Protein AF-A0A959NL22-F1 (afdb_monomer)

Mean predicted aligned error: 14.17 Å

Radius of gyration: 49.24 Å; Cα contacts (8 Å, |Δi|>4): 497; chains: 1; bounding box: 83×103×135 Å

Nearest PDB structures (foldseek):
  3ja6-assembly1_I  TM=2.823E-01  e=1.426E-01  Escherichia coli
  3ja6-assembly1_H  TM=2.614E-01  e=2.034E-01  Escherichia coli
  1qu7-assembly1_A  TM=3.398E-01  e=1.200E+00  Escherichia coli
  3g67-assembly1_A  TM=2.755E-01  e=7.603E-01  Thermotoga maritima
  3zx6-assembly1_A  TM=1.728E-01  e=2.492E-01  Archaeoglobus fulgidus DSM 4304

pLDDT: mean 88.13, std 10.51, range [47.53, 97.75]

Sequence (458 aa):
MGTFGKSFTREIGKNTGKWVSNKVFGDGHATPHKIIHARQREKARNEREEARNFREHQKQLERDRREREKEYAQREKEMAEREKQLMIDANNQEVHEHNNYITVIQSVHKDYSTEMNWEELLNREEPEYVKTSKELKDEITKYTNDYVDQQIELAKKNAKLSLARLIIGKLYTQKYGWMFKIASNQTFFAIIGLLCLMGALYAMSLDGFFKYFMLFISAVVFLGVYLIKKGASDYQIGVQLEENLEYLESNRQNWLEENLAEQDEAHKQYLLEKEDYKKMIDIAKGVVNKNSQSYTYALNFFNPFEDLKDYGSDISFNVNESVIAVDFYVHSEEVIPNSTKKILRKGLEVKEEPLPTSRFNEIYQDYVCSCILRISKEVFQLLPVIENVKVNAKGSIMNSSTGNFEEKTIVSVNINKQKLNELNFDLLDPSDSMANFNCNMSFSKNEGFKPVEELQVA

Secondary structure (DSSP, 8-state):
--SHHHHHHHHHHHHHHHHHHHHHH-STTS-HHHHHHHHHHHHHHHHHHHHHHHHHHHHHHHHHHHHHHHHHHHHHHHHHHHHHHHHHHHHHHHHHHHHHHHHHHHHGGG--PPPP-HHHHHTSPPPP-PPPTTTSHHHHHHHHHHHHHHHHHHHHHH----TTHHHHGGG-SGGGHHHHHHHT-HHHHHHHHHHHHHHHHHHTT--THHHHHHHHHHHHHHHHHHHHHHTHHHHHHHHHHHHHHHHHHHHHHHHHHHHHHHHHHHHHHHHHHHHHHHHHHHHHHHHHTT-HHHHHHHHHHH-TTTGGGGGTEEEEEEEETTEEEEEEEE-HHHHS-SEEEEEEGGGTEEEEEEPPHHHHHHHHHHHHHHHHHHHHHHHHHH-TT--EEEEEEEEEEE-TTTS-EEEEEEEEEEEEHHHHHTS-TTT--HHHHGGGSEEEEEEETTTEEE--PPPPP-

Foldseek 3Di:
DDPPVVVVCVVCVVVVVVVVCCVPPPPPDDDPVVVVVVVVVVVVVVVVVVVVVVVVVVVVVVVVVVVVVVVVVVVVVVVVVVVQVVLLVVLVVVQCVQVVLLVCLLQLLVDADFADDLVVLLVDDFDDQQDALVVCVVVLLVVLVVVLVVVLVVLVVVLPADPLCVVCVVCLEPVNLVLLVQLLDPVSLVVLLVVLVVQLVVLVVDDDPSSVVSPVVSVVSNVVSVSSNVCSVSSVSSHVSVVVNCVSVVCSVVSSVVSNVVSNVVNVVSVVSNVLSVLSNVLSVCLVVQNQVSLVSLCVSVVRCPVVVVQVWDKDWDTDSQEIEIEIEHPLVVRQDQWHWDADPSSNDIDIDGDDLLRSLLSVLSSQLSVVSRVVNNSCSSRVSHFKYKYFYWYFDQDPVVRGTDTAGQKIWIDGPVQSVVDDSVDDRSNVSRVSTPMDHDADSNPHTDGTDHDDDD

Structure (mmCIF, N/CA/C/O backbone):
data_AF-A0A959NL22-F1
#
_entry.id   AF-A0A959NL22-F1
#
loop_
_atom_site.group_PDB
_atom_site.id
_atom_site.type_symbol
_atom_site.label_atom_id
_atom_site.label_alt_id
_atom_site.label_comp_id
_atom_site.label_asym_id
_atom_site.label_entity_id
_atom_site.label_seq_id
_atom_site.pdbx_PDB_ins_code
_atom_site.Cartn_x
_atom_site.Cartn_y
_atom_site.Cartn_z
_atom_site.occupancy
_atom_site.B_iso_or_equiv
_atom_site.auth_seq_id
_atom_site.auth_comp_id
_atom_site.auth_asym_id
_atom_site.auth_atom_id
_atom_site.pdbx_PDB_model_num
ATOM 1 N N . MET A 1 1 ? -13.418 69.202 -93.174 1.00 47.53 1 MET A N 1
ATOM 2 C CA . MET A 1 1 ? -12.331 70.056 -93.718 1.00 47.53 1 MET A CA 1
ATOM 3 C C . MET A 1 1 ? -11.762 70.873 -92.562 1.00 47.53 1 MET A C 1
ATOM 5 O O . MET A 1 1 ? -12.545 71.520 -91.900 1.00 47.53 1 MET A O 1
ATOM 9 N N . GLY A 1 2 ? -10.494 70.885 -92.158 1.00 56.00 2 GLY A N 1
ATOM 10 C CA . GLY A 1 2 ? -9.263 70.256 -92.634 1.00 56.00 2 GLY A CA 1
ATOM 11 C C . GLY A 1 2 ? -8.097 70.651 -91.706 1.00 56.00 2 GLY A C 1
ATOM 12 O O . GLY A 1 2 ? -7.035 71.026 -92.193 1.00 56.00 2 GLY A O 1
ATOM 13 N N . THR A 1 3 ? -8.306 70.632 -90.380 1.00 59.09 3 THR A N 1
ATOM 14 C CA . THR A 1 3 ? -7.374 71.244 -89.402 1.00 59.09 3 THR A CA 1
ATOM 15 C C . THR A 1 3 ? -7.087 70.413 -88.145 1.00 59.09 3 THR A C 1
ATOM 17 O O . THR A 1 3 ? -5.999 70.5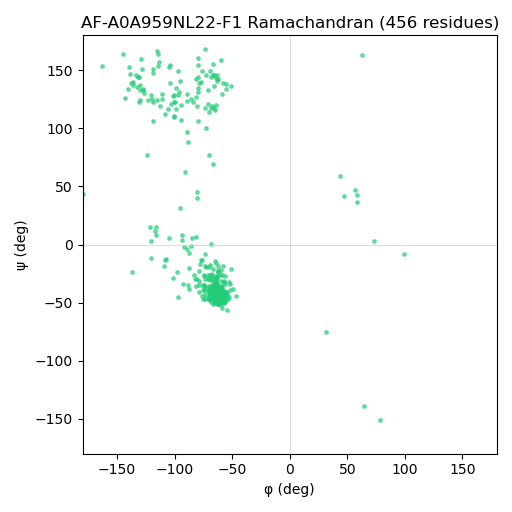55 -87.598 1.00 59.09 3 THR A O 1
ATOM 20 N N . PHE A 1 4 ? -7.956 69.482 -87.730 1.00 55.53 4 PHE A N 1
ATOM 21 C CA . PHE A 1 4 ? -7.695 68.636 -86.549 1.00 55.53 4 PHE A CA 1
ATOM 22 C C . PHE A 1 4 ? -6.721 67.483 -86.851 1.00 55.53 4 PHE A C 1
ATOM 24 O O . PHE A 1 4 ? -5.774 67.239 -86.110 1.00 55.53 4 PHE A O 1
ATOM 31 N N . GLY A 1 5 ? -6.873 66.840 -88.017 1.00 59.12 5 GLY A N 1
ATOM 32 C CA . GLY A 1 5 ? -5.954 65.790 -88.468 1.00 59.12 5 GLY A CA 1
ATOM 33 C C . GLY A 1 5 ? -4.520 66.301 -88.607 1.00 59.12 5 GLY A C 1
ATOM 34 O 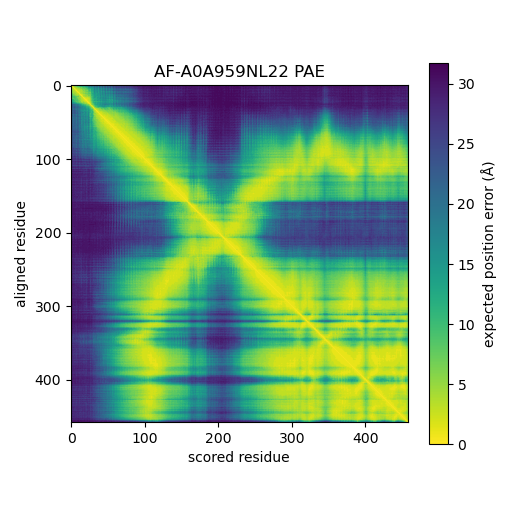O . GLY A 1 5 ? -3.606 65.668 -88.097 1.00 59.12 5 GLY A O 1
ATOM 35 N N . LYS A 1 6 ? -4.328 67.492 -89.198 1.00 58.31 6 LYS A N 1
ATOM 36 C CA . LYS A 1 6 ? -3.000 68.094 -89.412 1.00 58.31 6 LYS A CA 1
ATOM 37 C C . LYS A 1 6 ? -2.325 68.575 -88.121 1.00 58.31 6 LYS A C 1
ATOM 39 O O . LYS A 1 6 ? -1.098 68.554 -88.075 1.00 58.31 6 LYS A O 1
ATOM 44 N N . SER A 1 7 ? -3.061 68.994 -87.082 1.00 60.91 7 SER A N 1
ATOM 45 C CA . SER A 1 7 ? -2.434 69.323 -85.789 1.00 60.91 7 SER A CA 1
ATOM 46 C C . SER A 1 7 ? -2.033 68.055 -85.036 1.00 60.91 7 SER A C 1
ATOM 48 O O . SER A 1 7 ? -0.922 68.003 -84.518 1.00 60.91 7 SER A O 1
ATOM 50 N N . PHE A 1 8 ? -2.858 67.004 -85.093 1.00 60.44 8 PHE A N 1
ATOM 51 C CA . PHE A 1 8 ? -2.583 65.727 -84.437 1.00 60.44 8 PHE A CA 1
ATOM 52 C C . PHE A 1 8 ? -1.414 64.970 -85.089 1.00 60.44 8 PHE A C 1
ATOM 54 O O . PHE A 1 8 ? -0.526 64.503 -84.384 1.00 60.44 8 PHE A O 1
ATOM 61 N N . THR A 1 9 ? -1.309 64.929 -86.429 1.00 60.66 9 THR A N 1
ATOM 62 C CA . THR A 1 9 ? -0.120 64.338 -87.090 1.00 60.66 9 THR A CA 1
ATOM 63 C C . THR A 1 9 ? 1.141 65.171 -86.861 1.00 60.66 9 THR A C 1
ATOM 65 O O . THR A 1 9 ? 2.235 64.619 -86.789 1.00 60.66 9 THR A O 1
ATOM 68 N N . ARG A 1 10 ? 1.015 66.498 -86.710 1.00 64.25 10 ARG A N 1
ATOM 69 C CA . ARG A 1 10 ? 2.151 67.391 -86.433 1.00 64.25 10 ARG A CA 1
ATOM 70 C C . ARG A 1 10 ? 2.621 67.298 -84.982 1.00 64.25 10 ARG A C 1
ATOM 72 O O . ARG A 1 10 ? 3.820 67.401 -84.745 1.00 64.25 10 ARG A O 1
ATOM 79 N N . GLU A 1 11 ? 1.722 67.086 -84.026 1.00 64.44 11 GLU A N 1
ATOM 80 C CA . GLU A 1 11 ? 2.071 66.807 -82.628 1.00 64.44 11 GLU A CA 1
ATOM 81 C C . GLU A 1 11 ? 2.625 65.400 -82.446 1.00 64.44 11 GLU A C 1
ATOM 83 O O . GLU A 1 11 ? 3.662 65.249 -81.801 1.00 64.44 11 GLU A O 1
ATOM 88 N N . ILE A 1 12 ? 2.017 64.389 -83.076 1.00 63.34 12 ILE A N 1
ATOM 89 C CA . ILE A 1 12 ? 2.548 63.025 -83.052 1.00 63.34 12 ILE A CA 1
ATOM 90 C C . ILE A 1 12 ? 3.912 62.988 -83.729 1.00 63.34 12 ILE A C 1
ATOM 92 O O . ILE A 1 12 ? 4.832 62.469 -83.117 1.00 63.34 12 ILE A O 1
ATOM 96 N N . GLY A 1 13 ? 4.102 63.598 -84.904 1.00 61.34 13 GLY A N 1
ATOM 97 C CA . GLY A 1 13 ? 5.394 63.652 -85.602 1.00 61.34 13 GLY A CA 1
ATOM 98 C C . GLY A 1 13 ? 6.479 64.431 -84.847 1.00 61.34 13 GLY A C 1
ATOM 99 O O . GLY A 1 13 ? 7.637 64.020 -84.827 1.00 61.34 13 GLY A O 1
ATOM 100 N N . LYS A 1 14 ? 6.122 65.522 -84.152 1.00 62.62 14 LYS A N 1
ATOM 101 C CA . LYS A 1 14 ? 7.062 66.255 -83.285 1.00 62.62 14 LYS A CA 1
ATOM 102 C C . LYS A 1 14 ? 7.429 65.467 -82.029 1.00 62.62 14 LYS A C 1
ATOM 104 O O . LYS A 1 14 ? 8.597 65.465 -81.654 1.00 62.62 14 LYS A O 1
ATOM 109 N N . ASN A 1 15 ? 6.474 64.793 -81.392 1.00 59.91 15 ASN A N 1
ATOM 110 C CA . ASN A 1 15 ? 6.724 64.036 -80.165 1.00 59.91 15 ASN A CA 1
ATOM 111 C C . ASN A 1 15 ? 7.389 62.679 -80.441 1.00 59.91 15 ASN A C 1
ATOM 113 O O . ASN A 1 15 ? 8.279 62.295 -79.690 1.00 59.91 15 ASN A O 1
ATOM 117 N N . THR A 1 16 ? 7.061 62.005 -81.549 1.00 61.78 16 THR A N 1
ATOM 118 C CA . THR A 1 16 ? 7.781 60.801 -82.009 1.00 61.78 16 THR A CA 1
ATOM 119 C C . THR A 1 16 ? 9.175 61.142 -82.522 1.00 61.78 16 THR A C 1
ATOM 121 O O . THR A 1 16 ? 10.116 60.456 -82.147 1.00 61.78 16 THR A O 1
ATOM 124 N N . GLY A 1 17 ? 9.362 62.237 -83.267 1.00 58.56 17 GLY A N 1
ATOM 125 C CA . GLY A 1 17 ? 10.695 62.699 -83.673 1.00 58.56 17 GLY A CA 1
ATOM 126 C C . GLY A 1 17 ? 11.590 63.070 -82.485 1.00 58.56 17 GLY A C 1
ATOM 127 O O . GLY A 1 17 ? 12.759 62.697 -82.447 1.00 58.56 17 GLY A O 1
ATOM 128 N N . LYS A 1 18 ? 11.033 63.733 -81.463 1.00 61.28 18 LYS A N 1
ATOM 129 C CA . LYS A 1 18 ? 11.754 64.082 -80.226 1.00 61.28 18 LYS A CA 1
ATOM 130 C C . LYS A 1 18 ? 12.066 62.854 -79.365 1.00 61.28 18 LYS A C 1
ATOM 132 O O . LYS A 1 18 ? 13.136 62.780 -78.772 1.00 61.28 18 LYS A O 1
ATOM 137 N N . TRP A 1 19 ? 11.167 61.871 -79.338 1.00 66.88 19 TRP A N 1
ATOM 138 C CA . TRP A 1 19 ? 11.376 60.602 -78.639 1.00 66.88 19 TRP A CA 1
ATOM 139 C C . TRP A 1 19 ? 12.433 59.725 -79.327 1.00 66.88 19 TRP A C 1
ATOM 141 O O . TRP A 1 19 ? 13.334 59.225 -78.659 1.00 66.88 19 TRP A O 1
ATOM 151 N N . VAL A 1 20 ? 12.386 59.600 -80.660 1.00 58.12 20 VAL A N 1
ATOM 152 C CA . VAL A 1 20 ? 13.403 58.883 -81.450 1.00 58.12 20 VAL A CA 1
ATOM 153 C C . VAL A 1 20 ? 14.759 59.593 -81.353 1.00 58.12 20 VAL A C 1
ATOM 155 O O . VAL A 1 20 ? 15.768 58.931 -81.140 1.00 58.12 20 VAL A O 1
ATOM 158 N N . SER A 1 21 ? 14.796 60.930 -81.391 1.00 57.75 21 SER A N 1
ATOM 159 C CA . SER A 1 21 ? 16.030 61.711 -81.210 1.00 57.75 21 SER A CA 1
ATOM 160 C C . SER A 1 21 ? 16.658 61.515 -79.825 1.00 57.75 21 SER A C 1
ATOM 162 O O . SER A 1 21 ? 17.859 61.276 -79.738 1.00 57.75 21 SER A O 1
ATOM 164 N N . ASN A 1 22 ? 15.870 61.563 -78.745 1.00 59.88 22 ASN A N 1
ATOM 165 C CA . ASN A 1 22 ? 16.384 61.333 -77.389 1.00 59.88 22 ASN A CA 1
ATOM 166 C C . ASN A 1 22 ? 16.854 59.885 -77.176 1.00 59.88 22 ASN A C 1
ATOM 168 O O . ASN A 1 22 ? 17.766 59.645 -76.389 1.00 59.88 22 ASN A O 1
ATOM 172 N N . LYS A 1 23 ? 16.260 58.919 -77.889 1.00 65.44 23 LYS A N 1
ATOM 173 C CA . LYS A 1 23 ? 16.613 57.497 -77.789 1.00 65.44 23 LYS A CA 1
ATOM 174 C C . LYS A 1 23 ? 17.822 57.098 -78.649 1.00 65.44 23 LYS A C 1
ATOM 176 O O . LYS A 1 23 ? 18.500 56.142 -78.292 1.00 65.44 23 LYS A O 1
ATOM 181 N N . VAL A 1 24 ? 18.097 57.817 -79.744 1.00 55.94 24 VAL A N 1
ATOM 182 C CA . VAL A 1 24 ? 19.224 57.550 -80.664 1.00 55.94 24 VAL A CA 1
ATOM 183 C C . VAL A 1 24 ? 20.486 58.353 -80.312 1.00 55.94 24 VAL A C 1
ATOM 185 O O . VAL A 1 24 ? 21.581 57.826 -80.475 1.00 55.94 24 VAL A O 1
ATOM 188 N N . PHE A 1 25 ? 20.368 59.588 -79.805 1.00 57.94 25 PHE A N 1
ATOM 189 C CA . PHE A 1 25 ? 21.528 60.473 -79.581 1.00 57.94 25 PHE A CA 1
ATOM 190 C C . PHE A 1 25 ? 21.913 60.700 -78.109 1.00 57.94 25 PHE A C 1
ATOM 192 O O . PHE A 1 25 ? 23.009 61.194 -77.850 1.00 57.94 25 PHE A O 1
ATOM 199 N N . GLY A 1 26 ? 21.063 60.327 -77.142 1.00 59.16 26 GLY A N 1
ATOM 200 C CA . GLY A 1 26 ? 21.284 60.624 -75.720 1.00 59.16 26 GLY A CA 1
ATOM 201 C C . GLY A 1 26 ? 21.311 62.131 -75.399 1.00 59.16 26 GLY A C 1
ATOM 202 O O . GLY A 1 26 ? 21.461 62.985 -76.272 1.00 59.16 26 GLY A O 1
ATOM 203 N N . ASP A 1 27 ? 21.167 62.496 -74.124 1.00 56.62 27 ASP A N 1
ATOM 204 C CA . ASP A 1 27 ? 21.032 63.900 -73.689 1.00 56.62 27 ASP A CA 1
ATOM 205 C C . ASP A 1 27 ? 22.385 64.656 -73.589 1.00 56.62 27 ASP A C 1
ATOM 207 O O . ASP A 1 27 ? 22.643 65.390 -72.634 1.00 56.62 27 ASP A O 1
ATOM 211 N N . GLY A 1 28 ? 23.265 64.512 -74.587 1.00 53.38 28 GLY A N 1
ATOM 212 C CA . GLY A 1 28 ? 24.607 65.120 -74.615 1.00 53.38 28 GLY A CA 1
ATOM 213 C C . GLY A 1 28 ? 24.665 66.638 -74.877 1.00 53.38 28 GLY A C 1
ATOM 214 O O . GLY A 1 28 ? 25.732 67.233 -74.754 1.00 53.38 28 GLY A O 1
ATOM 215 N N . HIS A 1 29 ? 23.541 67.286 -75.217 1.00 52.88 29 HIS A N 1
ATOM 216 C CA . HIS A 1 29 ? 23.480 68.706 -75.623 1.00 52.88 29 HIS A CA 1
ATOM 217 C C . HIS A 1 29 ? 22.567 69.596 -74.753 1.00 52.88 29 HIS A C 1
ATOM 219 O O . HIS A 1 29 ? 22.214 70.709 -75.149 1.00 52.88 29 HIS A O 1
ATOM 225 N N . ALA A 1 30 ? 22.157 69.149 -73.562 1.00 51.97 30 ALA A N 1
ATOM 226 C CA . ALA A 1 30 ? 21.361 69.981 -72.656 1.00 51.97 30 ALA A CA 1
ATOM 227 C C . ALA A 1 30 ? 22.231 71.006 -71.892 1.00 51.97 30 ALA A C 1
ATOM 229 O O . ALA A 1 30 ? 23.323 70.696 -71.423 1.00 51.97 30 ALA A O 1
ATOM 230 N N . THR A 1 31 ? 21.740 72.245 -71.738 1.00 52.06 31 THR A N 1
ATOM 231 C CA . THR A 1 31 ? 22.430 73.318 -70.996 1.00 52.06 31 THR A CA 1
ATOM 232 C C . THR A 1 31 ? 22.741 72.849 -69.563 1.00 52.06 31 THR A C 1
ATOM 234 O O . THR A 1 31 ? 21.818 72.344 -68.912 1.00 52.06 31 THR A O 1
ATOM 237 N N . PRO A 1 32 ? 23.963 73.049 -69.023 1.00 57.00 32 PRO A N 1
ATOM 238 C CA . PRO A 1 32 ? 24.374 72.507 -67.719 1.00 57.00 32 PRO A CA 1
ATOM 239 C C . PRO A 1 32 ? 23.368 72.763 -66.587 1.00 57.00 32 PRO A C 1
ATOM 241 O O . PRO A 1 32 ? 23.067 71.872 -65.798 1.00 57.00 32 PRO A O 1
ATOM 244 N N . HIS A 1 33 ? 22.746 73.945 -66.572 1.00 54.34 33 HIS A N 1
ATOM 245 C CA . HIS A 1 33 ? 21.727 74.331 -65.593 1.00 54.34 33 HIS A CA 1
ATOM 246 C C . HIS A 1 33 ? 20.487 73.411 -65.604 1.00 54.34 33 HIS A C 1
ATOM 248 O O . HIS A 1 33 ? 19.965 73.050 -64.554 1.00 54.34 33 HIS A O 1
ATOM 254 N N . LYS A 1 34 ? 20.020 72.968 -66.778 1.00 56.31 34 LYS A N 1
ATOM 255 C CA . LYS A 1 34 ? 18.813 72.134 -66.911 1.00 56.31 34 LYS A CA 1
ATOM 256 C C . LYS A 1 34 ? 19.058 70.685 -66.468 1.00 56.31 34 LYS A C 1
ATOM 258 O O . LYS A 1 34 ? 18.177 70.087 -65.856 1.00 56.31 34 LYS A O 1
ATOM 263 N N . ILE A 1 35 ? 20.262 70.161 -66.713 1.00 59.00 35 ILE A N 1
ATOM 264 C CA . ILE A 1 35 ? 20.713 68.842 -66.235 1.00 59.00 35 ILE A CA 1
ATOM 265 C C . ILE A 1 35 ? 20.876 68.855 -64.706 1.00 59.00 35 ILE A C 1
ATOM 267 O O . ILE A 1 35 ? 20.445 67.921 -64.034 1.00 59.00 35 ILE A O 1
ATOM 271 N N . ILE A 1 36 ? 21.437 69.932 -64.142 1.00 62.94 36 ILE A N 1
ATOM 272 C CA . ILE A 1 36 ? 21.596 70.102 -62.689 1.00 62.94 36 ILE A CA 1
ATOM 273 C C . ILE A 1 36 ? 20.230 70.158 -61.989 1.00 62.94 36 ILE A C 1
ATOM 275 O O . ILE A 1 36 ? 20.030 69.430 -61.021 1.00 62.94 36 ILE A O 1
ATOM 279 N N . HIS A 1 37 ? 19.266 70.936 -62.500 1.00 66.44 37 HIS A N 1
ATOM 280 C CA . HIS A 1 37 ? 17.905 71.004 -61.938 1.00 66.44 37 HIS A CA 1
ATOM 281 C C . HIS A 1 37 ? 17.140 69.679 -62.048 1.00 66.44 37 HIS A C 1
ATOM 283 O O . HIS A 1 37 ? 16.429 69.306 -61.117 1.00 66.44 37 HIS A O 1
ATOM 289 N N . ALA A 1 38 ? 17.280 68.943 -63.156 1.00 69.25 38 ALA A N 1
ATOM 290 C CA . ALA A 1 38 ? 16.679 67.614 -63.301 1.00 69.25 38 ALA A CA 1
ATOM 291 C C . ALA A 1 38 ? 17.281 66.612 -62.300 1.00 69.25 38 ALA A C 1
ATOM 293 O O . ALA A 1 38 ? 16.536 65.952 -61.581 1.00 69.25 38 ALA A O 1
ATOM 294 N N . ARG A 1 39 ? 18.614 66.591 -62.162 1.00 70.31 39 ARG A N 1
ATOM 295 C CA . ARG A 1 39 ? 19.329 65.747 -61.193 1.00 70.31 39 ARG A CA 1
ATOM 296 C C . ARG A 1 39 ? 19.012 66.128 -59.741 1.00 70.31 39 ARG A C 1
ATOM 298 O O . ARG A 1 39 ? 18.894 65.251 -58.896 1.00 70.31 39 ARG A O 1
ATOM 305 N N . GLN A 1 40 ? 18.840 67.417 -59.437 1.00 74.88 40 GLN A N 1
ATOM 306 C CA . GLN A 1 40 ? 18.386 67.897 -58.123 1.00 74.88 40 GLN A CA 1
ATOM 307 C C . GLN A 1 40 ? 16.936 67.487 -57.832 1.00 74.88 40 GLN A C 1
ATOM 309 O O . GLN A 1 40 ? 16.632 67.105 -56.707 1.00 74.88 40 GLN A O 1
ATOM 314 N N . ARG A 1 41 ? 16.044 67.514 -58.832 1.00 73.62 41 ARG A N 1
ATOM 315 C CA . ARG A 1 41 ? 14.662 67.022 -58.694 1.00 73.62 41 ARG A CA 1
ATOM 316 C C . ARG A 1 41 ? 14.593 65.508 -58.513 1.00 73.62 41 ARG A C 1
ATOM 318 O O . ARG A 1 41 ? 13.780 65.055 -57.717 1.00 73.62 41 ARG A O 1
ATOM 325 N N . GLU A 1 42 ? 15.423 64.742 -59.218 1.00 74.62 42 GLU A N 1
ATOM 326 C CA . GLU A 1 42 ? 15.544 63.291 -59.018 1.00 74.62 42 GLU A CA 1
ATOM 327 C C . GLU A 1 42 ? 16.113 62.961 -57.640 1.00 74.62 42 GLU A C 1
ATOM 329 O O . GLU A 1 42 ? 15.525 62.150 -56.936 1.00 74.62 42 GLU A O 1
ATOM 334 N N . LYS A 1 43 ? 17.174 63.651 -57.199 1.00 78.38 43 LYS A N 1
ATOM 335 C CA . LYS A 1 43 ? 17.686 63.520 -55.826 1.00 78.38 43 LYS A CA 1
ATOM 336 C C . LYS A 1 43 ? 16.611 63.832 -54.788 1.00 78.38 43 LYS A C 1
ATOM 338 O O . LYS A 1 43 ? 16.346 62.998 -53.937 1.00 78.38 43 LYS A O 1
ATOM 343 N N . ALA A 1 44 ? 15.908 64.956 -54.924 1.00 80.00 44 ALA A N 1
ATOM 344 C CA . ALA A 1 44 ? 14.816 65.316 -54.020 1.00 80.00 44 ALA A CA 1
ATOM 345 C C . ALA A 1 44 ? 13.637 64.326 -54.075 1.00 80.00 44 ALA A C 1
ATOM 347 O O . ALA A 1 44 ? 12.896 64.189 -53.102 1.00 80.00 44 ALA A O 1
ATOM 348 N N . ARG A 1 45 ? 13.416 63.646 -55.208 1.00 80.19 45 ARG A N 1
ATOM 349 C CA . ARG A 1 45 ? 12.411 62.585 -55.333 1.00 80.19 45 ARG A CA 1
ATOM 350 C C . ARG A 1 45 ? 12.864 61.312 -54.621 1.00 80.19 45 ARG A C 1
ATOM 352 O O . ARG A 1 45 ? 12.077 60.787 -53.842 1.00 80.19 45 ARG A O 1
ATOM 359 N N . ASN A 1 46 ? 14.105 60.882 -54.828 1.00 81.81 46 ASN A N 1
ATOM 360 C CA . ASN A 1 46 ? 14.688 59.731 -54.141 1.00 81.81 46 ASN A CA 1
ATOM 361 C C . ASN A 1 46 ? 14.724 59.963 -52.626 1.00 81.81 46 ASN A C 1
ATOM 363 O O . ASN A 1 46 ? 14.235 59.127 -51.884 1.00 81.81 46 ASN A O 1
ATOM 367 N N . GLU A 1 47 ? 15.155 61.140 -52.168 1.00 84.75 47 GLU A N 1
ATOM 368 C CA . GLU A 1 47 ? 15.139 61.524 -50.748 1.00 84.75 47 GLU A CA 1
ATOM 369 C C . GLU A 1 47 ? 13.716 61.500 -50.159 1.00 84.75 47 GLU A C 1
ATOM 371 O O . GLU A 1 47 ? 13.509 61.087 -49.020 1.00 84.75 47 GLU A O 1
ATOM 376 N N . ARG A 1 48 ? 12.694 61.908 -50.929 1.00 82.19 48 ARG A N 1
ATOM 377 C CA . ARG A 1 48 ? 11.284 61.819 -50.504 1.00 82.19 48 ARG A CA 1
ATOM 378 C C . ARG A 1 48 ? 10.768 60.384 -50.469 1.00 82.19 48 ARG A C 1
ATOM 380 O O . ARG A 1 48 ? 9.961 60.072 -49.595 1.00 82.19 48 ARG A O 1
ATOM 387 N N . GLU A 1 49 ? 11.163 59.547 -51.422 1.00 82.56 49 GLU A N 1
ATOM 388 C CA . GLU A 1 49 ? 10.809 58.124 -51.461 1.00 82.56 49 GLU A CA 1
ATOM 389 C C . GLU A 1 49 ? 11.489 57.371 -50.306 1.00 82.56 49 GLU A C 1
ATOM 391 O O . GLU A 1 49 ? 10.811 56.668 -49.561 1.00 82.56 49 GLU A O 1
ATOM 396 N N . GLU A 1 50 ? 12.772 57.626 -50.045 1.00 86.94 50 GLU A N 1
ATOM 397 C CA . GLU A 1 50 ? 13.510 57.123 -48.880 1.00 86.94 50 GLU A CA 1
ATOM 398 C C . GLU A 1 50 ? 12.880 57.587 -47.561 1.00 86.94 50 GLU A C 1
ATOM 400 O O . GLU A 1 50 ? 12.634 56.767 -46.678 1.00 86.94 50 GLU A O 1
ATOM 405 N N . ALA A 1 51 ? 12.524 58.870 -47.433 1.00 86.44 51 ALA A N 1
ATOM 406 C CA . ALA A 1 51 ? 11.851 59.389 -46.242 1.00 86.44 51 ALA A CA 1
ATOM 407 C C . ALA A 1 51 ? 10.458 58.765 -46.025 1.00 86.44 51 ALA A C 1
ATOM 409 O O . ALA A 1 51 ? 10.047 58.548 -44.881 1.00 86.44 51 ALA A O 1
ATOM 410 N N . ARG A 1 52 ? 9.715 58.458 -47.101 1.00 86.19 52 ARG A N 1
ATOM 411 C CA . ARG A 1 52 ? 8.437 57.727 -47.015 1.00 86.19 52 ARG A CA 1
ATOM 412 C C . ARG A 1 52 ? 8.653 56.286 -46.574 1.00 86.19 52 ARG A C 1
ATOM 414 O O . ARG A 1 52 ? 8.011 55.878 -45.610 1.00 86.19 52 ARG A O 1
ATOM 421 N N . ASN A 1 53 ? 9.581 55.570 -47.204 1.00 88.94 53 ASN A N 1
ATOM 422 C CA . ASN A 1 53 ? 9.909 54.186 -46.860 1.00 88.94 53 ASN A CA 1
ATOM 423 C C . ASN A 1 53 ? 10.400 54.080 -45.411 1.00 88.94 53 ASN A C 1
ATOM 425 O O . ASN A 1 53 ? 9.945 53.216 -44.668 1.00 88.94 53 ASN A O 1
ATOM 429 N N . PHE A 1 54 ? 11.249 55.010 -44.965 1.00 88.44 54 PHE A N 1
ATOM 430 C CA . PHE A 1 54 ? 11.702 55.088 -43.577 1.00 88.44 54 PHE A CA 1
ATOM 431 C C . PHE A 1 54 ? 10.534 55.313 -42.608 1.00 88.44 54 PHE A C 1
ATOM 433 O O . PHE A 1 54 ? 10.432 54.636 -41.587 1.00 88.44 54 PHE A O 1
ATOM 440 N N . ARG A 1 55 ? 9.606 56.224 -42.935 1.00 89.94 55 ARG A N 1
ATOM 441 C CA . ARG A 1 55 ? 8.415 56.486 -42.112 1.00 89.94 55 ARG A CA 1
ATOM 442 C C . ARG A 1 55 ? 7.457 55.293 -42.075 1.00 89.94 55 ARG A C 1
ATOM 444 O O . ARG A 1 55 ? 6.848 55.045 -41.037 1.00 89.94 55 ARG A O 1
ATOM 451 N N . GLU A 1 56 ? 7.279 54.584 -43.184 1.00 88.19 56 GLU A N 1
ATOM 452 C CA . GLU A 1 56 ? 6.461 53.369 -43.249 1.00 88.19 56 GLU A CA 1
ATOM 453 C C . GLU A 1 56 ? 7.091 52.227 -42.453 1.00 88.19 56 GLU A C 1
ATOM 455 O O . GLU A 1 56 ? 6.399 51.605 -41.651 1.00 88.19 56 GLU A O 1
ATOM 460 N N . HIS A 1 57 ? 8.403 52.032 -42.576 1.00 88.94 57 HIS A N 1
ATOM 461 C CA . HIS A 1 57 ? 9.153 51.056 -41.793 1.00 88.94 57 HIS A CA 1
ATOM 462 C C . HIS A 1 57 ? 9.098 51.359 -40.286 1.00 88.94 57 HIS A C 1
ATOM 464 O O . HIS A 1 57 ? 8.811 50.472 -39.489 1.00 88.94 57 HIS A O 1
ATOM 470 N N . GLN A 1 58 ? 9.263 52.625 -39.885 1.00 88.75 58 GLN A N 1
ATOM 471 C CA . GLN A 1 58 ? 9.080 53.068 -38.494 1.00 88.75 58 GLN A CA 1
ATOM 472 C C . GLN A 1 58 ? 7.664 52.768 -37.975 1.00 88.75 58 GLN A C 1
ATOM 474 O O . GLN A 1 58 ? 7.506 52.267 -36.864 1.00 88.75 58 GLN A O 1
ATOM 479 N N . LYS A 1 59 ? 6.626 53.014 -38.789 1.00 91.38 59 LYS A N 1
ATOM 480 C CA . LYS A 1 59 ? 5.236 52.672 -38.438 1.00 91.38 59 LYS A CA 1
ATOM 481 C C . LYS A 1 59 ? 5.011 51.164 -38.318 1.00 91.38 59 LYS A C 1
ATOM 483 O O . LYS A 1 59 ? 4.234 50.757 -37.460 1.00 91.38 59 LYS A O 1
ATOM 488 N N . GLN A 1 60 ? 5.631 50.355 -39.176 1.00 91.56 60 GLN A N 1
ATOM 489 C CA . GLN A 1 60 ? 5.567 48.891 -39.094 1.00 91.56 60 GLN A CA 1
ATOM 490 C C . GLN A 1 60 ? 6.230 48.397 -37.808 1.00 91.56 60 GLN A C 1
ATOM 492 O O . GLN A 1 60 ? 5.575 47.731 -37.018 1.00 91.56 60 GLN A O 1
ATOM 497 N N . LEU A 1 61 ? 7.457 48.841 -37.524 1.00 90.31 61 LEU A N 1
ATOM 498 C CA . LEU A 1 61 ? 8.167 48.504 -36.287 1.00 90.31 61 LEU A CA 1
ATOM 499 C C . LEU A 1 61 ? 7.363 48.869 -35.030 1.00 90.31 61 LEU A C 1
ATOM 501 O O . LEU A 1 61 ? 7.336 48.102 -34.068 1.00 90.31 61 LEU A O 1
ATOM 505 N N . GLU A 1 62 ? 6.697 50.027 -35.024 1.00 90.25 62 GLU A N 1
ATOM 506 C CA . GLU A 1 62 ? 5.851 50.441 -33.904 1.00 90.25 62 GLU A CA 1
ATOM 507 C C . GLU A 1 62 ? 4.589 49.569 -33.762 1.00 90.25 62 GLU A C 1
ATOM 509 O O . GLU A 1 62 ? 4.192 49.252 -32.640 1.00 90.25 62 GLU A O 1
ATOM 514 N N . ARG A 1 63 ? 3.965 49.155 -34.875 1.00 90.75 63 ARG A N 1
ATOM 515 C CA . ARG A 1 63 ? 2.819 48.226 -34.866 1.00 90.75 63 ARG A CA 1
ATOM 516 C C . ARG A 1 63 ? 3.222 46.854 -34.343 1.00 90.75 63 ARG A C 1
ATOM 518 O O . ARG A 1 63 ? 2.604 46.395 -33.388 1.00 90.75 63 ARG A O 1
ATOM 525 N N . ASP A 1 64 ? 4.301 46.286 -34.871 1.00 93.12 64 ASP A N 1
ATOM 526 C CA . ASP A 1 64 ? 4.836 44.994 -34.436 1.00 93.12 64 ASP A CA 1
ATOM 527 C C . ASP A 1 64 ? 5.197 45.021 -32.945 1.00 93.12 64 ASP A C 1
ATOM 529 O O . ASP A 1 64 ? 4.967 44.056 -32.220 1.00 93.12 64 ASP A O 1
ATOM 533 N N . ARG A 1 65 ? 5.744 46.144 -32.451 1.00 91.81 65 ARG A N 1
ATOM 534 C CA . ARG A 1 65 ? 6.025 46.316 -31.020 1.00 91.81 65 ARG A CA 1
ATOM 535 C C . ARG A 1 65 ? 4.743 46.270 -30.187 1.00 91.81 65 ARG A C 1
ATOM 537 O O . ARG A 1 65 ? 4.704 45.533 -29.210 1.00 91.81 65 ARG A O 1
ATOM 544 N N . ARG A 1 66 ? 3.698 47.007 -30.583 1.00 93.12 66 ARG A N 1
ATOM 545 C CA . ARG A 1 66 ? 2.402 47.029 -29.878 1.00 93.12 66 ARG A CA 1
ATOM 546 C C . ARG A 1 66 ? 1.678 45.683 -29.934 1.00 93.12 66 ARG A C 1
ATOM 548 O O . ARG A 1 66 ? 1.001 45.328 -28.977 1.00 93.12 66 ARG A O 1
ATOM 555 N N . GLU A 1 67 ? 1.775 44.960 -31.045 1.00 93.62 67 GLU A N 1
ATOM 556 C CA . GLU A 1 67 ? 1.205 43.614 -31.183 1.00 93.62 67 GLU A CA 1
ATOM 557 C C . GLU A 1 67 ? 1.915 42.630 -30.257 1.00 93.62 67 GLU A C 1
ATOM 559 O O . GLU A 1 67 ? 1.249 41.985 -29.452 1.00 93.62 67 GLU A O 1
ATOM 564 N N . ARG A 1 68 ? 3.256 42.625 -30.249 1.00 93.00 68 ARG A N 1
ATOM 565 C CA . ARG A 1 68 ? 4.034 41.838 -29.283 1.00 93.00 68 ARG A CA 1
ATOM 566 C C . ARG A 1 68 ? 3.685 42.195 -27.841 1.00 93.00 68 ARG A C 1
ATOM 568 O O . ARG A 1 68 ? 3.425 41.298 -27.053 1.00 93.00 68 ARG A O 1
ATOM 575 N N . GLU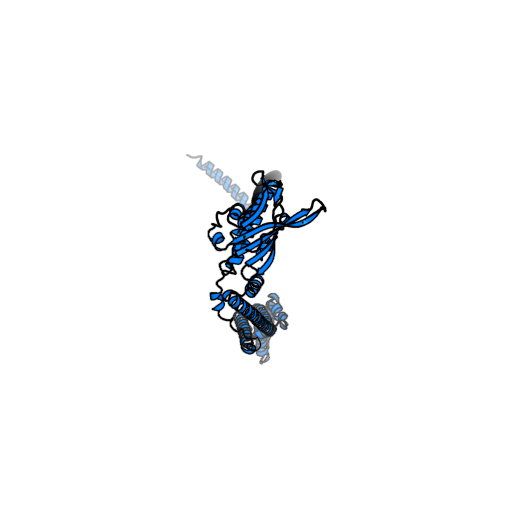 A 1 69 ? 3.642 43.480 -27.489 1.00 93.00 69 GLU A N 1
ATOM 576 C CA . GLU A 1 69 ? 3.263 43.937 -26.140 1.00 93.00 69 GLU A CA 1
ATOM 577 C C . GLU A 1 69 ? 1.871 43.416 -25.727 1.00 93.00 69 GLU A C 1
ATOM 579 O O . GLU A 1 69 ? 1.697 42.964 -24.597 1.00 93.00 69 GLU A O 1
ATOM 584 N N . LYS A 1 70 ? 0.888 43.417 -26.640 1.00 94.75 70 LYS A N 1
ATOM 585 C CA . LYS A 1 70 ? -0.450 42.854 -26.386 1.00 94.75 70 LYS A CA 1
ATOM 586 C C . LYS A 1 70 ? -0.430 41.339 -26.222 1.00 94.75 70 LYS A C 1
ATOM 588 O O . LYS A 1 70 ? -1.083 40.839 -25.313 1.00 94.75 70 LYS A O 1
ATOM 593 N N . GLU A 1 71 ? 0.299 40.623 -27.076 1.00 94.38 71 GLU A N 1
ATOM 594 C CA . GLU A 1 71 ? 0.451 39.170 -26.968 1.00 94.38 71 GLU A CA 1
ATOM 595 C C . GLU A 1 71 ? 1.122 38.778 -25.651 1.00 94.38 71 GLU A C 1
ATOM 597 O O . GLU A 1 71 ? 0.650 37.868 -24.973 1.00 94.38 71 GLU A O 1
ATOM 602 N N . TYR A 1 72 ? 2.183 39.487 -25.253 1.00 92.62 72 TYR A N 1
ATOM 603 C CA . TYR A 1 72 ? 2.840 39.286 -23.964 1.00 92.62 72 TYR A CA 1
ATOM 604 C C . TYR A 1 72 ? 1.873 39.535 -22.805 1.00 92.62 72 TYR A C 1
ATOM 606 O O . TYR A 1 72 ? 1.730 38.662 -21.955 1.00 92.62 72 TYR A O 1
ATOM 614 N N . ALA A 1 73 ? 1.147 40.657 -22.810 1.00 95.12 73 ALA A N 1
ATOM 615 C CA . ALA A 1 73 ? 0.172 40.969 -21.765 1.00 95.12 73 ALA A CA 1
ATOM 616 C C . ALA A 1 73 ? -0.993 39.962 -21.713 1.00 95.12 73 ALA A C 1
ATOM 618 O O . ALA A 1 73 ? -1.522 39.682 -20.640 1.00 95.12 73 ALA A O 1
ATOM 619 N N . GLN A 1 74 ? -1.415 39.416 -22.857 1.00 94.56 74 GLN A N 1
ATOM 620 C CA . GLN A 1 74 ? -2.440 38.375 -22.902 1.00 94.56 74 GLN A CA 1
ATOM 621 C C . GLN A 1 74 ? -1.916 37.056 -22.328 1.00 94.56 74 GLN A C 1
ATOM 623 O O . GLN A 1 74 ? -2.574 36.477 -21.469 1.00 94.56 74 GLN A O 1
ATOM 628 N N . ARG A 1 75 ? -0.718 36.616 -22.732 1.00 94.06 75 ARG A N 1
ATOM 629 C CA . ARG A 1 75 ? -0.090 35.410 -22.173 1.00 94.06 75 ARG A CA 1
ATOM 630 C C . ARG A 1 75 ? 0.140 35.541 -20.673 1.00 94.06 75 ARG A C 1
ATOM 632 O O . ARG A 1 75 ? -0.107 34.589 -19.949 1.00 94.06 75 ARG A O 1
ATOM 639 N N . GLU A 1 76 ? 0.572 36.706 -20.202 1.00 94.62 76 GLU A N 1
ATOM 640 C CA . GLU A 1 76 ? 0.760 36.981 -18.776 1.00 94.62 76 GLU A CA 1
ATOM 641 C C . GLU A 1 76 ? -0.563 36.867 -18.002 1.00 94.62 76 GLU A C 1
ATOM 643 O O . GLU A 1 76 ? -0.610 36.206 -16.968 1.00 94.62 76 GLU A O 1
ATOM 648 N N . LYS A 1 77 ? -1.666 37.410 -18.540 1.00 95.44 77 LYS A N 1
ATOM 649 C CA . LYS A 1 77 ? -3.008 37.236 -17.958 1.00 95.44 77 LYS A CA 1
ATOM 650 C C . LYS A 1 77 ? -3.461 35.777 -17.946 1.00 95.44 77 LYS A C 1
ATOM 652 O O . LYS A 1 77 ? -3.933 35.310 -16.918 1.00 95.44 77 LYS A O 1
ATOM 657 N N . GLU A 1 78 ? -3.294 35.055 -19.052 1.00 95.06 78 GLU A N 1
ATOM 658 C CA . GLU A 1 78 ? -3.651 33.632 -19.154 1.00 95.06 78 GLU A CA 1
ATOM 659 C C . GLU A 1 78 ? -2.815 32.753 -18.212 1.00 95.06 78 GLU A C 1
ATOM 661 O O . GLU A 1 78 ? -3.294 31.731 -17.719 1.00 95.06 78 GLU A O 1
ATOM 666 N N . MET A 1 79 ? -1.552 33.116 -17.974 1.00 94.25 79 MET A N 1
ATOM 667 C CA . MET A 1 79 ? -0.700 32.462 -16.981 1.00 94.25 79 MET A CA 1
ATOM 668 C C . MET A 1 79 ? -1.185 32.775 -15.563 1.00 94.25 79 MET A C 1
ATOM 670 O O . MET A 1 79 ? -1.405 31.844 -14.798 1.00 94.25 79 MET A O 1
ATOM 674 N N . ALA A 1 80 ? -1.454 34.044 -15.240 1.00 94.81 80 ALA A N 1
ATOM 675 C CA . ALA A 1 80 ? -1.958 34.449 -13.927 1.00 94.81 80 ALA A CA 1
ATOM 676 C C . ALA A 1 80 ? -3.332 33.832 -13.599 1.00 94.81 80 ALA A C 1
ATOM 678 O O . ALA A 1 80 ? -3.591 33.451 -12.458 1.00 94.81 80 ALA A O 1
ATOM 679 N N . GLU A 1 81 ? -4.222 33.697 -14.586 1.00 94.62 81 GLU A N 1
ATOM 680 C CA . GLU A 1 81 ? -5.506 33.002 -14.428 1.00 94.62 81 GLU A CA 1
ATOM 681 C C . GLU A 1 81 ? -5.317 31.503 -14.177 1.00 94.62 81 GLU A C 1
ATOM 683 O O . GLU A 1 81 ? -5.970 30.953 -13.289 1.00 94.62 81 GLU A O 1
ATOM 688 N N . ARG A 1 82 ? -4.398 30.850 -14.902 1.00 94.81 82 ARG A N 1
ATOM 689 C CA . ARG A 1 82 ? -4.055 29.439 -14.671 1.00 94.81 82 ARG A CA 1
ATOM 690 C C . ARG A 1 82 ? -3.443 29.214 -13.297 1.00 94.81 82 ARG A C 1
ATOM 692 O O . ARG A 1 82 ? -3.876 28.308 -12.599 1.00 94.81 82 ARG A O 1
ATOM 699 N N . GLU A 1 83 ? -2.488 30.040 -12.889 1.00 94.00 83 GLU A N 1
ATOM 700 C CA . GLU A 1 83 ? -1.878 29.971 -11.557 1.00 94.00 83 GLU A CA 1
ATOM 701 C C . GLU A 1 83 ? -2.924 30.161 -10.459 1.00 94.00 83 GLU A C 1
ATOM 703 O O . GLU A 1 83 ? -2.973 29.391 -9.502 1.00 94.00 83 GLU A O 1
ATOM 708 N N . LYS A 1 84 ? -3.824 31.135 -10.629 1.00 94.94 84 LYS A N 1
ATOM 709 C CA . LYS A 1 84 ? -4.937 31.355 -9.707 1.00 94.94 84 LYS A CA 1
ATOM 710 C C . LYS A 1 84 ? -5.867 30.143 -9.630 1.00 94.94 84 LYS A C 1
ATOM 712 O O . LYS A 1 84 ? -6.301 29.800 -8.534 1.00 94.94 84 LYS A O 1
ATOM 717 N N . GLN A 1 85 ? -6.186 29.516 -10.762 1.00 94.88 85 GLN A N 1
ATOM 718 C CA . GLN A 1 85 ? -7.038 28.328 -10.792 1.00 94.88 85 GLN A CA 1
ATOM 719 C C . GLN A 1 85 ? -6.357 27.137 -10.110 1.00 94.88 85 GLN A C 1
ATOM 721 O O . GLN A 1 85 ? -6.964 26.522 -9.242 1.00 94.88 85 GLN A O 1
ATOM 726 N N . LEU A 1 86 ? -5.082 26.884 -10.418 1.00 96.12 86 LEU A N 1
ATOM 727 C CA . LEU A 1 86 ? -4.289 25.839 -9.766 1.00 96.12 86 LEU A CA 1
ATOM 728 C C . LEU A 1 86 ? -4.208 26.048 -8.250 1.00 96.12 86 LEU A C 1
ATOM 730 O O . LEU A 1 86 ? -4.330 25.091 -7.494 1.00 96.12 86 LEU A O 1
ATOM 734 N N . MET A 1 87 ? -4.055 27.296 -7.798 1.00 95.00 87 MET A N 1
ATOM 735 C CA . MET A 1 87 ? -4.065 27.629 -6.373 1.00 95.00 87 MET A CA 1
ATOM 736 C C . MET A 1 87 ? -5.425 27.338 -5.724 1.00 95.00 87 MET A C 1
ATOM 738 O O . MET A 1 87 ? -5.474 26.792 -4.628 1.00 95.00 87 MET A O 1
ATOM 742 N N . ILE A 1 88 ? -6.531 27.687 -6.390 1.00 96.12 88 ILE A N 1
ATOM 743 C CA . ILE A 1 88 ? -7.883 27.381 -5.899 1.00 96.12 88 ILE A CA 1
ATOM 744 C C . ILE A 1 88 ? -8.088 25.869 -5.797 1.00 96.12 88 ILE A C 1
ATOM 746 O O . ILE A 1 88 ? -8.605 25.395 -4.788 1.00 96.12 88 ILE A O 1
ATOM 750 N N . ASP A 1 89 ? -7.679 25.120 -6.818 1.00 95.12 89 ASP A N 1
ATOM 751 C CA . ASP A 1 89 ? -7.839 23.669 -6.858 1.00 95.12 89 ASP A CA 1
ATOM 752 C C . ASP A 1 89 ? -7.000 22.993 -5.764 1.00 95.12 89 ASP A C 1
ATOM 754 O O . ASP A 1 89 ? -7.526 22.158 -5.030 1.00 95.12 89 ASP A O 1
ATOM 758 N N . ALA A 1 90 ? -5.753 23.434 -5.568 1.00 95.88 90 ALA A N 1
ATOM 759 C CA . ALA A 1 90 ? -4.894 22.971 -4.479 1.00 95.88 90 ALA A CA 1
ATOM 760 C C . ALA A 1 90 ? -5.498 23.269 -3.095 1.00 95.88 90 ALA A C 1
ATOM 762 O O . ALA A 1 90 ? -5.585 22.376 -2.256 1.00 95.88 90 ALA A O 1
ATOM 763 N N . ASN A 1 91 ? -5.992 24.492 -2.870 1.00 95.81 91 ASN A N 1
ATOM 764 C CA . ASN A 1 91 ? -6.644 24.872 -1.613 1.00 95.81 91 ASN A CA 1
ATOM 765 C C . ASN A 1 91 ? -7.916 24.048 -1.350 1.00 95.81 91 ASN A C 1
ATOM 767 O O . ASN A 1 91 ? -8.187 23.650 -0.217 1.00 95.81 91 ASN A O 1
ATOM 771 N N . ASN A 1 92 ? -8.721 23.802 -2.388 1.00 93.94 92 ASN A N 1
ATOM 772 C CA . ASN A 1 92 ? -9.923 22.980 -2.277 1.00 93.94 92 ASN A CA 1
ATOM 773 C C . ASN A 1 92 ? -9.570 21.532 -1.931 1.00 93.94 92 ASN A C 1
ATOM 775 O O . ASN A 1 92 ? -10.233 20.938 -1.082 1.00 93.94 92 ASN A O 1
ATOM 779 N N . GLN A 1 93 ? -8.532 20.986 -2.568 1.00 95.06 93 GLN A N 1
ATOM 780 C CA . GLN A 1 93 ? -8.037 19.644 -2.298 1.00 95.06 93 GLN A CA 1
ATOM 781 C C . GLN A 1 93 ? -7.524 19.524 -0.860 1.00 95.06 93 GLN A C 1
ATOM 783 O O . GLN A 1 93 ? -7.954 18.624 -0.150 1.00 95.06 93 GLN A O 1
ATOM 788 N N . GLU A 1 94 ? -6.710 20.469 -0.391 1.00 93.56 94 GLU A N 1
ATOM 789 C CA . GLU A 1 94 ? -6.192 20.477 0.982 1.00 93.56 94 GLU A CA 1
ATOM 790 C C . GLU A 1 94 ? -7.325 20.494 2.024 1.00 93.56 94 GLU A C 1
ATOM 792 O O . GLU A 1 94 ? -7.321 19.733 2.994 1.00 93.56 94 GLU A O 1
ATOM 797 N N . VAL A 1 95 ? -8.330 21.353 1.822 1.00 92.62 95 VAL A N 1
ATOM 798 C CA . VAL A 1 95 ? -9.497 21.437 2.713 1.00 92.62 95 VAL A CA 1
ATOM 799 C C . VAL A 1 95 ? -10.337 20.160 2.647 1.00 92.62 95 VAL A C 1
ATOM 801 O O . VAL A 1 95 ? -10.862 19.718 3.672 1.00 92.62 95 VAL A O 1
ATOM 804 N N . HIS A 1 96 ? -10.481 19.573 1.460 1.00 92.06 96 HIS A N 1
ATOM 805 C CA . HIS A 1 96 ? -11.197 18.318 1.272 1.00 92.06 96 HIS A CA 1
ATOM 806 C C . HIS A 1 96 ? -10.488 17.162 1.981 1.00 92.06 96 HIS A C 1
ATOM 808 O O . HIS A 1 96 ? -11.129 16.468 2.758 1.00 92.06 96 HIS A O 1
ATOM 814 N N . GLU A 1 97 ? -9.185 16.977 1.770 1.00 92.31 97 GLU A N 1
ATOM 815 C CA . GLU A 1 97 ? -8.382 15.919 2.396 1.00 92.31 97 GLU A CA 1
ATOM 816 C C . GLU A 1 97 ? -8.431 16.005 3.925 1.00 92.31 97 GLU A C 1
ATOM 818 O O . GLU A 1 97 ? -8.736 15.011 4.585 1.00 92.31 97 GLU A O 1
ATOM 823 N N . HIS A 1 98 ? -8.249 17.209 4.483 1.00 88.75 98 HIS A N 1
ATOM 824 C CA . HIS A 1 98 ? -8.309 17.441 5.932 1.00 88.75 98 HIS A CA 1
ATOM 825 C C . HIS A 1 98 ? -9.660 17.045 6.537 1.00 88.75 98 HIS A C 1
ATOM 827 O O . HIS A 1 98 ? -9.722 16.398 7.580 1.00 88.75 98 HIS A O 1
ATOM 833 N N . ASN A 1 99 ? -10.765 17.428 5.893 1.00 87.06 99 ASN A N 1
ATOM 834 C CA . ASN A 1 99 ? -12.105 17.125 6.402 1.00 87.06 99 ASN A CA 1
ATOM 835 C C . ASN A 1 99 ? -12.533 15.677 6.104 1.00 87.06 99 ASN A C 1
ATOM 837 O O . ASN A 1 99 ? -13.258 15.071 6.896 1.00 87.06 99 ASN A O 1
ATOM 841 N N . ASN A 1 100 ? -12.076 15.109 4.986 1.00 91.00 100 ASN A N 1
ATOM 842 C CA . ASN A 1 100 ? -12.318 13.715 4.633 1.00 91.00 100 ASN A CA 1
ATOM 843 C C . ASN A 1 100 ? -11.660 12.779 5.646 1.00 91.00 100 ASN A C 1
ATOM 845 O O . ASN A 1 100 ? -12.289 11.819 6.069 1.00 91.00 100 ASN A O 1
ATOM 849 N N . TYR A 1 101 ? -10.450 13.100 6.106 1.00 91.06 101 TYR A N 1
ATOM 850 C CA . TYR A 1 101 ? -9.762 12.322 7.131 1.00 91.06 101 TYR A CA 1
ATOM 851 C C . TYR A 1 101 ? -10.602 12.143 8.410 1.00 91.06 101 TYR A C 1
ATOM 853 O O . TYR A 1 101 ? -10.745 11.022 8.888 1.00 91.06 101 TYR A O 1
ATOM 861 N N . ILE A 1 102 ? -11.269 13.203 8.894 1.00 88.44 102 ILE A N 1
ATOM 862 C CA . ILE A 1 102 ? -12.199 13.113 10.040 1.00 88.44 102 ILE A CA 1
ATOM 863 C C . ILE A 1 102 ? -13.328 12.108 9.755 1.00 88.44 102 ILE A C 1
ATOM 865 O O . ILE A 1 102 ? -13.700 11.316 10.616 1.00 88.44 102 ILE A O 1
ATOM 869 N N . THR A 1 103 ? -13.854 12.107 8.530 1.00 88.75 103 THR A N 1
ATOM 870 C CA . THR A 1 103 ? -14.913 11.169 8.127 1.00 88.75 103 THR A CA 1
ATOM 871 C C . THR A 1 103 ? -14.392 9.732 8.073 1.00 88.75 103 THR A C 1
ATOM 873 O O . THR A 1 103 ? -15.085 8.812 8.509 1.00 88.75 103 THR A O 1
ATOM 876 N N . VAL A 1 104 ? -13.166 9.529 7.582 1.00 91.56 104 VAL A N 1
ATOM 877 C CA . VAL A 1 104 ? -12.515 8.213 7.514 1.00 91.56 104 VAL A CA 1
ATOM 878 C C . VAL A 1 104 ? -12.333 7.636 8.918 1.00 91.56 104 VAL A C 1
ATOM 880 O O . VAL A 1 104 ? -12.814 6.536 9.175 1.00 91.56 104 VAL A O 1
ATOM 883 N N . ILE A 1 105 ? -11.761 8.391 9.865 1.00 90.06 105 ILE A N 1
ATOM 884 C CA . ILE A 1 105 ? -11.537 7.886 11.234 1.00 90.06 105 ILE A CA 1
ATOM 885 C C . ILE A 1 105 ? -12.851 7.563 11.975 1.00 90.06 105 ILE A C 1
ATOM 887 O O . ILE A 1 105 ? -12.919 6.609 12.747 1.00 90.06 105 ILE A O 1
ATOM 891 N N . GLN A 1 106 ? -13.937 8.291 11.693 1.00 90.06 106 GLN A N 1
ATOM 892 C CA . GLN A 1 106 ? -15.266 8.003 12.254 1.00 90.06 106 GLN A CA 1
ATOM 893 C C . GLN A 1 106 ? -15.967 6.807 11.580 1.00 90.06 106 GLN A C 1
ATOM 895 O O . GLN A 1 106 ? -16.953 6.288 12.101 1.00 90.06 106 GLN A O 1
ATOM 900 N N . SER A 1 107 ? -15.471 6.346 10.429 1.00 93.06 107 SER A N 1
ATOM 901 C CA . SER A 1 107 ? -16.068 5.259 9.645 1.00 93.06 107 SER A CA 1
ATOM 902 C C . SER A 1 107 ? -15.181 4.021 9.504 1.00 93.06 107 SER A C 1
ATOM 904 O O . SER A 1 107 ? -15.547 3.115 8.761 1.00 93.06 107 SER A O 1
ATOM 906 N N . VAL A 1 108 ? -14.083 3.930 10.266 1.00 92.38 108 VAL A N 1
ATOM 907 C CA . VAL A 1 108 ? -13.171 2.769 10.285 1.00 92.38 108 VAL A CA 1
ATOM 908 C C . VAL A 1 108 ? -13.932 1.444 10.392 1.00 92.38 108 VAL A C 1
ATOM 910 O O . VAL A 1 108 ? -13.680 0.553 9.597 1.00 92.38 108 VAL A O 1
ATOM 913 N N . HIS A 1 109 ? -14.939 1.332 11.267 1.00 94.50 109 HIS A N 1
ATOM 914 C CA . HIS A 1 109 ? -15.787 0.138 11.431 1.00 94.50 109 HIS A CA 1
ATOM 915 C C . HIS A 1 109 ? -16.415 -0.420 10.142 1.00 94.50 109 HIS A C 1
ATOM 917 O O . HIS A 1 109 ? -16.838 -1.574 10.145 1.00 94.50 109 HIS A O 1
ATOM 923 N N . LYS A 1 110 ? -16.533 0.380 9.074 1.00 94.38 110 LYS A N 1
ATOM 924 C CA . LYS A 1 110 ? -17.138 -0.027 7.798 1.00 94.38 110 LYS A CA 1
ATOM 925 C C . LYS A 1 110 ? -16.198 -0.827 6.913 1.00 94.38 110 LYS A C 1
ATOM 927 O O . LYS A 1 110 ? -16.672 -1.635 6.122 1.00 94.38 110 LYS A O 1
ATOM 932 N N . ASP A 1 111 ? -14.901 -0.587 7.023 1.00 91.94 111 ASP A N 1
ATOM 933 C CA . ASP A 1 111 ? -13.904 -1.393 6.338 1.00 91.94 111 ASP A CA 1
ATOM 934 C C . ASP A 1 111 ? -13.686 -2.652 7.171 1.00 91.94 111 ASP A C 1
ATOM 936 O O . ASP A 1 111 ? -13.525 -2.533 8.381 1.00 91.94 111 ASP A O 1
ATOM 940 N N . TYR A 1 112 ? -13.788 -3.852 6.598 1.00 92.81 112 TYR A N 1
ATOM 941 C CA . TYR A 1 112 ? -13.374 -5.097 7.249 1.00 92.81 112 TYR A CA 1
ATOM 942 C C . TYR A 1 112 ? -13.194 -6.263 6.303 1.00 92.81 112 TYR A C 1
ATOM 944 O O . TYR A 1 112 ? -13.803 -6.334 5.237 1.00 92.81 112 TYR A O 1
ATOM 952 N N . SER A 1 113 ? -12.327 -7.182 6.729 1.00 94.12 113 SER A N 1
ATOM 953 C CA . SER A 1 113 ? -12.027 -8.409 6.016 1.00 94.12 113 SER A CA 1
ATOM 954 C C . SER A 1 113 ? -13.272 -9.280 5.821 1.00 94.12 113 SER A C 1
ATOM 956 O O . SER A 1 113 ? -14.286 -9.168 6.509 1.00 94.12 113 SER A O 1
ATOM 958 N N . THR A 1 114 ? -13.220 -10.169 4.840 1.00 94.69 114 THR A N 1
ATOM 959 C CA . THR A 1 114 ? -14.253 -11.192 4.655 1.00 94.69 114 THR A CA 1
ATOM 960 C C . THR A 1 114 ? -14.041 -12.356 5.614 1.00 94.69 114 THR A C 1
ATOM 962 O O . THR A 1 114 ? -12.904 -12.649 5.985 1.00 94.69 114 THR A O 1
ATOM 965 N N . GLU A 1 115 ? -15.114 -13.076 5.949 1.00 95.69 115 GLU A N 1
ATOM 966 C CA . GLU A 1 115 ? -15.034 -14.209 6.874 1.00 95.69 115 GLU A CA 1
ATOM 967 C C . GLU A 1 115 ? -14.056 -15.273 6.354 1.00 95.69 115 GLU A C 1
ATOM 969 O O . GLU A 1 115 ? -14.120 -15.697 5.197 1.00 95.69 115 GLU A O 1
ATOM 974 N N . MET A 1 116 ? -13.135 -15.698 7.218 1.00 95.69 116 MET A N 1
ATOM 975 C CA . MET A 1 116 ? -12.094 -16.663 6.905 1.00 95.69 116 MET A CA 1
ATOM 976 C C . MET A 1 116 ? -12.681 -18.069 6.798 1.00 95.69 116 MET A C 1
ATOM 978 O O . MET A 1 116 ? -13.149 -18.649 7.782 1.00 95.69 116 MET A O 1
ATOM 982 N N . ASN A 1 117 ? -12.579 -18.660 5.609 1.00 95.56 117 ASN A N 1
ATOM 983 C CA . ASN A 1 117 ? -12.958 -20.047 5.382 1.00 95.56 117 ASN A CA 1
ATOM 984 C C . ASN A 1 117 ? -11.779 -20.994 5.657 1.00 95.56 117 ASN A C 1
ATOM 986 O O . ASN A 1 117 ? -11.007 -21.355 4.767 1.00 95.56 117 ASN A O 1
ATOM 990 N N . TRP A 1 118 ? -11.647 -21.419 6.913 1.00 95.50 118 TRP A N 1
ATOM 991 C CA . TRP A 1 118 ? -10.583 -22.336 7.327 1.00 95.50 118 TRP A CA 1
ATOM 992 C C . TRP A 1 118 ? -10.659 -23.713 6.655 1.00 95.50 118 TRP A C 1
ATOM 994 O O . TRP A 1 118 ? -9.619 -24.332 6.439 1.00 95.50 118 TRP A O 1
ATOM 1004 N N . GLU A 1 119 ? -11.852 -24.195 6.291 1.00 93.25 119 GLU A N 1
ATOM 1005 C CA . GLU A 1 119 ? -11.998 -25.469 5.571 1.00 93.25 119 GL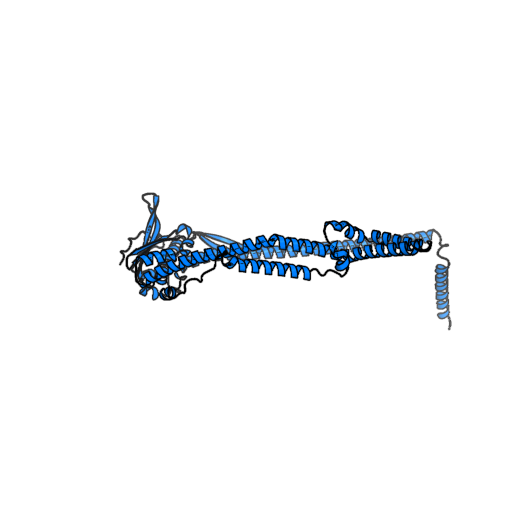U A CA 1
ATOM 1006 C C . GLU A 1 119 ? -11.458 -25.371 4.141 1.00 93.25 119 GLU A C 1
ATOM 1008 O O . GLU A 1 119 ? -10.804 -26.294 3.660 1.00 93.25 119 GLU A O 1
ATOM 1013 N N . GLU A 1 120 ? -11.672 -24.239 3.470 1.00 94.12 120 GLU A N 1
ATOM 1014 C CA . GLU A 1 120 ? -11.090 -23.977 2.152 1.00 94.12 120 GLU A CA 1
ATOM 1015 C C . GLU A 1 120 ? -9.561 -23.926 2.213 1.00 94.12 120 GLU A C 1
ATOM 1017 O O . GLU A 1 120 ? -8.899 -24.529 1.369 1.00 94.12 120 GLU A O 1
ATOM 1022 N N . LEU A 1 121 ? -8.992 -23.290 3.244 1.00 92.62 121 LEU A N 1
ATOM 1023 C CA . LEU A 1 121 ? -7.541 -23.274 3.450 1.00 92.62 121 LEU A CA 1
ATOM 1024 C C . LEU A 1 121 ? -6.961 -24.680 3.635 1.00 92.62 121 LEU A C 1
ATOM 1026 O O . LEU A 1 121 ? -5.896 -24.966 3.096 1.00 92.62 121 LEU A O 1
ATOM 1030 N N . LEU A 1 122 ? -7.661 -25.570 4.346 1.00 93.88 122 LEU A N 1
ATOM 1031 C CA . LEU A 1 122 ? -7.232 -26.963 4.526 1.00 93.88 122 LEU A CA 1
ATOM 1032 C C . LEU A 1 122 ? -7.267 -27.787 3.235 1.00 93.88 122 LEU A C 1
ATOM 1034 O O . LEU A 1 122 ? -6.535 -28.770 3.130 1.00 93.88 122 LEU A O 1
ATOM 1038 N N . ASN A 1 123 ? -8.111 -27.397 2.281 1.00 93.75 123 ASN A N 1
ATOM 1039 C CA . ASN A 1 123 ? -8.254 -28.064 0.991 1.00 93.75 123 ASN A CA 1
ATOM 1040 C C . ASN A 1 123 ? -7.346 -27.474 -0.098 1.00 93.75 123 ASN A C 1
ATOM 1042 O O . ASN A 1 123 ? -7.363 -27.974 -1.224 1.00 93.75 123 ASN A O 1
ATOM 1046 N N . ARG A 1 124 ? -6.571 -26.420 0.198 1.00 92.56 124 ARG A N 1
ATOM 1047 C CA . ARG A 1 124 ? -5.593 -25.881 -0.753 1.00 92.56 124 ARG A CA 1
ATOM 1048 C C . ARG A 1 124 ? -4.478 -26.887 -1.013 1.00 92.56 124 ARG A C 1
ATOM 1050 O O . ARG A 1 124 ? -4.061 -27.629 -0.128 1.00 92.56 124 ARG A O 1
ATOM 1057 N N . GLU A 1 125 ? -3.989 -26.881 -2.245 1.00 92.56 125 GLU A N 1
ATOM 1058 C CA . GLU A 1 125 ? -2.835 -27.680 -2.635 1.00 92.56 125 GLU A CA 1
ATOM 1059 C C . GLU A 1 125 ? -1.539 -27.032 -2.126 1.00 92.56 125 GLU A C 1
ATOM 1061 O O . GLU A 1 125 ? -1.444 -25.812 -1.973 1.00 92.56 125 GLU A O 1
ATOM 1066 N N . GLU A 1 126 ? -0.539 -27.867 -1.839 1.00 93.06 126 GLU A N 1
ATOM 1067 C CA . GLU A 1 126 ? 0.796 -27.396 -1.468 1.00 93.06 126 GLU A CA 1
ATOM 1068 C C . GLU A 1 126 ? 1.431 -26.639 -2.650 1.00 93.06 126 GLU A C 1
ATOM 1070 O O . GLU A 1 126 ? 1.247 -27.065 -3.793 1.00 93.06 126 GLU A O 1
ATOM 1075 N N . PRO A 1 127 ? 2.203 -25.559 -2.403 1.00 94.19 127 PRO A N 1
ATOM 1076 C CA . PRO A 1 127 ? 2.929 -24.861 -3.458 1.00 94.19 127 PRO A CA 1
ATOM 1077 C C . PRO A 1 127 ? 3.756 -25.818 -4.322 1.00 94.19 127 PRO A C 1
ATOM 1079 O O . PRO A 1 127 ? 4.446 -26.709 -3.809 1.00 94.19 127 PRO A O 1
ATOM 1082 N N . GLU A 1 128 ? 3.701 -25.622 -5.639 1.00 94.88 128 GLU A N 1
ATOM 1083 C CA . GLU A 1 128 ? 4.439 -26.453 -6.584 1.00 94.88 128 GLU A CA 1
ATOM 1084 C C . GLU A 1 128 ? 5.951 -26.323 -6.373 1.00 94.88 128 GLU A C 1
ATOM 1086 O O . GLU A 1 128 ? 6.484 -25.243 -6.118 1.00 94.88 128 GLU A O 1
ATOM 1091 N N . TYR A 1 129 ? 6.666 -27.442 -6.498 1.00 95.25 129 TYR A N 1
ATOM 1092 C CA . TYR A 1 129 ? 8.113 -27.455 -6.329 1.00 95.25 129 TYR A CA 1
ATOM 1093 C C . TYR A 1 129 ? 8.812 -26.624 -7.409 1.00 95.25 129 TYR A C 1
ATOM 1095 O O . TYR A 1 129 ? 8.834 -26.999 -8.583 1.00 95.25 129 TYR A O 1
ATOM 1103 N N . VAL A 1 130 ? 9.476 -25.550 -6.987 1.00 95.94 130 VAL A N 1
ATOM 1104 C CA . VAL A 1 130 ? 10.387 -24.794 -7.848 1.00 95.94 130 VAL A CA 1
ATOM 1105 C C . VAL A 1 130 ? 11.751 -25.477 -7.829 1.00 95.94 130 VAL A C 1
ATOM 1107 O O . VAL A 1 130 ? 12.348 -25.652 -6.769 1.00 95.94 130 VAL A O 1
ATOM 1110 N N . LYS A 1 131 ? 12.258 -25.872 -8.999 1.00 94.88 131 LYS A N 1
ATOM 1111 C CA . LYS A 1 131 ? 13.584 -26.494 -9.143 1.00 94.88 131 LYS A CA 1
ATOM 1112 C C . LYS A 1 131 ? 14.712 -25.518 -8.802 1.00 94.88 131 LYS A C 1
ATOM 1114 O O . LYS A 1 131 ? 14.566 -24.307 -8.941 1.00 94.88 131 LYS A O 1
ATOM 1119 N N . THR A 1 132 ? 15.866 -26.044 -8.409 1.00 95.12 132 THR A N 1
ATOM 1120 C CA . THR A 1 132 ? 17.069 -25.227 -8.150 1.00 95.12 132 THR A CA 1
ATOM 1121 C C . THR A 1 132 ? 17.796 -24.834 -9.441 1.00 95.12 132 THR A C 1
ATOM 1123 O O . THR A 1 132 ? 17.678 -25.521 -10.461 1.00 95.12 132 THR A O 1
ATOM 1126 N N . SER A 1 133 ? 18.640 -23.793 -9.397 1.00 92.94 133 SER A N 1
ATOM 1127 C CA . SER A 1 133 ? 19.507 -23.434 -10.535 1.00 92.94 133 SER A CA 1
ATOM 1128 C C . SER A 1 133 ? 20.415 -24.589 -10.976 1.00 92.94 133 SER A C 1
ATOM 1130 O O . SER A 1 133 ? 20.716 -24.737 -12.158 1.00 92.94 133 SER A O 1
ATOM 1132 N N . LYS A 1 134 ? 20.823 -25.460 -10.041 1.00 93.44 134 LYS A N 1
ATOM 1133 C CA . LYS A 1 134 ? 21.644 -26.648 -10.323 1.00 93.44 134 LYS A CA 1
ATOM 1134 C C . LYS A 1 134 ? 20.896 -27.692 -11.142 1.00 93.44 134 LYS A C 1
ATOM 1136 O O . LYS A 1 134 ? 21.497 -28.306 -12.017 1.00 93.44 134 LYS A O 1
ATOM 1141 N N . GLU A 1 135 ? 19.615 -27.895 -10.855 1.00 94.50 135 GLU A N 1
ATOM 1142 C CA . GLU A 1 135 ? 18.765 -28.851 -11.571 1.00 94.50 135 GLU A CA 1
ATOM 1143 C C . GLU A 1 135 ? 18.402 -28.350 -12.968 1.00 94.50 135 GLU A C 1
ATOM 1145 O O . GLU A 1 135 ? 18.346 -29.142 -13.904 1.00 94.50 135 GLU A O 1
ATOM 1150 N N . LEU A 1 136 ? 18.197 -27.038 -13.119 1.00 95.31 136 LEU A N 1
ATOM 1151 C CA . LEU A 1 136 ? 17.866 -26.401 -14.395 1.00 95.31 136 LEU A CA 1
ATOM 1152 C C . LEU A 1 136 ? 19.084 -25.870 -15.155 1.00 95.31 136 LEU A C 1
ATOM 1154 O O . LEU A 1 136 ? 18.923 -25.213 -16.180 1.00 95.31 136 LEU A O 1
ATOM 1158 N N . LYS A 1 137 ? 20.307 -26.163 -14.701 1.00 93.31 137 LYS A N 1
ATOM 1159 C CA . LYS A 1 137 ? 21.529 -25.568 -15.254 1.00 93.31 137 LYS A CA 1
ATOM 1160 C C . LYS A 1 137 ? 21.639 -25.748 -16.766 1.00 93.31 137 LYS A C 1
ATOM 1162 O O . LYS A 1 137 ? 21.936 -24.783 -17.468 1.00 93.31 137 LYS A O 1
ATOM 1167 N N . ASP A 1 138 ? 21.396 -26.957 -17.263 1.00 95.19 138 ASP A N 1
ATOM 1168 C CA . ASP A 1 138 ? 21.512 -27.266 -18.692 1.00 95.19 138 ASP A CA 1
ATOM 1169 C C . ASP A 1 138 ? 20.413 -26.571 -19.510 1.00 95.19 138 ASP A C 1
ATOM 1171 O O . ASP A 1 138 ? 20.681 -26.044 -20.591 1.00 95.19 138 ASP A O 1
ATOM 1175 N N . GLU A 1 139 ? 19.191 -26.511 -18.974 1.00 95.50 139 GLU A N 1
ATOM 1176 C CA . GLU A 1 139 ? 18.045 -25.844 -19.601 1.00 95.50 139 GLU A CA 1
ATOM 1177 C C . GLU A 1 139 ? 18.248 -24.324 -19.665 1.00 95.50 139 GLU A C 1
ATOM 1179 O O . GLU A 1 139 ? 18.091 -23.733 -20.732 1.00 95.50 139 GLU A O 1
ATOM 1184 N N . ILE A 1 140 ? 18.685 -23.706 -18.563 1.00 94.25 140 ILE A N 1
ATOM 1185 C CA . ILE A 1 140 ? 18.999 -22.272 -18.479 1.00 94.25 140 ILE A CA 1
ATOM 1186 C C . ILE A 1 140 ? 20.182 -21.935 -19.387 1.00 94.25 140 ILE A C 1
ATOM 1188 O O . ILE A 1 140 ? 20.121 -20.975 -20.148 1.00 94.25 140 ILE A O 1
ATOM 1192 N N . THR A 1 141 ? 21.240 -22.752 -19.380 1.00 94.69 141 THR A N 1
ATOM 1193 C CA . THR A 1 141 ? 22.396 -22.558 -20.271 1.00 94.69 141 THR A CA 1
ATOM 1194 C C . THR A 1 141 ? 21.972 -22.595 -21.733 1.00 94.69 141 THR A C 1
ATOM 1196 O O . THR A 1 141 ? 22.380 -21.738 -22.519 1.00 94.69 141 THR A O 1
ATOM 1199 N N . LYS A 1 142 ? 21.134 -23.567 -22.105 1.00 96.19 142 LYS A N 1
ATOM 1200 C CA . LYS A 1 142 ? 20.589 -23.660 -23.457 1.00 96.19 142 LYS A CA 1
ATOM 1201 C C . LYS A 1 142 ? 19.740 -22.436 -23.796 1.00 96.19 142 LYS A C 1
ATOM 1203 O O . LYS A 1 142 ? 19.978 -21.827 -24.829 1.00 96.19 142 LYS A O 1
ATOM 1208 N N . TYR A 1 143 ? 18.811 -22.053 -22.923 1.00 94.75 143 TYR A N 1
ATOM 1209 C CA . TYR A 1 143 ? 17.945 -20.892 -23.117 1.00 94.75 143 TYR A CA 1
ATOM 1210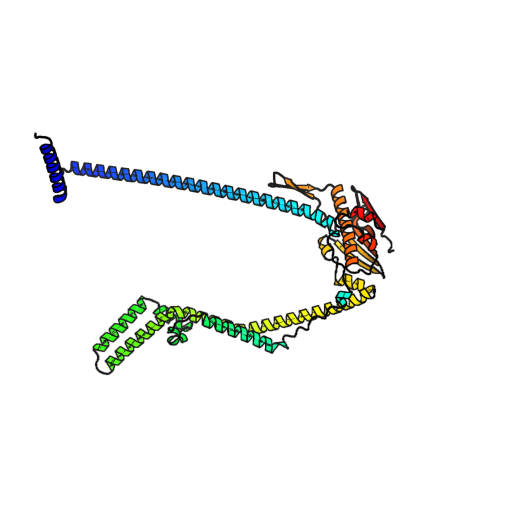 C C . TYR A 1 143 ? 18.745 -19.599 -23.318 1.00 94.75 143 TYR A C 1
ATOM 1212 O O . TYR A 1 143 ? 18.535 -18.896 -24.306 1.00 94.75 143 TYR A O 1
ATOM 1220 N N . THR A 1 144 ? 19.708 -19.315 -22.434 1.00 93.31 144 THR A N 1
ATOM 1221 C CA . THR A 1 144 ? 20.574 -18.136 -22.547 1.00 93.31 144 THR A CA 1
ATOM 1222 C C . THR A 1 144 ? 21.353 -18.168 -23.856 1.00 93.31 144 THR A C 1
ATOM 1224 O O . THR A 1 144 ? 21.418 -17.162 -24.559 1.00 93.31 144 THR A O 1
ATOM 1227 N N . ASN A 1 145 ? 21.917 -19.321 -24.227 1.00 94.38 145 ASN A N 1
ATOM 1228 C CA . ASN A 1 145 ? 22.673 -19.435 -25.469 1.00 94.38 145 ASN A CA 1
ATOM 1229 C C . ASN A 1 145 ? 21.808 -19.210 -26.709 1.00 94.38 145 ASN A C 1
ATOM 1231 O O . ASN A 1 145 ? 22.187 -18.403 -27.557 1.00 94.38 145 ASN A O 1
ATOM 1235 N N . ASP A 1 146 ? 20.649 -19.864 -26.774 1.00 95.25 146 ASP A N 1
ATOM 1236 C CA . ASP A 1 146 ? 19.693 -19.727 -27.871 1.00 95.25 146 ASP A CA 1
ATOM 1237 C C . ASP A 1 146 ? 19.227 -18.266 -27.998 1.00 95.25 146 ASP A C 1
ATOM 1239 O O . ASP A 1 146 ? 19.138 -17.736 -29.106 1.00 95.25 146 ASP A O 1
ATOM 1243 N N . TYR A 1 147 ? 18.990 -17.580 -26.875 1.00 94.12 147 TYR A N 1
ATOM 1244 C CA . TYR A 1 147 ? 18.632 -16.162 -26.859 1.00 94.12 147 TYR A CA 1
ATOM 1245 C C . TYR A 1 147 ? 19.742 -15.277 -27.441 1.00 94.12 147 TYR A C 1
ATOM 1247 O O . TYR A 1 147 ? 19.482 -14.478 -28.346 1.00 94.12 147 TYR A O 1
ATOM 1255 N N . VAL A 1 148 ? 20.986 -15.421 -26.968 1.00 93.50 148 VAL A N 1
ATOM 1256 C CA . VAL A 1 148 ? 22.111 -14.616 -27.474 1.00 93.50 148 VAL A CA 1
ATOM 1257 C C . VAL A 1 148 ? 22.350 -14.886 -28.958 1.00 93.50 148 VAL A C 1
ATOM 1259 O O . VAL A 1 148 ? 22.551 -13.946 -29.729 1.00 93.50 148 VAL A O 1
ATOM 1262 N N . ASP A 1 149 ? 22.270 -16.145 -29.383 1.00 94.38 149 ASP A N 1
ATOM 1263 C CA . ASP A 1 149 ? 22.456 -16.530 -30.782 1.00 94.38 149 ASP A CA 1
ATOM 1264 C C . ASP A 1 149 ? 21.374 -15.910 -31.679 1.00 94.38 149 ASP A C 1
ATOM 1266 O O . ASP A 1 149 ? 21.690 -15.344 -32.729 1.00 94.38 149 ASP A O 1
ATOM 1270 N N . GLN A 1 150 ? 20.115 -15.900 -31.231 1.00 94.31 150 GLN A N 1
ATOM 1271 C CA . GLN A 1 150 ? 19.029 -15.204 -31.927 1.00 94.31 150 GLN A CA 1
ATOM 1272 C C . GLN A 1 150 ? 19.277 -13.692 -32.029 1.00 94.31 150 GLN A C 1
ATOM 1274 O O . GLN A 1 150 ? 19.077 -13.110 -33.099 1.00 94.31 150 GLN A O 1
ATOM 1279 N N . GLN A 1 151 ? 19.750 -13.038 -30.962 1.00 93.12 151 GLN A N 1
ATOM 1280 C CA . GLN A 1 151 ? 20.083 -11.607 -31.003 1.00 93.12 151 GLN A CA 1
ATOM 1281 C C . GLN A 1 151 ? 21.234 -11.314 -31.975 1.00 93.12 151 GLN A C 1
ATOM 1283 O O . GLN A 1 151 ? 21.175 -10.351 -32.746 1.00 93.12 151 GLN A O 1
ATOM 1288 N N . ILE A 1 152 ? 22.248 -12.181 -32.006 1.00 91.88 152 ILE A N 1
ATOM 1289 C CA . ILE A 1 152 ? 23.357 -12.118 -32.962 1.00 91.88 152 ILE A CA 1
ATOM 1290 C C . ILE A 1 152 ? 22.841 -12.237 -34.405 1.00 91.88 152 ILE A C 1
ATOM 1292 O O . ILE A 1 152 ? 23.253 -11.467 -35.281 1.00 91.88 152 ILE A O 1
ATOM 1296 N N . GLU A 1 153 ? 21.936 -13.177 -34.682 1.00 91.06 153 GLU A N 1
ATOM 1297 C CA . GLU A 1 153 ? 21.335 -13.339 -36.010 1.00 91.06 153 GLU A CA 1
ATOM 1298 C C . GLU A 1 153 ? 20.502 -12.122 -36.426 1.00 91.06 153 GLU A C 1
ATOM 1300 O O . GLU A 1 153 ? 20.628 -11.636 -37.557 1.00 91.06 153 GLU A O 1
ATOM 1305 N N . LEU A 1 154 ? 19.697 -11.577 -35.511 1.00 90.25 154 LEU A N 1
ATOM 1306 C CA . LEU A 1 154 ? 18.910 -10.367 -35.744 1.00 90.25 154 LEU A CA 1
ATOM 1307 C C . LEU A 1 154 ? 19.806 -9.157 -36.033 1.00 90.25 154 LEU A C 1
ATOM 1309 O O . LEU A 1 154 ? 19.554 -8.427 -36.996 1.00 90.25 154 LEU A O 1
ATOM 1313 N N . ALA A 1 155 ? 20.888 -8.974 -35.272 1.00 89.12 155 ALA A N 1
ATOM 1314 C CA . ALA A 1 155 ? 21.867 -7.915 -35.507 1.00 89.12 155 ALA A CA 1
ATOM 1315 C C . ALA A 1 155 ? 22.496 -8.037 -36.906 1.00 89.12 155 ALA A C 1
ATOM 1317 O O . ALA A 1 155 ? 22.533 -7.063 -37.668 1.00 89.12 155 ALA A O 1
ATOM 1318 N N . LYS A 1 156 ? 22.906 -9.252 -37.300 1.00 87.44 156 LYS A N 1
ATOM 1319 C CA . LYS A 1 156 ? 23.460 -9.534 -38.637 1.00 87.44 156 LYS A CA 1
ATOM 1320 C C . LYS A 1 156 ? 22.456 -9.254 -39.757 1.00 87.44 156 LYS A C 1
ATOM 1322 O O . LYS A 1 156 ? 22.851 -8.718 -40.791 1.00 87.44 156 LYS A O 1
ATOM 1327 N N . LYS A 1 157 ? 21.177 -9.592 -39.566 1.00 86.19 157 LYS A N 1
ATOM 1328 C CA . LYS A 1 157 ? 20.101 -9.347 -40.542 1.00 86.19 157 LYS A CA 1
ATOM 1329 C C . LYS A 1 157 ? 19.783 -7.857 -40.694 1.00 86.19 157 LYS A C 1
ATOM 1331 O O . LYS A 1 157 ? 19.517 -7.395 -41.805 1.00 86.19 157 LYS A O 1
ATOM 1336 N N . ASN A 1 158 ? 19.817 -7.109 -39.595 1.00 85.31 158 ASN A N 1
ATOM 1337 C CA . ASN A 1 158 ? 19.516 -5.678 -39.578 1.00 85.31 158 ASN A CA 1
ATOM 1338 C C . ASN A 1 158 ? 20.646 -4.826 -40.170 1.00 85.31 158 ASN A C 1
ATOM 1340 O O . ASN A 1 158 ? 20.379 -3.766 -40.743 1.00 85.31 158 ASN A O 1
ATOM 1344 N N . ALA A 1 159 ? 21.890 -5.307 -40.116 1.00 80.56 159 ALA A N 1
ATOM 1345 C CA . ALA A 1 159 ? 23.026 -4.717 -40.812 1.00 80.56 159 ALA A CA 1
ATOM 1346 C C . ALA A 1 159 ? 22.910 -4.927 -42.340 1.00 80.56 159 ALA A C 1
ATOM 1348 O O . ALA A 1 159 ? 23.559 -5.795 -42.926 1.00 80.56 159 ALA A O 1
ATOM 1349 N N . LYS A 1 160 ? 22.053 -4.135 -43.001 1.00 72.44 160 LYS A N 1
ATOM 1350 C CA . LYS A 1 160 ? 21.824 -4.108 -44.463 1.00 72.44 160 LYS A CA 1
ATOM 1351 C C . LYS A 1 160 ? 23.058 -3.607 -45.231 1.00 72.44 160 LYS A C 1
ATOM 1353 O O . LYS A 1 160 ? 23.063 -2.510 -45.780 1.00 72.44 160 LYS A O 1
ATOM 1358 N N . LEU A 1 161 ? 24.117 -4.405 -45.254 1.00 75.31 161 LEU A N 1
ATOM 1359 C CA . LEU A 1 161 ? 25.395 -4.067 -45.880 1.00 75.31 161 LEU A CA 1
ATOM 1360 C C . LEU A 1 161 ? 25.348 -4.315 -47.397 1.00 75.31 161 LEU A C 1
ATOM 1362 O O . LEU A 1 161 ? 24.736 -5.279 -47.861 1.00 75.31 161 LEU A O 1
ATOM 1366 N N . SER A 1 162 ? 25.991 -3.453 -48.185 1.00 77.88 162 SER A N 1
ATOM 1367 C CA . SER A 1 162 ? 26.027 -3.580 -49.643 1.00 77.88 162 SER A CA 1
ATOM 1368 C C . SER A 1 162 ? 26.950 -4.715 -50.104 1.00 77.88 162 SER A C 1
ATOM 1370 O O . SER A 1 162 ? 27.788 -5.229 -49.360 1.00 77.88 162 SER A O 1
ATOM 1372 N N . LEU A 1 163 ? 26.863 -5.068 -51.392 1.00 76.06 163 LEU A N 1
ATOM 1373 C CA . LEU A 1 163 ? 27.731 -6.072 -52.025 1.00 76.06 163 LEU A CA 1
ATOM 1374 C C . LEU A 1 163 ? 29.232 -5.737 -51.931 1.00 76.06 163 LEU A C 1
ATOM 1376 O O . LEU A 1 163 ? 30.056 -6.640 -52.070 1.00 76.06 163 LEU A O 1
ATOM 1380 N N . ALA A 1 164 ? 29.607 -4.476 -51.662 1.00 75.69 164 ALA A N 1
ATOM 1381 C CA . ALA A 1 164 ? 31.002 -4.104 -51.418 1.00 75.69 164 ALA A CA 1
ATOM 1382 C C . ALA A 1 164 ? 31.586 -4.855 -50.207 1.00 75.69 164 ALA A C 1
ATOM 1384 O O . ALA A 1 164 ? 32.758 -5.236 -50.235 1.00 75.69 164 ALA A O 1
ATOM 1385 N N . ARG A 1 165 ? 30.762 -5.175 -49.197 1.00 78.81 165 ARG A N 1
ATOM 1386 C CA . ARG A 1 165 ? 31.162 -5.971 -48.027 1.00 78.81 165 ARG A CA 1
ATOM 1387 C C . ARG A 1 165 ? 31.744 -7.336 -48.409 1.00 78.81 165 ARG A C 1
ATOM 1389 O O . ARG A 1 165 ? 32.655 -7.804 -47.738 1.00 78.81 165 ARG A O 1
ATOM 1396 N N . LEU A 1 166 ? 31.280 -7.979 -49.483 1.00 78.56 166 LEU A N 1
ATOM 1397 C CA . LEU A 1 166 ? 31.813 -9.289 -49.888 1.00 78.56 166 LEU A CA 1
ATOM 1398 C C . LEU A 1 166 ? 33.292 -9.220 -50.298 1.00 78.56 166 LEU A C 1
ATOM 1400 O O . LEU A 1 166 ? 34.014 -10.200 -50.145 1.00 78.56 166 LEU A O 1
ATOM 1404 N N . ILE A 1 167 ? 33.743 -8.062 -50.793 1.00 78.94 167 ILE A N 1
ATOM 1405 C CA . ILE A 1 167 ? 35.112 -7.861 -51.284 1.00 78.94 167 ILE A CA 1
ATOM 1406 C C . ILE A 1 167 ? 35.990 -7.214 -50.208 1.00 78.94 167 ILE A C 1
ATOM 1408 O O . ILE A 1 167 ? 37.115 -7.651 -49.984 1.00 78.94 167 ILE A O 1
ATOM 1412 N N . ILE A 1 168 ? 35.481 -6.180 -49.531 1.00 81.56 168 ILE A N 1
ATOM 1413 C CA . ILE A 1 168 ? 36.259 -5.365 -48.582 1.00 81.56 168 ILE A CA 1
ATOM 1414 C C . ILE A 1 168 ? 35.762 -5.448 -47.132 1.00 81.56 168 ILE A C 1
ATOM 1416 O O . ILE A 1 168 ? 36.256 -4.720 -46.281 1.00 81.56 168 ILE A O 1
ATOM 1420 N N . GLY A 1 169 ? 34.823 -6.339 -46.808 1.00 72.56 169 GLY A N 1
ATOM 1421 C CA . GLY A 1 169 ? 34.199 -6.413 -45.480 1.00 72.56 169 GLY A CA 1
ATOM 1422 C C . GLY A 1 169 ? 35.153 -6.785 -44.347 1.00 72.56 169 GLY A C 1
ATOM 1423 O O . GLY A 1 169 ? 34.961 -6.324 -43.231 1.00 72.56 169 GLY A O 1
ATOM 1424 N N . LYS A 1 170 ? 36.235 -7.527 -44.630 1.00 79.94 170 LYS A N 1
ATOM 1425 C CA . LYS A 1 170 ? 37.314 -7.779 -43.650 1.00 79.94 170 LYS A CA 1
ATOM 1426 C C . LYS A 1 170 ? 38.075 -6.507 -43.249 1.00 79.94 170 LYS A C 1
ATOM 1428 O O . LYS A 1 170 ? 38.832 -6.534 -42.288 1.00 79.94 170 LYS A O 1
ATOM 1433 N N . LEU A 1 171 ? 37.910 -5.413 -43.997 1.00 78.62 171 LEU A N 1
ATOM 1434 C CA . LEU A 1 171 ? 38.486 -4.109 -43.677 1.00 78.62 171 LEU A CA 1
ATOM 1435 C C . LEU A 1 171 ? 37.555 -3.264 -42.794 1.00 78.62 171 LEU A C 1
ATOM 1437 O O . LEU A 1 171 ? 37.961 -2.183 -42.387 1.00 78.62 171 LEU A O 1
ATOM 1441 N N . TYR A 1 172 ? 36.333 -3.713 -42.477 1.00 78.44 172 TYR A N 1
ATOM 1442 C CA . TYR A 1 172 ? 35.368 -2.964 -41.654 1.00 78.44 172 TYR A CA 1
ATOM 1443 C C . TYR A 1 172 ? 35.639 -3.074 -40.150 1.00 78.44 172 TYR A C 1
ATOM 1445 O O . TYR A 1 172 ? 34.715 -3.171 -39.361 1.00 78.44 172 TYR A O 1
ATOM 1453 N N . THR A 1 173 ? 36.914 -3.028 -39.773 1.00 77.56 173 THR A N 1
ATOM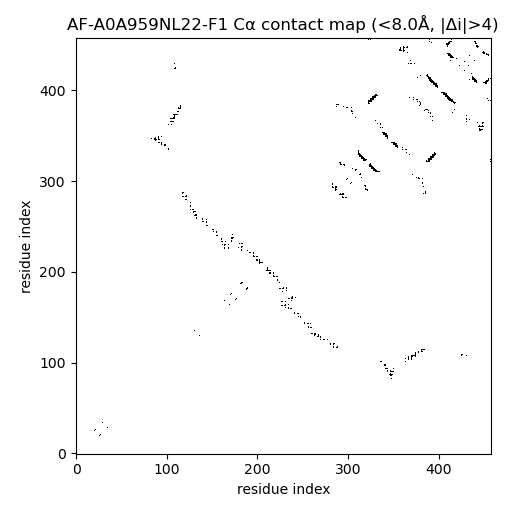 1454 C CA . THR A 1 173 ? 37.370 -2.969 -38.381 1.00 77.56 173 THR A CA 1
ATOM 1455 C C . THR A 1 173 ? 37.849 -1.556 -38.072 1.00 77.56 173 THR A C 1
ATOM 1457 O O . THR A 1 173 ? 38.417 -0.898 -38.957 1.00 77.56 173 THR A O 1
ATOM 1460 N N . GLN A 1 174 ? 37.771 -1.131 -36.812 1.00 78.69 174 GLN A N 1
ATOM 1461 C CA . GLN A 1 174 ? 38.194 0.208 -36.379 1.00 78.69 174 GLN A CA 1
ATOM 1462 C C . GLN A 1 174 ? 39.633 0.574 -36.816 1.00 78.69 174 GLN A C 1
ATOM 1464 O O . GLN A 1 174 ? 39.910 1.710 -37.210 1.00 78.69 174 GLN A O 1
ATOM 1469 N N . LYS A 1 175 ? 40.532 -0.421 -36.866 1.00 84.88 175 LYS A N 1
ATOM 1470 C CA . LYS A 1 175 ? 41.932 -0.314 -37.325 1.00 84.88 175 LYS A CA 1
ATOM 1471 C C . LYS A 1 175 ? 42.099 0.326 -38.714 1.00 84.88 175 LYS A C 1
ATOM 1473 O O . LYS A 1 175 ? 43.105 0.985 -38.977 1.00 84.88 175 LYS A O 1
ATOM 1478 N N . TYR A 1 176 ? 41.140 0.129 -39.616 1.00 83.38 176 TYR A N 1
ATOM 1479 C CA . TYR A 1 176 ? 41.221 0.543 -41.021 1.00 83.38 176 TYR A CA 1
ATOM 1480 C C . TYR A 1 176 ? 40.374 1.779 -41.350 1.00 83.38 176 TYR A C 1
ATOM 1482 O O . TYR A 1 176 ? 40.330 2.196 -42.511 1.00 83.38 176 TYR A O 1
ATOM 1490 N N . GLY A 1 177 ? 39.755 2.420 -40.352 1.00 82.06 177 GLY A N 1
ATOM 1491 C CA . GLY A 1 177 ? 38.872 3.576 -40.555 1.00 82.06 177 GLY A CA 1
ATOM 1492 C C . GLY A 1 177 ? 39.507 4.749 -41.299 1.00 82.06 177 GLY A C 1
ATOM 1493 O O . GLY A 1 177 ? 38.822 5.484 -42.014 1.00 82.06 177 GLY A O 1
ATOM 1494 N N . TRP A 1 178 ? 40.832 4.888 -41.214 1.00 85.88 178 TRP A N 1
ATOM 1495 C CA . TRP A 1 178 ? 41.583 5.888 -41.968 1.00 85.88 178 TRP A CA 1
ATOM 1496 C C . TRP A 1 178 ? 41.399 5.738 -43.490 1.00 85.88 178 TRP A C 1
ATOM 1498 O O . TRP A 1 178 ? 41.239 6.747 -44.174 1.00 85.88 178 TRP A O 1
ATOM 1508 N N . MET A 1 179 ? 41.338 4.511 -44.026 1.00 84.25 179 MET A N 1
ATOM 1509 C CA . MET A 1 179 ? 41.167 4.274 -45.467 1.00 84.25 179 MET A CA 1
ATOM 1510 C C . MET A 1 179 ? 39.803 4.752 -45.957 1.00 84.25 179 MET A C 1
ATOM 1512 O O . MET A 1 179 ? 39.714 5.392 -47.004 1.00 84.25 179 MET A O 1
ATOM 1516 N N . PHE A 1 180 ? 38.748 4.495 -45.181 1.00 86.81 180 PHE A N 1
ATOM 1517 C CA . PHE A 1 180 ? 37.386 4.907 -45.518 1.00 86.81 180 PHE A CA 1
ATOM 1518 C C . PHE A 1 180 ? 37.213 6.422 -45.429 1.00 86.81 180 PHE A C 1
ATOM 1520 O O . PHE A 1 180 ? 36.637 7.010 -46.341 1.00 86.81 180 PHE A O 1
ATOM 1527 N N . LYS A 1 181 ? 37.798 7.066 -44.407 1.00 85.00 181 LYS A N 1
ATOM 1528 C CA . LYS A 1 181 ? 37.799 8.533 -44.252 1.00 85.00 181 LYS A CA 1
ATOM 1529 C C . LYS A 1 181 ? 38.523 9.244 -45.398 1.00 85.00 181 LYS A C 1
ATOM 1531 O O . LYS A 1 181 ? 38.111 10.319 -45.832 1.00 85.00 181 LYS A O 1
ATOM 1536 N N . ILE A 1 182 ? 39.615 8.655 -45.881 1.00 84.75 182 ILE A N 1
ATOM 1537 C CA . ILE A 1 182 ? 40.386 9.196 -47.000 1.00 84.75 182 ILE A CA 1
ATOM 1538 C C . ILE A 1 182 ? 39.649 8.958 -48.329 1.00 84.75 182 ILE A C 1
ATOM 1540 O O . ILE A 1 182 ? 39.479 9.894 -49.108 1.00 84.75 182 ILE A O 1
ATOM 1544 N N . ALA A 1 183 ? 39.150 7.744 -48.578 1.00 82.00 183 ALA A N 1
ATOM 1545 C CA . ALA A 1 183 ? 38.440 7.404 -49.814 1.00 82.00 183 ALA A CA 1
ATOM 1546 C C . ALA A 1 183 ? 37.078 8.111 -49.959 1.00 82.00 183 ALA A C 1
ATOM 1548 O O . ALA A 1 183 ? 36.632 8.353 -51.084 1.00 82.00 183 ALA A O 1
ATOM 1549 N N . SER A 1 184 ? 36.422 8.475 -48.848 1.00 80.50 184 SER A N 1
ATOM 1550 C CA . SER A 1 184 ? 35.181 9.260 -48.855 1.00 80.50 184 SER A CA 1
ATOM 1551 C C . SER A 1 184 ? 35.400 10.734 -49.212 1.00 80.50 184 SER A C 1
ATOM 1553 O O . SER A 1 184 ? 34.451 11.413 -49.606 1.00 80.50 184 SER A O 1
ATOM 1555 N N . ASN A 1 185 ? 36.630 11.247 -49.103 1.00 87.62 185 ASN A N 1
ATOM 1556 C CA . ASN A 1 185 ? 36.947 12.622 -49.472 1.00 87.62 185 ASN A CA 1
ATOM 1557 C C . ASN A 1 185 ? 36.893 12.799 -51.002 1.00 87.62 185 ASN A C 1
ATOM 1559 O O . ASN A 1 185 ? 37.621 12.146 -51.755 1.00 87.62 185 ASN A O 1
ATOM 1563 N N . GLN A 1 186 ? 36.032 13.707 -51.475 1.00 85.69 186 GLN A N 1
ATOM 1564 C CA . GLN A 1 186 ? 35.817 13.929 -52.907 1.00 85.69 186 GLN A CA 1
ATOM 1565 C C . GLN A 1 186 ? 37.081 14.388 -53.640 1.00 85.69 186 GLN A C 1
ATOM 1567 O O . GLN A 1 186 ? 37.316 13.946 -54.765 1.00 85.69 186 GLN A O 1
ATOM 1572 N N . THR A 1 187 ? 37.908 15.227 -53.011 1.00 87.50 187 THR A N 1
ATOM 1573 C CA . THR A 1 187 ? 39.135 15.744 -53.636 1.00 87.50 187 THR A CA 1
ATOM 1574 C C . THR A 1 187 ? 40.171 14.640 -53.811 1.00 87.50 187 THR A C 1
ATOM 1576 O O . THR A 1 187 ? 40.733 14.489 -54.891 1.00 87.50 187 THR A O 1
ATOM 1579 N N . PHE A 1 188 ? 40.357 13.803 -52.790 1.00 87.88 188 PHE A N 1
ATOM 1580 C CA . PHE A 1 188 ? 41.253 12.650 -52.842 1.00 87.88 188 PHE A CA 1
ATOM 1581 C C . PHE A 1 188 ? 40.845 11.654 -53.933 1.00 87.88 188 PHE A C 1
ATOM 1583 O O . PHE A 1 188 ? 41.679 11.229 -54.733 1.00 87.88 188 PHE A O 1
ATOM 1590 N N . PHE A 1 189 ? 39.552 11.329 -54.016 1.00 88.38 189 PHE A N 1
ATOM 1591 C CA . PHE A 1 189 ? 39.046 10.431 -55.052 1.00 88.38 189 PHE A CA 1
ATOM 1592 C C . PHE A 1 189 ? 39.275 10.988 -56.466 1.00 88.38 189 PHE A C 1
ATOM 1594 O O . PHE A 1 189 ? 39.657 10.241 -57.365 1.00 88.38 189 PHE A O 1
ATOM 1601 N N . ALA A 1 190 ? 39.078 12.297 -56.662 1.00 89.75 190 ALA A N 1
ATOM 1602 C CA . ALA A 1 190 ? 39.328 12.957 -57.943 1.00 89.75 190 ALA A CA 1
ATOM 1603 C C . ALA A 1 190 ? 40.818 12.930 -58.327 1.00 89.75 190 ALA A C 1
ATOM 1605 O O . ALA A 1 190 ? 41.145 12.627 -59.473 1.00 89.75 190 ALA A O 1
ATOM 1606 N N . ILE A 1 191 ? 41.716 13.177 -57.366 1.00 91.69 191 ILE A N 1
ATOM 1607 C CA . ILE A 1 191 ? 43.170 13.122 -57.574 1.00 91.69 191 ILE A CA 1
ATOM 1608 C C . ILE A 1 191 ? 43.604 11.709 -57.973 1.00 91.69 191 ILE A C 1
ATOM 1610 O O . ILE A 1 191 ? 44.321 11.546 -58.956 1.00 91.69 191 ILE A O 1
ATOM 1614 N N . ILE A 1 192 ? 43.138 10.676 -57.265 1.00 90.75 192 ILE A N 1
ATOM 1615 C CA . ILE A 1 192 ? 43.454 9.284 -57.612 1.00 90.75 192 ILE A CA 1
ATOM 1616 C C . ILE A 1 192 ? 42.894 8.900 -58.976 1.00 90.75 192 ILE A C 1
ATOM 1618 O O . ILE A 1 192 ? 43.593 8.250 -59.751 1.00 90.75 192 ILE A O 1
ATOM 1622 N N . GLY A 1 193 ? 41.663 9.308 -59.289 1.00 91.25 193 GLY A N 1
ATOM 1623 C CA . GLY A 1 193 ? 41.078 9.081 -60.608 1.00 91.25 193 GLY A CA 1
ATOM 1624 C C . GLY A 1 193 ? 41.927 9.695 -61.720 1.00 91.25 193 GLY A C 1
ATOM 1625 O O . GLY A 1 193 ? 42.209 9.031 -62.716 1.00 91.25 193 GLY A O 1
ATOM 1626 N N . LEU A 1 194 ? 42.405 10.925 -61.516 1.00 93.69 194 LEU A N 1
ATOM 1627 C CA . LEU A 1 194 ? 43.277 11.623 -62.459 1.00 93.69 194 LEU A CA 1
ATOM 1628 C C . LEU A 1 194 ? 44.646 10.940 -62.587 1.00 93.69 194 LEU A C 1
ATOM 1630 O O . LEU A 1 194 ? 45.119 10.747 -63.703 1.00 93.69 194 LEU A O 1
ATOM 1634 N N . LEU A 1 195 ? 45.252 10.500 -61.480 1.00 93.00 195 LEU A N 1
ATOM 1635 C CA . LEU A 1 195 ? 46.514 9.751 -61.491 1.00 93.00 195 LEU A CA 1
ATOM 1636 C C . LEU A 1 195 ? 46.388 8.400 -62.208 1.00 93.00 195 LEU A C 1
ATOM 1638 O O . LEU A 1 195 ? 47.261 8.049 -62.998 1.00 93.00 195 LEU A O 1
ATOM 1642 N N . CYS A 1 196 ? 45.296 7.661 -61.989 1.00 92.62 196 CYS A N 1
ATOM 1643 C CA . CYS A 1 196 ? 45.036 6.399 -62.690 1.00 92.62 196 CYS A CA 1
ATOM 1644 C C . CYS A 1 196 ? 44.811 6.631 -64.191 1.00 92.62 196 CYS A C 1
ATOM 1646 O O . CYS A 1 196 ? 45.286 5.849 -65.013 1.00 92.62 196 CYS A O 1
ATOM 1648 N N . LEU A 1 197 ? 44.139 7.728 -64.560 1.00 93.00 197 LEU A N 1
ATOM 1649 C CA . LEU A 1 197 ? 43.952 8.126 -65.955 1.00 93.00 197 LEU A CA 1
ATOM 1650 C C . LEU A 1 197 ? 45.289 8.496 -66.608 1.00 93.00 197 LEU A C 1
ATOM 1652 O O . LEU A 1 197 ? 45.586 8.011 -67.695 1.00 93.00 197 LEU A O 1
ATOM 1656 N N . MET A 1 198 ? 46.131 9.282 -65.934 1.00 91.50 198 MET A N 1
ATOM 1657 C CA . MET A 1 198 ? 47.486 9.589 -66.404 1.00 91.50 198 MET A CA 1
ATOM 1658 C C . MET A 1 198 ? 48.348 8.328 -66.544 1.00 91.50 198 MET A C 1
ATOM 1660 O O . MET A 1 198 ? 49.053 8.191 -67.539 1.00 91.50 198 MET A O 1
ATOM 1664 N N . GLY A 1 199 ? 48.262 7.386 -65.600 1.00 90.62 199 GLY A N 1
ATOM 1665 C CA . GLY A 1 199 ? 48.950 6.093 -65.673 1.00 90.62 199 GLY A CA 1
ATOM 1666 C C . GLY A 1 199 ? 48.499 5.245 -66.866 1.00 90.62 199 GLY A C 1
ATOM 1667 O O . GLY A 1 199 ? 49.332 4.666 -67.563 1.00 90.62 199 GLY A O 1
ATOM 1668 N N . ALA A 1 200 ? 47.198 5.238 -67.165 1.00 90.25 200 ALA A N 1
ATOM 1669 C CA . ALA A 1 200 ? 46.650 4.568 -68.341 1.00 90.25 200 ALA A CA 1
ATOM 1670 C C . ALA A 1 200 ? 47.082 5.238 -69.658 1.00 90.25 200 ALA A C 1
ATOM 1672 O O . ALA A 1 200 ? 47.413 4.543 -70.619 1.00 90.25 200 ALA A O 1
ATOM 1673 N N . LEU A 1 201 ? 47.128 6.576 -69.700 1.00 89.94 201 LEU A N 1
ATOM 1674 C CA . LEU A 1 201 ? 47.656 7.324 -70.844 1.00 89.94 201 LEU A CA 1
ATOM 1675 C C . LEU A 1 201 ? 49.151 7.041 -71.055 1.00 89.94 201 LEU A C 1
ATOM 1677 O O . LEU A 1 201 ? 49.570 6.791 -72.180 1.00 89.94 201 LEU A O 1
ATOM 1681 N N . TYR A 1 202 ? 49.944 7.017 -69.981 1.00 90.06 202 TYR A N 1
ATOM 1682 C CA . TYR A 1 202 ? 51.373 6.694 -70.029 1.00 90.06 202 TYR A CA 1
ATOM 1683 C C . TYR A 1 202 ? 51.631 5.260 -70.502 1.00 90.06 202 TYR A C 1
ATOM 1685 O O . TYR A 1 202 ? 52.554 5.002 -71.267 1.00 90.06 202 TYR A O 1
ATOM 1693 N N . ALA A 1 203 ? 50.774 4.314 -70.124 1.00 89.56 203 ALA A N 1
ATOM 1694 C CA . ALA A 1 203 ? 50.879 2.947 -70.612 1.00 89.56 203 ALA A CA 1
ATOM 1695 C C . ALA A 1 203 ? 50.756 2.848 -72.144 1.00 89.56 203 ALA A C 1
ATOM 1697 O O . ALA A 1 203 ? 51.322 1.931 -72.736 1.00 89.56 203 ALA A O 1
ATOM 1698 N N . MET A 1 204 ? 50.072 3.793 -72.805 1.00 86.31 204 MET A N 1
ATOM 1699 C CA . MET A 1 204 ? 49.996 3.834 -74.271 1.00 86.31 204 MET A CA 1
ATOM 1700 C C . MET A 1 204 ? 51.318 4.210 -74.948 1.00 86.31 204 MET A C 1
ATOM 1702 O O . MET A 1 204 ? 51.466 3.902 -76.128 1.00 86.31 204 MET A O 1
ATOM 1706 N N . SER A 1 205 ? 52.269 4.825 -74.236 1.00 88.00 205 SER A N 1
ATOM 1707 C CA . SER A 1 205 ? 53.612 5.114 -74.758 1.00 88.00 205 SER A CA 1
ATOM 1708 C C . SER A 1 205 ? 54.646 4.028 -74.435 1.00 88.00 205 SER A C 1
ATOM 1710 O O . SER A 1 205 ? 55.826 4.220 -74.713 1.00 88.00 205 SER A O 1
ATOM 1712 N N . LEU A 1 206 ? 54.236 2.921 -73.810 1.00 88.50 206 LEU A N 1
ATOM 1713 C CA . LEU A 1 206 ? 55.078 1.757 -73.528 1.00 88.50 206 LEU A CA 1
ATOM 1714 C C . LEU A 1 206 ? 54.755 0.618 -74.503 1.00 88.50 206 LEU A C 1
ATOM 1716 O O . LEU A 1 206 ? 53.623 0.496 -74.971 1.00 88.50 206 LEU A O 1
ATOM 1720 N N . ASP A 1 207 ? 55.726 -0.266 -74.731 1.00 87.31 207 ASP A N 1
ATOM 1721 C CA . ASP A 1 207 ? 55.576 -1.433 -75.604 1.00 87.31 207 ASP A CA 1
ATOM 1722 C C . ASP A 1 207 ? 55.642 -2.763 -74.836 1.00 87.31 207 ASP A C 1
ATOM 1724 O O . ASP A 1 207 ? 56.193 -2.872 -73.735 1.00 87.31 207 ASP A O 1
ATOM 1728 N N . GLY A 1 208 ? 55.058 -3.804 -75.435 1.00 87.38 208 GLY A N 1
ATOM 1729 C CA . GLY A 1 208 ? 55.097 -5.171 -74.914 1.00 87.38 208 GLY A CA 1
ATOM 1730 C C . GLY A 1 208 ? 54.386 -5.342 -73.565 1.00 87.38 208 GLY A C 1
ATOM 1731 O O . GLY A 1 208 ? 53.300 -4.810 -73.337 1.00 87.38 208 GLY A O 1
ATOM 1732 N N . PHE A 1 209 ? 54.988 -6.125 -72.667 1.00 88.25 209 PHE A N 1
ATOM 1733 C CA . PHE A 1 209 ? 54.419 -6.484 -71.360 1.00 88.25 209 PHE A CA 1
ATOM 1734 C C . PHE A 1 209 ? 54.076 -5.264 -70.485 1.00 88.25 209 PHE A C 1
ATOM 1736 O O . PHE A 1 209 ? 53.015 -5.232 -69.859 1.00 88.25 209 PHE A O 1
ATOM 1743 N N . PHE A 1 210 ? 54.934 -4.237 -70.474 1.00 85.62 210 PHE A N 1
ATOM 1744 C CA . PHE A 1 210 ? 54.798 -3.087 -69.573 1.00 85.62 210 PHE A CA 1
ATOM 1745 C C . PHE A 1 210 ? 53.545 -2.242 -69.838 1.00 85.62 210 PHE A C 1
ATOM 1747 O O . PHE A 1 210 ? 52.957 -1.724 -68.890 1.00 85.62 210 PHE A O 1
ATOM 1754 N N . LYS A 1 211 ? 53.084 -2.164 -71.093 1.00 87.19 211 LYS A N 1
ATOM 1755 C CA . LYS A 1 211 ? 51.816 -1.515 -71.460 1.00 87.19 211 LYS A CA 1
ATOM 1756 C C . LYS A 1 211 ? 50.628 -2.150 -70.746 1.00 87.19 211 LYS A C 1
ATOM 1758 O O . LYS A 1 211 ? 49.859 -1.474 -70.064 1.00 87.19 211 LYS A O 1
ATOM 1763 N N . TYR A 1 212 ? 50.485 -3.464 -70.891 1.00 88.44 212 TYR A N 1
ATOM 1764 C CA . TYR A 1 212 ? 49.371 -4.202 -70.298 1.00 88.44 212 TYR A CA 1
ATOM 1765 C C . TYR A 1 212 ? 49.473 -4.238 -68.774 1.00 88.44 212 TYR A C 1
ATOM 1767 O O . TYR A 1 212 ? 48.462 -4.090 -68.093 1.00 88.44 212 TYR A O 1
ATOM 1775 N N . PHE A 1 213 ? 50.689 -4.353 -68.238 1.00 88.56 213 PHE A N 1
ATOM 1776 C CA . PHE A 1 213 ? 50.943 -4.319 -66.802 1.00 88.56 213 PHE A CA 1
ATOM 1777 C C . PHE A 1 213 ? 50.539 -2.979 -66.163 1.00 88.56 213 PHE A C 1
ATOM 1779 O O . PHE A 1 213 ? 49.806 -2.969 -65.175 1.00 88.56 213 PHE A O 1
ATOM 1786 N N . MET A 1 214 ? 50.941 -1.844 -66.748 1.00 87.25 214 MET A N 1
ATOM 1787 C CA . MET A 1 214 ? 50.597 -0.513 -66.226 1.00 87.25 214 MET A CA 1
ATOM 1788 C C . MET A 1 214 ? 49.103 -0.189 -66.355 1.00 87.25 214 MET A C 1
ATOM 1790 O O . MET A 1 214 ? 48.522 0.394 -65.434 1.00 87.25 214 MET A O 1
ATOM 1794 N N . LEU A 1 215 ? 48.457 -0.604 -67.452 1.00 88.25 215 LEU A N 1
ATOM 1795 C CA . LEU A 1 215 ? 46.999 -0.499 -67.599 1.00 88.25 215 LEU A CA 1
ATOM 1796 C C . LEU A 1 215 ? 46.268 -1.320 -66.538 1.00 88.25 215 LEU A C 1
ATOM 1798 O O . LEU A 1 215 ? 45.340 -0.821 -65.901 1.00 88.25 215 LEU A O 1
ATOM 1802 N N . PHE A 1 216 ? 46.709 -2.559 -66.325 1.00 89.06 216 PHE A N 1
ATOM 1803 C CA . PHE A 1 216 ? 46.122 -3.455 -65.339 1.00 89.06 216 PHE A CA 1
ATOM 1804 C C . PHE A 1 216 ? 46.244 -2.889 -63.921 1.00 89.06 216 PHE A C 1
ATOM 1806 O O . PHE A 1 216 ? 45.241 -2.794 -63.219 1.00 89.06 216 PHE A O 1
ATOM 1813 N N . ILE A 1 217 ? 47.432 -2.425 -63.519 1.00 89.69 217 ILE A N 1
ATOM 1814 C CA . ILE A 1 217 ? 47.638 -1.803 -62.203 1.00 89.69 217 ILE A CA 1
ATOM 1815 C C . ILE A 1 217 ? 46.762 -0.560 -62.032 1.00 89.69 217 ILE A C 1
ATOM 1817 O O . ILE A 1 217 ? 46.098 -0.429 -61.006 1.00 89.69 217 ILE A O 1
ATOM 1821 N N . SER A 1 218 ? 46.713 0.328 -63.028 1.00 90.06 218 SER A N 1
ATOM 1822 C CA . SER A 1 218 ? 45.902 1.554 -62.948 1.00 90.06 218 SER A CA 1
ATOM 1823 C C . SER A 1 218 ? 44.413 1.235 -62.774 1.00 90.06 218 SER A C 1
ATOM 1825 O O . SER A 1 218 ? 43.729 1.866 -61.967 1.00 90.06 218 SER A O 1
ATOM 1827 N N . ALA A 1 219 ? 43.919 0.210 -63.476 1.00 90.50 219 ALA A N 1
ATOM 1828 C CA . ALA A 1 219 ? 42.546 -0.263 -63.342 1.00 90.50 219 ALA A CA 1
ATOM 1829 C C . ALA A 1 219 ? 42.281 -0.901 -61.968 1.00 90.50 219 ALA A C 1
ATOM 1831 O O . ALA A 1 219 ? 41.269 -0.592 -61.341 1.00 90.50 219 ALA A O 1
ATOM 1832 N N . VAL A 1 220 ? 43.191 -1.748 -61.471 1.00 91.38 220 VAL A N 1
ATOM 1833 C CA . VAL A 1 220 ? 43.070 -2.409 -60.160 1.00 91.38 220 VAL A CA 1
ATOM 1834 C C . VAL A 1 220 ? 43.088 -1.393 -59.017 1.00 91.38 220 VAL A C 1
ATOM 1836 O O . VAL A 1 220 ? 42.257 -1.480 -58.116 1.00 91.38 220 VAL A O 1
ATOM 1839 N N . VAL A 1 221 ? 43.981 -0.399 -59.063 1.00 90.44 221 VAL A N 1
ATOM 1840 C CA . VAL A 1 221 ? 44.067 0.663 -58.046 1.00 90.44 221 VAL A CA 1
ATOM 1841 C C . VAL A 1 221 ? 42.798 1.515 -58.045 1.00 90.44 221 VAL A C 1
ATOM 1843 O O . VAL A 1 221 ? 42.216 1.743 -56.982 1.00 90.44 221 VAL A O 1
ATOM 1846 N N . PHE A 1 222 ? 42.322 1.934 -59.221 1.00 91.62 222 PHE A N 1
ATOM 1847 C CA . PHE A 1 222 ? 41.080 2.697 -59.329 1.00 91.62 222 PHE A CA 1
ATOM 1848 C C . PHE A 1 222 ? 39.872 1.898 -58.820 1.00 91.62 222 PHE A C 1
ATOM 1850 O O . PHE A 1 222 ? 39.079 2.422 -58.038 1.00 91.62 222 PHE A O 1
ATOM 1857 N N . LEU A 1 223 ? 39.758 0.620 -59.200 1.00 89.06 223 LEU A N 1
ATOM 1858 C CA . LEU A 1 223 ? 38.703 -0.280 -58.724 1.00 89.06 223 LEU A CA 1
ATOM 1859 C C . LEU A 1 223 ? 38.761 -0.475 -57.205 1.00 89.06 223 LEU A C 1
ATOM 1861 O O . LEU A 1 223 ? 37.724 -0.401 -56.551 1.00 89.06 223 LEU A O 1
ATOM 1865 N N . GLY A 1 224 ? 39.951 -0.663 -56.630 1.00 87.62 224 GLY A N 1
ATOM 1866 C CA . GLY A 1 224 ? 40.135 -0.793 -55.184 1.00 87.62 224 GLY A CA 1
ATOM 1867 C C . GLY A 1 224 ? 39.663 0.448 -54.423 1.00 87.62 224 GLY A C 1
ATOM 1868 O O . GLY A 1 224 ? 38.858 0.343 -53.500 1.00 87.62 224 GLY A O 1
ATOM 1869 N N . VAL A 1 225 ? 40.086 1.642 -54.851 1.00 87.88 225 VAL A N 1
ATOM 1870 C CA . VAL A 1 225 ? 39.685 2.912 -54.217 1.00 87.88 225 VAL A CA 1
ATOM 1871 C C . VAL A 1 225 ? 38.195 3.202 -54.425 1.00 87.88 225 VAL A C 1
ATOM 1873 O O . VAL A 1 225 ? 37.522 3.678 -53.509 1.00 87.88 225 VAL A O 1
ATOM 1876 N N . TYR A 1 226 ? 37.649 2.872 -55.597 1.00 88.44 226 TYR A N 1
ATOM 1877 C CA . TYR A 1 226 ? 36.217 2.970 -55.879 1.00 88.44 226 TYR A CA 1
ATOM 1878 C C . TYR A 1 226 ? 35.384 2.056 -54.973 1.00 88.44 226 TYR A C 1
ATOM 1880 O O . TYR A 1 226 ? 34.370 2.497 -54.430 1.00 88.44 226 TYR A O 1
ATOM 1888 N N . LEU A 1 227 ? 35.829 0.815 -54.750 1.00 86.38 227 LEU A N 1
ATOM 1889 C CA . LEU A 1 227 ? 35.178 -0.116 -53.829 1.00 86.38 227 LEU A CA 1
ATOM 1890 C C . LEU A 1 227 ? 35.217 0.394 -52.383 1.00 86.38 227 LEU A C 1
ATOM 1892 O O . LEU A 1 227 ? 34.179 0.374 -51.724 1.00 86.38 227 LEU A O 1
ATOM 1896 N N . ILE A 1 228 ? 36.358 0.912 -51.909 1.00 85.75 228 ILE A N 1
ATOM 1897 C CA . ILE A 1 228 ? 36.480 1.492 -50.556 1.00 85.75 228 ILE A CA 1
ATOM 1898 C C . ILE A 1 228 ? 35.553 2.704 -50.401 1.00 85.75 228 ILE A C 1
ATOM 1900 O O . ILE A 1 228 ? 34.849 2.809 -49.400 1.00 85.75 228 ILE A O 1
ATOM 1904 N N . LYS A 1 229 ? 35.480 3.586 -51.406 1.00 86.44 229 LYS A N 1
ATOM 1905 C CA . LYS A 1 229 ? 34.561 4.733 -51.401 1.00 86.44 229 LYS A CA 1
ATOM 1906 C C . LYS A 1 229 ? 33.094 4.300 -51.365 1.00 86.44 229 LYS A C 1
ATOM 1908 O O . LYS A 1 229 ? 32.314 4.875 -50.612 1.00 86.44 229 LYS A O 1
ATOM 1913 N N . LYS A 1 230 ? 32.711 3.291 -52.156 1.00 84.56 230 LYS A N 1
ATOM 1914 C CA . LYS A 1 230 ? 31.341 2.752 -52.172 1.00 84.56 230 LYS A CA 1
ATOM 1915 C C . LYS A 1 230 ? 30.983 2.059 -50.853 1.00 84.56 230 LYS A C 1
ATOM 1917 O O . LYS A 1 230 ? 29.848 2.158 -50.414 1.00 84.56 230 LYS A O 1
ATOM 1922 N N . GLY A 1 231 ? 31.952 1.403 -50.216 1.00 83.00 231 GLY A N 1
ATOM 1923 C CA . GLY A 1 231 ? 31.798 0.766 -48.909 1.00 83.00 231 GLY A CA 1
ATOM 1924 C C . GLY A 1 231 ? 32.007 1.689 -47.706 1.00 83.00 231 GLY A C 1
ATOM 1925 O O . GLY A 1 231 ? 32.006 1.196 -46.584 1.00 83.00 231 GLY A O 1
ATOM 1926 N N . ALA A 1 232 ? 32.202 2.999 -47.893 1.00 81.00 232 ALA A N 1
ATOM 1927 C CA . ALA A 1 232 ? 32.420 3.929 -46.782 1.00 81.00 232 ALA A CA 1
ATOM 1928 C C . ALA A 1 232 ? 31.163 4.139 -45.918 1.00 81.00 232 ALA A C 1
ATOM 1930 O O . ALA A 1 232 ? 31.289 4.337 -44.713 1.00 81.00 232 ALA A O 1
ATOM 1931 N N . SER A 1 233 ? 29.961 4.047 -46.502 1.00 75.50 233 SER A N 1
ATOM 1932 C CA . SER A 1 233 ? 28.696 4.028 -45.747 1.00 75.50 233 SER A CA 1
ATOM 1933 C C . SER A 1 233 ? 28.519 2.733 -44.952 1.00 75.50 233 SER A C 1
ATOM 1935 O O . SER A 1 233 ? 28.027 2.746 -43.829 1.00 75.50 233 SER A O 1
ATOM 1937 N N . ASP A 1 234 ? 28.963 1.618 -45.529 1.00 82.62 234 ASP A N 1
ATOM 1938 C CA . ASP A 1 234 ? 28.871 0.288 -44.931 1.00 82.62 234 ASP A CA 1
ATOM 1939 C C . ASP A 1 234 ? 29.886 0.091 -43.805 1.00 82.62 234 ASP A C 1
ATOM 1941 O O . ASP A 1 234 ? 29.644 -0.698 -42.900 1.00 82.62 234 ASP A O 1
ATOM 1945 N N . TYR A 1 235 ? 31.004 0.821 -43.840 1.00 83.62 235 TYR A N 1
ATOM 1946 C CA . TYR A 1 235 ? 32.032 0.776 -42.806 1.00 83.62 235 TYR A CA 1
ATOM 1947 C C . TYR A 1 235 ? 31.462 1.098 -41.419 1.00 83.62 235 TYR A C 1
ATOM 1949 O O . TYR A 1 235 ? 31.702 0.344 -40.484 1.00 83.62 235 TYR A O 1
ATOM 1957 N N . GLN A 1 236 ? 30.667 2.169 -41.282 1.00 81.69 236 GLN A N 1
ATOM 1958 C CA . GLN A 1 236 ? 30.071 2.541 -39.990 1.00 81.69 236 GLN A CA 1
ATOM 1959 C C . GLN A 1 236 ? 29.112 1.461 -39.473 1.00 81.69 236 GLN A C 1
ATOM 1961 O O . GLN A 1 236 ? 29.175 1.094 -38.305 1.00 81.69 236 GLN A O 1
ATOM 1966 N N . ILE A 1 237 ? 28.280 0.906 -40.360 1.00 83.81 237 ILE A N 1
ATOM 1967 C CA . ILE A 1 237 ? 27.355 -0.191 -40.039 1.00 83.81 237 ILE A CA 1
ATOM 1968 C C . ILE A 1 237 ? 28.132 -1.462 -39.660 1.00 83.81 237 ILE A C 1
ATOM 1970 O O . ILE A 1 237 ? 27.723 -2.193 -38.764 1.00 83.81 237 ILE A O 1
ATOM 1974 N N . GLY A 1 238 ? 29.250 -1.735 -40.337 1.00 83.62 238 GLY A N 1
ATOM 1975 C CA . GLY A 1 238 ? 30.116 -2.883 -40.079 1.00 83.62 238 GLY A CA 1
ATOM 1976 C C . GLY A 1 238 ? 30.817 -2.808 -38.725 1.00 83.62 238 GLY A C 1
ATOM 1977 O O . GLY A 1 238 ? 30.778 -3.790 -37.994 1.00 83.62 238 GLY A O 1
ATOM 1978 N N . VAL A 1 239 ? 31.374 -1.644 -38.375 1.00 83.88 239 VAL A N 1
ATOM 1979 C CA . VAL A 1 239 ? 32.000 -1.405 -37.063 1.00 83.88 239 VAL A CA 1
ATOM 1980 C C . VAL A 1 239 ? 30.967 -1.513 -35.945 1.00 83.88 239 VAL A C 1
ATOM 1982 O O . VAL A 1 239 ? 31.193 -2.234 -34.984 1.00 83.88 239 VAL A O 1
ATOM 1985 N N . GLN A 1 240 ? 29.800 -0.881 -36.100 1.00 85.38 240 GLN A N 1
ATOM 1986 C CA . GLN A 1 240 ? 28.735 -0.963 -35.097 1.00 85.38 240 GLN A CA 1
ATOM 1987 C C . GLN A 1 240 ? 28.205 -2.397 -34.933 1.00 85.38 240 GLN A C 1
ATOM 1989 O O . GLN A 1 240 ? 27.868 -2.818 -33.831 1.00 85.38 240 GLN A O 1
ATOM 1994 N N . LEU A 1 241 ? 28.130 -3.170 -36.022 1.00 87.94 241 LEU A N 1
ATOM 1995 C CA . LEU A 1 241 ? 27.787 -4.587 -35.946 1.00 87.94 241 LEU A CA 1
ATOM 1996 C C . LEU A 1 241 ? 28.854 -5.377 -35.177 1.00 87.94 241 LEU A C 1
ATOM 1998 O O . LEU A 1 241 ? 28.484 -6.209 -34.363 1.00 87.94 241 LEU A O 1
ATOM 2002 N N . GLU A 1 242 ? 30.142 -5.144 -35.437 1.00 86.19 242 GLU A N 1
ATOM 2003 C CA . GLU A 1 242 ? 31.248 -5.814 -34.738 1.00 86.19 242 GLU A CA 1
ATOM 2004 C C . GLU A 1 242 ? 31.218 -5.513 -33.232 1.00 86.19 242 GLU A C 1
ATOM 2006 O O . GLU A 1 242 ? 31.205 -6.449 -32.438 1.00 86.19 242 GLU A O 1
ATOM 2011 N N . GLU A 1 243 ? 31.065 -4.240 -32.851 1.00 88.38 243 GLU A N 1
ATOM 2012 C CA . GLU A 1 243 ? 30.901 -3.807 -31.454 1.00 88.38 243 GLU A CA 1
ATOM 2013 C C . GLU A 1 243 ? 29.680 -4.464 -30.787 1.00 88.38 243 GLU A C 1
ATOM 2015 O O . GLU A 1 243 ? 29.772 -4.969 -29.669 1.00 88.38 243 GLU A O 1
ATOM 2020 N N . ASN A 1 244 ? 28.537 -4.516 -31.482 1.00 90.94 244 ASN A N 1
ATOM 2021 C CA . ASN A 1 244 ? 27.333 -5.164 -30.960 1.00 90.94 244 ASN A CA 1
ATOM 2022 C C . ASN A 1 244 ? 27.529 -6.673 -30.764 1.00 90.94 244 ASN A C 1
ATOM 2024 O O . ASN A 1 244 ? 27.060 -7.223 -29.773 1.00 90.94 244 ASN A O 1
ATOM 2028 N N . LEU A 1 245 ? 28.186 -7.360 -31.703 1.00 91.19 245 LEU A N 1
ATOM 2029 C CA . LEU A 1 245 ? 28.450 -8.796 -31.590 1.00 91.19 245 LEU A CA 1
ATOM 2030 C C . LEU A 1 245 ? 29.399 -9.097 -30.429 1.00 91.19 245 LEU A C 1
ATOM 2032 O O . LEU A 1 245 ? 29.117 -10.001 -29.647 1.00 91.19 245 LEU A O 1
ATOM 2036 N N . GLU A 1 246 ? 30.470 -8.312 -30.289 1.00 91.56 246 GLU A N 1
ATOM 2037 C CA . GLU A 1 246 ? 31.409 -8.423 -29.170 1.00 91.56 246 GLU A CA 1
ATOM 2038 C C . GLU A 1 246 ? 30.695 -8.202 -27.832 1.00 91.56 246 GLU A C 1
ATOM 2040 O O . GLU A 1 246 ? 30.852 -9.005 -26.917 1.00 91.56 246 GLU A O 1
ATOM 2045 N N . TYR A 1 247 ? 29.828 -7.188 -27.746 1.00 91.69 247 TYR A N 1
ATOM 2046 C CA . TYR A 1 247 ? 29.009 -6.926 -26.561 1.00 91.69 247 TYR A CA 1
ATOM 2047 C C . TYR A 1 247 ? 28.080 -8.100 -26.205 1.00 91.69 247 TYR A C 1
ATOM 2049 O O . TYR A 1 247 ? 27.994 -8.488 -25.036 1.00 91.69 247 TYR A O 1
ATOM 2057 N N . LEU A 1 248 ? 27.381 -8.675 -27.190 1.00 92.06 248 LEU A N 1
ATOM 2058 C CA . LEU A 1 248 ? 26.483 -9.818 -26.978 1.00 92.06 248 LEU A CA 1
ATOM 2059 C C . LEU A 1 248 ? 27.257 -11.059 -26.508 1.00 92.06 248 LEU A C 1
ATOM 2061 O O . LEU A 1 248 ? 26.821 -11.749 -25.588 1.00 92.06 248 LEU A O 1
ATOM 2065 N N . GLU A 1 249 ? 28.417 -11.338 -27.108 1.00 91.69 249 GLU A N 1
ATOM 2066 C CA . GLU A 1 249 ? 29.259 -12.471 -26.715 1.00 91.69 249 GLU A CA 1
ATOM 2067 C C . GLU A 1 249 ? 29.895 -12.266 -25.337 1.00 91.69 249 GLU A C 1
ATOM 2069 O O . GLU A 1 249 ? 29.896 -13.197 -24.531 1.00 91.69 249 GLU A O 1
ATOM 2074 N N . SER A 1 250 ? 30.366 -11.054 -25.024 1.00 92.19 250 SER A N 1
ATOM 2075 C CA . SER A 1 250 ? 30.970 -10.752 -23.724 1.00 92.19 250 SER A CA 1
ATOM 2076 C C . SER A 1 250 ? 29.968 -10.843 -22.575 1.00 92.19 250 SER A C 1
ATOM 2078 O O . SER A 1 250 ? 30.333 -11.258 -21.480 1.00 92.19 250 SER A O 1
ATOM 2080 N N . ASN A 1 251 ? 28.700 -10.485 -22.818 1.00 93.38 251 ASN A N 1
ATOM 2081 C CA . ASN A 1 251 ? 27.651 -10.533 -21.793 1.00 93.38 251 ASN A CA 1
ATOM 2082 C C . ASN A 1 251 ? 26.950 -11.885 -21.683 1.00 93.38 251 ASN A C 1
ATOM 2084 O O . ASN A 1 251 ? 26.197 -12.087 -20.737 1.00 93.38 251 ASN A O 1
ATOM 2088 N N . ARG A 1 252 ? 27.213 -12.834 -22.588 1.00 92.94 252 ARG A N 1
ATOM 2089 C CA . ARG A 1 252 ? 26.604 -14.171 -22.545 1.00 92.94 252 ARG A CA 1
ATOM 2090 C C . ARG A 1 252 ? 26.782 -14.844 -21.185 1.00 92.94 252 ARG A C 1
ATOM 2092 O O . ARG A 1 252 ? 25.833 -15.412 -20.654 1.00 92.94 252 ARG A O 1
ATOM 2099 N N . GLN A 1 253 ? 27.992 -14.770 -20.635 1.00 93.06 253 GLN A N 1
ATOM 2100 C CA . GLN A 1 253 ? 28.300 -15.357 -19.335 1.00 93.06 253 GLN A CA 1
ATOM 2101 C C . GLN A 1 253 ? 27.593 -14.611 -18.196 1.00 93.06 253 GLN A C 1
ATOM 2103 O O . GLN A 1 253 ? 27.045 -15.257 -17.310 1.00 93.06 253 GLN A O 1
ATOM 2108 N N . ASN A 1 254 ? 27.534 -13.278 -18.263 1.00 94.31 254 ASN A N 1
ATOM 2109 C CA . ASN A 1 254 ? 26.835 -12.460 -17.270 1.00 94.31 254 ASN A CA 1
ATOM 2110 C C . ASN A 1 254 ? 25.337 -12.787 -17.242 1.00 94.31 254 ASN A C 1
ATOM 2112 O O . ASN A 1 254 ? 24.801 -13.070 -16.181 1.00 94.31 254 ASN A O 1
ATOM 2116 N N . TRP A 1 255 ? 24.676 -12.853 -18.401 1.00 94.06 255 TRP A N 1
ATOM 2117 C CA . TRP A 1 255 ? 23.259 -13.228 -18.482 1.00 94.06 255 TRP A CA 1
ATOM 2118 C C . TRP A 1 255 ? 22.996 -14.659 -18.024 1.00 94.06 255 TRP A C 1
ATOM 2120 O O . TRP A 1 255 ? 21.947 -14.946 -17.458 1.00 94.06 255 TRP A O 1
ATOM 2130 N N . LEU A 1 256 ? 23.940 -15.576 -18.251 1.00 94.69 256 LEU A N 1
ATOM 2131 C CA . LEU A 1 256 ? 23.832 -16.925 -17.709 1.00 94.69 256 LEU A CA 1
ATOM 2132 C C . LEU A 1 256 ? 23.869 -16.904 -16.177 1.00 94.69 256 LEU A C 1
ATOM 2134 O O . LEU A 1 256 ? 23.056 -17.569 -15.543 1.00 94.69 256 LEU A O 1
ATOM 2138 N N . GLU A 1 257 ? 24.794 -16.147 -15.592 1.00 94.50 257 GLU A N 1
ATOM 2139 C CA . GLU A 1 257 ? 24.904 -15.985 -14.141 1.00 94.50 257 GLU A CA 1
ATOM 2140 C C . GLU A 1 257 ? 23.672 -15.288 -13.548 1.00 94.50 257 GLU A C 1
ATOM 2142 O O . GLU A 1 257 ? 23.156 -15.753 -12.534 1.00 94.50 257 GLU A O 1
ATOM 2147 N N . GLU A 1 258 ? 23.147 -14.254 -14.209 1.00 95.00 258 GLU A N 1
ATOM 2148 C CA . GLU A 1 258 ? 21.907 -13.566 -13.829 1.00 95.00 258 GLU A CA 1
ATOM 2149 C C . GLU A 1 258 ? 20.700 -14.514 -13.851 1.00 95.00 258 GLU A C 1
ATOM 2151 O O . GLU A 1 258 ? 20.005 -14.626 -12.846 1.00 95.00 258 GLU A O 1
ATOM 2156 N N . ASN A 1 259 ? 20.496 -15.273 -14.934 1.00 94.94 259 ASN A N 1
ATOM 2157 C CA . ASN A 1 259 ? 19.380 -16.223 -15.037 1.00 94.94 259 ASN A CA 1
ATOM 2158 C C . ASN A 1 259 ? 19.475 -17.353 -13.993 1.00 94.94 259 ASN A C 1
ATOM 2160 O O . ASN A 1 259 ? 18.462 -17.819 -13.472 1.00 94.94 259 ASN A O 1
ATOM 2164 N N . LEU A 1 260 ? 20.690 -17.821 -13.675 1.00 94.81 260 LEU A N 1
ATOM 2165 C CA . LEU A 1 260 ? 20.895 -18.807 -12.607 1.00 94.81 260 LEU A CA 1
ATOM 2166 C C . LEU A 1 260 ? 20.582 -18.210 -11.228 1.00 94.81 260 LEU A C 1
ATOM 2168 O O . LEU A 1 260 ? 19.967 -18.888 -10.406 1.00 94.81 260 LEU A O 1
ATOM 2172 N N . ALA A 1 261 ? 20.980 -16.959 -10.984 1.00 95.50 261 ALA A N 1
ATOM 2173 C CA . ALA A 1 261 ? 20.693 -16.253 -9.740 1.00 95.50 261 ALA A CA 1
ATOM 2174 C C . ALA A 1 261 ? 19.190 -15.986 -9.563 1.00 95.50 261 ALA A C 1
ATOM 2176 O O . ALA A 1 261 ? 18.666 -16.211 -8.474 1.00 95.50 261 ALA A O 1
ATOM 2177 N N . GLU A 1 262 ? 18.489 -15.590 -10.628 1.00 95.44 262 GLU A N 1
ATOM 2178 C CA . GLU A 1 262 ? 17.030 -15.421 -10.637 1.00 95.44 262 GLU A CA 1
ATOM 2179 C C . GLU A 1 262 ? 16.321 -16.738 -10.285 1.00 95.44 262 GLU A C 1
ATOM 2181 O O . GLU A 1 262 ? 15.410 -16.759 -9.456 1.00 95.44 262 GLU A O 1
ATOM 2186 N N . GLN A 1 263 ? 16.795 -17.869 -10.823 1.00 96.50 263 GLN A N 1
ATOM 2187 C CA . GLN A 1 263 ? 16.247 -19.182 -10.476 1.00 96.50 263 GLN A CA 1
ATOM 2188 C C . GLN A 1 263 ? 16.508 -19.569 -9.011 1.00 96.50 263 GLN A C 1
ATOM 2190 O O . GLN A 1 263 ? 15.651 -20.183 -8.370 1.00 96.50 263 GLN A O 1
ATOM 2195 N N . ASP A 1 264 ? 17.679 -19.236 -8.464 1.00 95.12 264 ASP A N 1
ATOM 2196 C CA . ASP A 1 264 ? 17.976 -19.466 -7.047 1.00 95.12 264 ASP A CA 1
ATOM 2197 C C . ASP A 1 264 ? 17.112 -18.587 -6.133 1.00 95.12 264 ASP A C 1
ATOM 2199 O O . ASP A 1 264 ? 16.661 -19.050 -5.081 1.00 95.12 264 ASP A O 1
ATOM 2203 N N . GLU A 1 265 ? 16.833 -17.347 -6.537 1.00 96.81 265 GLU A N 1
ATOM 2204 C CA . GLU A 1 265 ? 15.900 -16.468 -5.834 1.00 96.81 265 GLU A CA 1
ATOM 2205 C C . GLU A 1 265 ? 14.474 -17.026 -5.874 1.00 96.81 265 GLU A C 1
ATOM 2207 O O . GLU A 1 265 ? 13.844 -17.143 -4.822 1.00 96.81 265 GLU A O 1
ATOM 2212 N N . ALA A 1 266 ? 14.000 -17.478 -7.038 1.00 96.75 266 ALA A N 1
ATOM 2213 C CA . ALA A 1 266 ? 12.698 -18.129 -7.176 1.00 96.75 266 ALA A CA 1
ATOM 2214 C C . ALA A 1 266 ? 12.581 -19.381 -6.288 1.00 96.75 266 ALA A C 1
ATOM 2216 O O . ALA A 1 266 ? 11.580 -19.570 -5.595 1.00 96.75 266 ALA A O 1
ATOM 2217 N N . HIS A 1 267 ? 13.624 -20.217 -6.233 1.00 96.88 267 HIS A N 1
ATOM 2218 C CA . HIS A 1 267 ? 13.650 -21.376 -5.339 1.00 96.88 267 HIS A CA 1
ATOM 2219 C C . HIS A 1 267 ? 13.621 -20.969 -3.860 1.00 96.88 267 HIS A C 1
ATOM 2221 O O . HIS A 1 267 ? 12.942 -21.600 -3.048 1.00 96.88 267 HIS A O 1
ATOM 2227 N N . LYS A 1 268 ? 14.344 -19.906 -3.490 1.00 96.88 268 LYS A N 1
ATOM 2228 C CA . LYS A 1 268 ? 14.334 -19.373 -2.126 1.00 96.88 268 LYS A CA 1
ATOM 2229 C C . LYS A 1 268 ? 12.947 -18.861 -1.733 1.00 96.88 268 LYS A C 1
ATOM 2231 O O . LYS A 1 268 ? 12.522 -19.144 -0.616 1.00 96.88 268 LYS A O 1
ATOM 2236 N N . GLN A 1 269 ? 12.249 -18.159 -2.628 1.00 96.94 269 GLN A N 1
ATOM 2237 C CA . GLN A 1 269 ? 10.869 -17.720 -2.388 1.00 96.94 269 GLN A CA 1
ATOM 2238 C C . GLN A 1 269 ? 9.939 -18.916 -2.181 1.00 96.94 269 GLN A C 1
ATOM 2240 O O . GLN A 1 269 ? 9.243 -18.975 -1.173 1.00 96.94 269 GLN A O 1
ATOM 2245 N N . TYR A 1 270 ? 10.039 -19.939 -3.031 1.00 97.12 270 TYR A N 1
ATOM 2246 C CA . TYR A 1 270 ? 9.298 -21.189 -2.847 1.00 97.12 270 TYR A CA 1
ATOM 2247 C C . TYR A 1 270 ? 9.537 -21.838 -1.471 1.00 97.12 270 TYR A C 1
ATOM 2249 O O . TYR A 1 270 ? 8.600 -22.340 -0.852 1.00 97.12 270 TYR A O 1
ATOM 2257 N N . LEU A 1 271 ? 10.773 -21.841 -0.954 1.00 96.75 271 LEU A N 1
ATOM 2258 C CA . LEU A 1 271 ? 11.052 -22.397 0.377 1.00 96.75 271 LEU A CA 1
ATOM 2259 C C . LEU A 1 271 ? 10.348 -21.618 1.497 1.00 96.75 271 LEU A C 1
ATOM 2261 O O . LEU A 1 271 ? 9.862 -22.248 2.438 1.00 96.75 271 LEU A O 1
ATOM 2265 N N . LEU A 1 272 ? 10.282 -20.287 1.384 1.00 96.12 272 LEU A N 1
ATOM 2266 C CA . LEU A 1 272 ? 9.553 -19.429 2.323 1.00 96.12 272 LEU A CA 1
ATOM 2267 C C . LEU A 1 272 ? 8.045 -19.690 2.231 1.00 96.12 272 LEU A C 1
ATOM 2269 O O . LEU A 1 272 ? 7.424 -20.023 3.237 1.00 96.12 272 LEU A O 1
ATOM 2273 N N . GLU A 1 273 ? 7.483 -19.665 1.021 1.00 95.94 273 GLU A N 1
ATOM 2274 C CA . GLU A 1 273 ? 6.065 -19.953 0.769 1.00 95.94 273 GLU A CA 1
ATOM 2275 C C . GLU A 1 273 ? 5.660 -21.339 1.278 1.00 95.94 273 GLU A C 1
ATOM 2277 O O . GLU A 1 273 ? 4.595 -21.512 1.868 1.00 95.94 273 GLU A O 1
ATOM 2282 N N . LYS A 1 274 ? 6.526 -22.343 1.109 1.00 96.38 274 LYS A N 1
ATOM 2283 C CA . LYS A 1 274 ? 6.312 -23.695 1.631 1.00 96.38 274 LYS A CA 1
ATOM 2284 C C . LYS A 1 274 ? 6.295 -23.736 3.156 1.00 96.38 274 LYS A C 1
ATOM 2286 O O . LYS A 1 274 ? 5.542 -24.518 3.741 1.00 96.38 274 LYS A O 1
ATOM 2291 N N . GLU A 1 275 ? 7.160 -22.971 3.813 1.00 95.50 275 GLU A N 1
ATOM 2292 C CA . GLU A 1 275 ? 7.176 -22.879 5.272 1.00 95.50 275 GLU A CA 1
ATOM 2293 C C . GLU A 1 275 ? 5.912 -22.185 5.792 1.00 95.50 275 GLU A C 1
ATOM 2295 O O . GLU A 1 275 ? 5.269 -22.690 6.715 1.00 95.50 275 GLU A O 1
ATOM 2300 N N . ASP A 1 276 ? 5.517 -21.083 5.159 1.00 94.94 276 ASP A N 1
ATOM 2301 C CA . ASP A 1 276 ? 4.316 -20.330 5.513 1.00 94.94 276 ASP A CA 1
ATOM 2302 C C . ASP A 1 276 ? 3.043 -21.130 5.244 1.00 94.94 276 ASP A C 1
ATOM 2304 O O . ASP A 1 276 ? 2.151 -21.161 6.090 1.00 94.94 276 ASP A O 1
ATOM 2308 N N . TYR A 1 277 ? 2.993 -21.881 4.143 1.00 95.38 277 TYR A N 1
ATOM 2309 C CA . TYR A 1 277 ? 1.928 -22.842 3.870 1.00 95.38 277 TYR A CA 1
ATOM 2310 C C . TYR A 1 277 ? 1.801 -23.876 4.997 1.00 95.38 277 TYR A C 1
ATOM 2312 O O . TYR A 1 277 ? 0.706 -24.106 5.505 1.00 95.38 277 TYR A O 1
ATOM 2320 N N . LYS A 1 278 ? 2.912 -24.469 5.459 1.00 95.69 278 LYS A N 1
ATOM 2321 C CA . LYS A 1 278 ? 2.877 -25.431 6.577 1.00 95.69 278 LYS A CA 1
ATOM 2322 C C . LYS A 1 278 ? 2.339 -24.801 7.859 1.00 95.69 278 LYS A C 1
ATOM 2324 O O . LYS A 1 278 ? 1.449 -25.379 8.480 1.00 95.69 278 LYS A O 1
ATOM 2329 N N . LYS A 1 279 ? 2.838 -23.615 8.227 1.00 95.81 279 LYS A N 1
ATOM 2330 C CA . LYS A 1 279 ? 2.349 -22.861 9.395 1.00 95.81 279 LYS A CA 1
ATOM 2331 C C . LYS A 1 279 ? 0.853 -22.581 9.273 1.00 95.81 279 LYS A C 1
ATOM 2333 O O . LYS A 1 279 ? 0.107 -22.844 10.210 1.00 95.81 279 LYS A O 1
ATOM 2338 N N . MET A 1 280 ? 0.412 -22.105 8.110 1.00 95.62 280 MET A N 1
ATOM 2339 C CA . MET A 1 280 ? -0.988 -21.806 7.817 1.00 95.62 280 MET A CA 1
ATOM 2340 C C . MET A 1 280 ? -1.877 -23.043 7.977 1.00 95.62 280 MET A C 1
ATOM 2342 O O . MET A 1 280 ? -2.906 -22.967 8.643 1.00 95.62 280 MET A O 1
ATOM 2346 N N . ILE A 1 281 ? -1.475 -24.191 7.422 1.00 96.12 281 ILE A N 1
ATOM 2347 C CA . ILE A 1 281 ? -2.222 -25.448 7.545 1.00 96.12 281 ILE A CA 1
ATOM 2348 C C . ILE A 1 281 ? -2.290 -25.920 9.003 1.00 96.12 281 ILE A C 1
ATOM 2350 O O . ILE A 1 281 ? -3.345 -26.371 9.451 1.00 96.12 281 ILE A O 1
ATOM 2354 N N . ASP A 1 282 ? -1.199 -25.813 9.763 1.00 96.06 282 ASP A N 1
ATOM 2355 C CA . ASP A 1 282 ? -1.183 -26.198 11.178 1.00 96.06 282 ASP A CA 1
ATOM 2356 C C . ASP A 1 282 ? -2.080 -25.283 12.028 1.00 96.06 282 ASP A C 1
ATOM 2358 O O . ASP A 1 282 ? -2.831 -25.770 12.881 1.00 96.06 282 ASP A O 1
ATOM 2362 N N . ILE A 1 283 ? -2.078 -23.975 11.747 1.00 96.06 283 ILE A N 1
ATOM 2363 C CA . ILE A 1 283 ? -3.016 -23.013 12.338 1.00 96.06 283 ILE A CA 1
ATOM 2364 C C . ILE A 1 283 ? -4.451 -23.407 11.984 1.00 96.06 283 ILE A C 1
ATOM 2366 O O . ILE A 1 283 ? -5.266 -23.582 12.889 1.00 96.06 283 ILE A O 1
ATOM 2370 N N . ALA A 1 284 ? -4.752 -23.620 10.701 1.00 96.25 284 ALA A N 1
ATOM 2371 C CA . ALA A 1 284 ? -6.090 -23.951 10.222 1.00 96.25 284 ALA A CA 1
ATOM 2372 C C . ALA A 1 284 ? -6.646 -25.219 10.885 1.00 96.25 284 ALA A C 1
ATOM 2374 O O . ALA A 1 284 ? -7.766 -25.215 11.399 1.00 96.25 284 ALA A O 1
ATOM 2375 N N . LYS A 1 285 ? -5.838 -26.286 10.972 1.00 95.94 285 LYS A N 1
ATOM 2376 C CA . LYS A 1 285 ? -6.212 -27.523 11.679 1.00 95.94 285 LYS A CA 1
ATOM 2377 C C . LYS A 1 285 ? -6.540 -27.248 13.139 1.00 95.94 285 LYS A C 1
ATOM 2379 O O . LYS A 1 285 ? -7.496 -27.806 13.675 1.00 95.94 285 LYS A O 1
ATOM 2384 N N . GLY A 1 286 ? -5.735 -26.428 13.803 1.00 94.44 286 GLY A N 1
ATOM 2385 C CA . GLY A 1 286 ? -5.947 -26.090 15.201 1.00 94.44 286 GLY A CA 1
ATOM 2386 C C . GLY A 1 286 ? -7.195 -25.238 15.434 1.00 94.44 286 GLY A C 1
ATOM 2387 O O . GLY A 1 286 ? -7.946 -25.524 16.365 1.00 94.44 286 GLY A O 1
ATOM 2388 N N . VAL A 1 287 ? -7.469 -24.263 14.561 1.00 94.12 287 VAL A N 1
ATOM 2389 C CA . VAL A 1 287 ? -8.675 -23.421 14.623 1.00 94.12 287 VAL A CA 1
ATOM 2390 C C . VAL A 1 287 ? -9.941 -24.261 14.429 1.00 94.12 287 VAL A C 1
ATOM 2392 O O . VAL A 1 287 ? -10.857 -24.171 15.245 1.00 94.12 287 VAL A O 1
ATOM 2395 N N . VAL A 1 288 ? -9.975 -25.137 13.418 1.00 93.75 288 VAL A N 1
ATOM 2396 C CA . VAL A 1 288 ? -11.116 -26.041 13.163 1.00 93.75 288 VAL A CA 1
ATOM 2397 C C . VAL A 1 288 ? -11.358 -26.988 14.346 1.00 93.75 288 VAL A C 1
ATOM 2399 O O . VAL A 1 288 ? -12.502 -27.231 14.728 1.00 93.75 288 VAL A O 1
ATOM 2402 N N . ASN A 1 289 ? -10.289 -27.462 14.992 1.00 92.88 289 ASN A N 1
ATOM 2403 C CA . ASN A 1 289 ? -10.365 -28.295 16.197 1.00 92.88 289 ASN A CA 1
ATOM 2404 C C . ASN A 1 289 ? -10.579 -27.502 17.500 1.00 92.88 289 ASN A C 1
ATOM 2406 O O . ASN A 1 289 ? -10.540 -28.088 18.582 1.00 92.88 289 ASN A O 1
ATOM 2410 N N . LYS A 1 290 ? -10.813 -26.188 17.415 1.00 91.88 290 LYS A N 1
ATOM 2411 C CA . LYS A 1 290 ? -11.050 -25.279 18.544 1.00 91.88 290 LYS A CA 1
ATOM 2412 C C . LYS A 1 290 ? -9.919 -25.230 19.583 1.00 91.88 290 LYS A C 1
ATOM 2414 O O . LYS A 1 290 ? -10.166 -25.113 20.782 1.00 91.88 290 LYS A O 1
ATOM 2419 N N . ASN A 1 291 ? -8.667 -25.321 19.134 1.00 91.50 291 ASN A N 1
ATOM 2420 C CA . ASN A 1 291 ? -7.492 -25.170 19.990 1.00 91.50 291 ASN A CA 1
ATOM 2421 C C . ASN A 1 291 ? -7.191 -23.682 20.237 1.00 91.50 291 ASN A C 1
ATOM 2423 O O . ASN A 1 291 ? -6.856 -22.950 19.305 1.00 91.50 291 ASN A O 1
ATOM 2427 N N . SER A 1 292 ? -7.232 -23.251 21.501 1.00 89.31 292 SER A N 1
ATOM 2428 C CA . SER A 1 292 ? -6.991 -21.858 21.896 1.00 89.31 292 SER A CA 1
ATOM 2429 C C . SER A 1 292 ? -5.608 -21.333 21.501 1.00 89.31 292 SER A C 1
ATOM 2431 O O . SER A 1 292 ? -5.487 -20.181 21.089 1.00 89.31 292 SER A O 1
ATOM 2433 N N . GLN A 1 293 ? -4.566 -22.171 21.541 1.00 92.50 293 GLN A N 1
ATOM 2434 C CA . GLN A 1 293 ? -3.219 -21.762 21.124 1.00 92.50 293 GLN A CA 1
ATOM 2435 C C . GLN A 1 293 ? -3.181 -21.382 19.639 1.00 92.50 293 GLN A C 1
ATOM 2437 O O . GLN A 1 293 ? -2.474 -20.455 19.247 1.00 92.50 293 GLN A O 1
ATOM 2442 N N . SER A 1 294 ? -3.978 -22.060 18.813 1.00 94.19 294 SER A N 1
ATOM 2443 C CA . SER A 1 294 ? -4.055 -21.798 17.376 1.00 94.19 294 SER A CA 1
ATOM 2444 C C . SER A 1 294 ? -4.746 -20.480 17.051 1.00 94.19 294 SER A C 1
ATOM 2446 O O . SER A 1 294 ? -4.400 -19.873 16.044 1.00 94.19 294 SER A O 1
ATOM 2448 N N . TYR A 1 295 ? -5.633 -19.980 17.912 1.00 94.62 295 TYR A N 1
ATOM 2449 C CA . TYR A 1 295 ? -6.189 -18.630 17.769 1.00 94.62 295 TYR A CA 1
ATOM 2450 C C . TYR A 1 295 ? -5.112 -17.562 17.974 1.00 94.62 295 TYR A C 1
ATOM 2452 O O . TYR A 1 295 ? -5.020 -16.623 17.188 1.00 94.62 295 TYR A O 1
ATOM 2460 N N . THR A 1 296 ? -4.247 -17.734 18.979 1.00 94.44 296 THR A N 1
ATOM 2461 C CA . THR A 1 296 ? -3.094 -16.848 19.195 1.00 94.44 296 THR A CA 1
ATOM 2462 C C . THR A 1 296 ? -2.147 -16.885 18.000 1.00 94.44 296 THR A C 1
ATOM 2464 O O . THR A 1 296 ? -1.683 -15.839 17.552 1.00 94.44 296 THR A O 1
ATOM 2467 N N . TYR A 1 297 ? -1.867 -18.071 17.451 1.00 95.25 297 TYR A N 1
ATOM 2468 C CA . TYR A 1 297 ? -1.041 -18.181 16.249 1.00 95.25 297 TYR A CA 1
ATOM 2469 C C . TYR A 1 297 ? -1.707 -17.545 15.025 1.00 95.25 297 TYR A C 1
ATOM 2471 O O . TYR A 1 297 ? -1.020 -16.855 14.282 1.00 95.25 297 TYR A O 1
ATOM 2479 N N . ALA A 1 298 ? -3.022 -17.700 14.848 1.00 95.62 298 ALA A N 1
ATOM 2480 C CA . ALA A 1 298 ? -3.764 -17.052 13.771 1.00 95.62 298 ALA A CA 1
ATOM 2481 C C . ALA A 1 298 ? -3.686 -15.522 13.868 1.00 95.62 298 ALA A C 1
A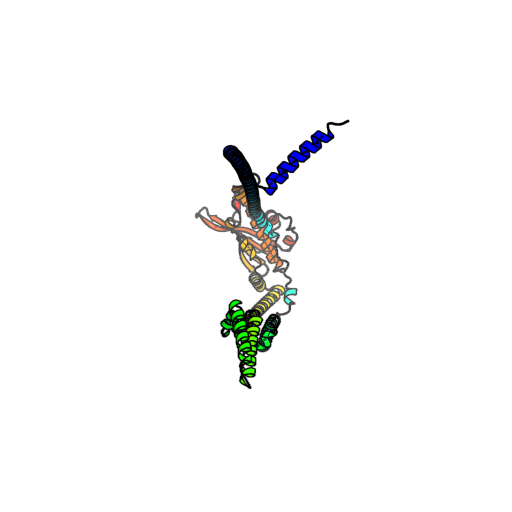TOM 2483 O O . ALA A 1 298 ? -3.306 -14.874 12.899 1.00 95.62 298 ALA A O 1
ATOM 2484 N N . LEU A 1 299 ? -3.973 -14.945 15.040 1.00 94.69 299 LEU A N 1
ATOM 2485 C CA . LEU A 1 299 ? -3.920 -13.494 15.245 1.00 94.69 299 LEU A CA 1
ATOM 2486 C C . LEU A 1 299 ? -2.517 -12.922 15.005 1.00 94.69 299 LEU A C 1
ATOM 2488 O O . LEU A 1 299 ? -2.396 -11.853 14.422 1.00 94.69 299 LEU A O 1
ATOM 2492 N N . ASN A 1 300 ? -1.459 -13.639 15.398 1.00 95.00 300 ASN A N 1
ATOM 2493 C CA . ASN A 1 300 ? -0.082 -13.205 15.140 1.00 95.00 300 ASN A CA 1
ATOM 2494 C C . ASN A 1 300 ? 0.346 -13.381 13.675 1.00 95.00 300 ASN A C 1
ATOM 2496 O O . ASN A 1 300 ? 1.100 -12.561 13.167 1.00 95.00 300 ASN A O 1
ATOM 2500 N N . PHE A 1 301 ? -0.086 -14.459 13.014 1.00 95.25 301 PHE A N 1
ATOM 2501 C CA . PHE A 1 301 ? 0.316 -14.770 11.640 1.00 95.25 301 PHE A CA 1
ATOM 2502 C C . PHE A 1 301 ? -0.408 -13.892 10.616 1.00 95.25 301 PHE A C 1
ATOM 2504 O O . PHE A 1 301 ? 0.225 -13.384 9.699 1.00 95.25 301 PHE A O 1
ATOM 2511 N N . PHE A 1 302 ? -1.722 -13.710 10.777 1.00 94.31 302 PHE A N 1
ATOM 2512 C CA . PHE A 1 302 ? -2.538 -12.904 9.864 1.00 94.31 302 PHE A CA 1
ATOM 2513 C C . PHE A 1 302 ? -2.577 -11.423 10.240 1.00 94.31 302 PHE A C 1
ATOM 2515 O O . PHE A 1 302 ? -2.908 -10.612 9.384 1.00 94.31 302 PHE A O 1
ATOM 2522 N N . ASN A 1 303 ? -2.257 -11.084 11.495 1.00 93.81 303 ASN A N 1
ATOM 2523 C CA . ASN A 1 303 ? -2.164 -9.714 12.001 1.00 93.81 303 ASN A CA 1
ATOM 2524 C C . ASN A 1 303 ? -3.332 -8.811 11.539 1.00 93.81 303 ASN A C 1
ATOM 2526 O O . ASN A 1 303 ? -3.107 -7.788 10.894 1.00 93.81 303 ASN A O 1
ATOM 2530 N N . PRO A 1 304 ? -4.594 -9.162 11.858 1.00 93.81 304 PRO A N 1
ATOM 2531 C CA . PRO A 1 304 ? -5.778 -8.535 11.256 1.00 93.81 304 PRO A CA 1
ATOM 2532 C C . PRO A 1 304 ? -6.004 -7.069 11.663 1.00 93.81 304 PRO A C 1
ATOM 2534 O O . PRO A 1 304 ? -6.989 -6.466 11.255 1.00 93.81 304 PRO A O 1
ATOM 2537 N N . PHE A 1 305 ? -5.130 -6.509 12.500 1.00 92.31 305 PHE A N 1
ATOM 2538 C CA . PHE A 1 305 ? -5.211 -5.138 12.999 1.00 92.31 305 PHE A CA 1
ATOM 2539 C C . PHE A 1 305 ? -4.025 -4.274 12.549 1.00 92.31 305 PHE A C 1
ATOM 2541 O O . PHE A 1 305 ? -3.739 -3.250 13.167 1.00 92.31 305 PHE A O 1
ATOM 2548 N N . GLU A 1 306 ? -3.255 -4.719 11.553 1.00 90.44 306 GLU A N 1
ATOM 2549 C CA . GLU A 1 306 ? -2.051 -4.013 11.110 1.00 90.44 306 GLU A CA 1
ATOM 2550 C C . GLU A 1 306 ? -2.346 -2.588 10.637 1.00 90.44 306 GLU A C 1
ATOM 2552 O O . GLU A 1 306 ? -1.648 -1.658 11.031 1.00 90.44 306 GLU A O 1
ATOM 2557 N N . ASP A 1 307 ? -3.420 -2.434 9.868 1.00 87.62 307 ASP A N 1
ATOM 2558 C CA . ASP A 1 307 ? -3.935 -1.171 9.337 1.00 87.62 307 ASP A CA 1
ATOM 2559 C C . ASP A 1 307 ? -4.403 -0.210 10.439 1.00 87.62 307 ASP A C 1
ATOM 2561 O O . ASP A 1 307 ? -4.302 1.006 10.293 1.00 87.62 307 ASP A O 1
ATOM 2565 N N . LEU A 1 308 ? -4.859 -0.727 11.586 1.00 87.06 308 LEU A N 1
ATOM 2566 C CA . LEU A 1 308 ? -5.251 0.104 12.726 1.00 87.06 308 LEU A CA 1
ATOM 2567 C C . LEU A 1 308 ? -4.089 0.923 13.299 1.00 87.06 308 LEU A C 1
ATOM 2569 O O . LEU A 1 308 ? -4.325 1.996 13.859 1.00 87.06 308 LEU A O 1
ATOM 2573 N N . LYS A 1 309 ? -2.841 0.490 13.090 1.00 85.25 309 LYS A N 1
ATOM 2574 C CA . LYS A 1 309 ? -1.654 1.263 13.485 1.00 85.25 309 LYS A CA 1
ATOM 2575 C C . LYS A 1 309 ? -1.549 2.591 12.742 1.00 85.25 309 LYS A C 1
ATOM 2577 O O . LYS A 1 309 ? -1.150 3.580 13.353 1.00 85.25 309 LYS A O 1
ATOM 2582 N N . ASP A 1 310 ? -1.968 2.638 11.477 1.00 81.25 310 ASP A N 1
ATOM 2583 C CA . ASP A 1 310 ? -1.982 3.873 10.679 1.00 81.25 310 ASP A CA 1
ATOM 2584 C C . ASP A 1 310 ? -2.989 4.894 11.229 1.00 81.25 310 ASP A C 1
ATOM 2586 O O . ASP A 1 310 ? -2.848 6.100 11.026 1.00 81.25 310 ASP A O 1
ATOM 2590 N N . TYR A 1 311 ? -3.970 4.420 11.998 1.00 78.44 311 TYR A N 1
ATOM 2591 C CA . TYR A 1 311 ? -4.906 5.239 12.757 1.00 78.44 311 TYR A CA 1
ATOM 2592 C C . TYR A 1 311 ? -4.449 5.435 14.207 1.00 78.44 311 TYR A C 1
ATOM 2594 O O . TYR A 1 311 ? -5.301 5.512 15.087 1.00 78.44 311 TYR A O 1
ATOM 2602 N N . GLY A 1 312 ? -3.136 5.462 14.476 1.00 71.44 312 GLY A N 1
ATOM 2603 C CA . GLY A 1 312 ? -2.533 5.751 15.787 1.00 71.44 312 GLY A CA 1
ATOM 2604 C C . GLY A 1 312 ? -3.019 4.830 16.901 1.00 71.44 312 GLY A C 1
ATOM 2605 O O . GLY A 1 312 ? -3.413 5.282 17.976 1.00 71.44 312 GLY A O 1
ATOM 2606 N N . SER A 1 313 ? -3.038 3.530 16.617 1.00 80.56 313 SER A N 1
ATOM 2607 C CA . SER A 1 313 ? -3.514 2.505 17.543 1.00 80.56 313 SER A CA 1
ATOM 2608 C C . SER A 1 313 ? -2.435 1.464 17.794 1.00 80.56 313 SER A C 1
ATOM 2610 O O . SER A 1 313 ? -1.991 0.805 16.856 1.00 80.56 313 SER A O 1
ATOM 2612 N N . ASP A 1 314 ? -2.076 1.238 19.056 1.00 89.56 314 ASP A N 1
ATOM 2613 C CA . ASP A 1 314 ? -1.376 0.009 19.433 1.00 89.56 314 ASP A CA 1
ATOM 2614 C C . ASP A 1 314 ? -2.388 -1.017 19.930 1.00 89.56 314 ASP A C 1
ATOM 2616 O O . ASP A 1 314 ? -3.348 -0.688 20.628 1.00 89.56 314 ASP A O 1
ATOM 2620 N N . ILE A 1 315 ? -2.192 -2.282 19.570 1.00 93.06 315 ILE A N 1
ATOM 2621 C CA . ILE A 1 315 ? -3.116 -3.355 19.930 1.00 93.06 315 ILE A CA 1
ATOM 2622 C C . ILE A 1 315 ? -2.332 -4.506 20.537 1.00 93.06 315 ILE A C 1
ATOM 2624 O O . ILE A 1 315 ? -1.324 -4.963 20.000 1.00 93.06 315 ILE A O 1
ATOM 2628 N N . SER A 1 316 ? -2.832 -4.999 21.661 1.00 93.50 316 SER A N 1
ATOM 2629 C CA . SER A 1 316 ? -2.385 -6.245 22.264 1.00 93.50 316 SER A CA 1
ATOM 2630 C C . SER A 1 316 ? -3.591 -7.125 22.540 1.00 93.50 316 SER A C 1
ATOM 2632 O O . SER A 1 316 ? -4.699 -6.637 22.745 1.00 93.50 316 SER A O 1
ATOM 2634 N N . PHE A 1 317 ? -3.397 -8.436 22.517 1.00 93.38 317 PHE A 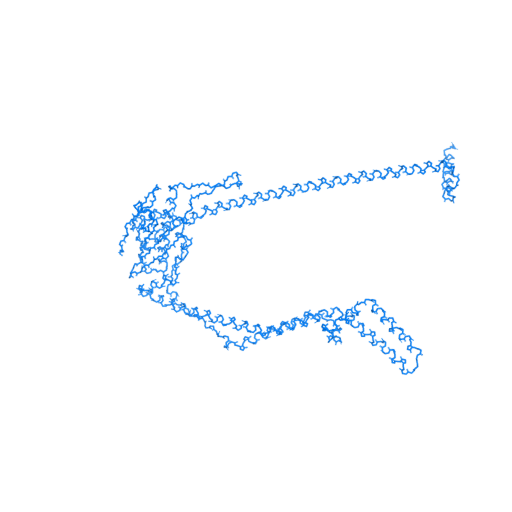N 1
ATOM 2635 C CA . PHE A 1 317 ? -4.487 -9.373 22.730 1.00 93.38 317 PHE A CA 1
ATOM 2636 C C . PHE A 1 317 ? -4.042 -10.547 23.589 1.00 93.38 317 PHE A C 1
ATOM 2638 O O . PHE A 1 317 ? -2.877 -10.944 23.610 1.00 93.38 317 PHE A O 1
ATOM 2645 N N . ASN A 1 318 ? -5.010 -11.118 24.288 1.00 92.62 318 ASN A N 1
ATOM 2646 C CA . ASN A 1 318 ? -4.878 -12.340 25.048 1.00 92.62 318 ASN A CA 1
ATOM 2647 C C . ASN A 1 318 ? -6.031 -13.273 24.673 1.00 92.62 318 ASN A C 1
ATOM 2649 O O . ASN A 1 318 ? -7.180 -12.847 24.545 1.00 92.62 318 ASN A O 1
ATOM 2653 N N . VAL A 1 319 ? -5.716 -14.549 24.496 1.00 90.69 319 VAL A N 1
ATOM 2654 C CA . VAL A 1 319 ? -6.677 -15.587 24.148 1.00 90.69 319 VAL A CA 1
ATOM 2655 C C . VAL A 1 319 ? -6.801 -16.548 25.323 1.00 90.69 319 VAL A C 1
ATOM 2657 O O . VAL A 1 319 ? -5.842 -17.234 25.673 1.00 90.69 319 VAL A O 1
ATOM 2660 N N . ASN A 1 320 ? -8.007 -16.657 25.874 1.00 83.94 320 ASN A N 1
ATOM 2661 C CA . ASN A 1 320 ? -8.358 -17.648 26.888 1.00 83.94 320 ASN A CA 1
ATOM 2662 C C . ASN A 1 320 ? -9.470 -18.534 26.340 1.00 83.94 320 ASN A C 1
ATOM 2664 O O . ASN A 1 320 ? -10.505 -17.989 26.002 1.00 83.94 320 ASN A O 1
ATOM 2668 N N . GLU A 1 321 ? -9.276 -19.856 26.282 1.00 75.69 321 GLU A N 1
ATOM 2669 C CA . GLU A 1 321 ? -10.241 -20.903 25.865 1.00 75.69 321 GLU A CA 1
ATOM 2670 C C . GLU A 1 321 ? -11.289 -20.504 24.797 1.00 75.69 321 GLU A C 1
ATOM 2672 O O . GLU A 1 321 ? -11.158 -20.911 23.643 1.00 75.69 321 GLU A O 1
ATOM 2677 N N . SER A 1 322 ? -12.316 -19.730 25.163 1.00 77.62 322 SER A N 1
ATOM 2678 C CA . SER A 1 322 ? -13.425 -19.284 24.308 1.00 77.62 322 SER A CA 1
ATOM 2679 C C . SER A 1 322 ? -13.593 -17.763 24.145 1.00 77.62 322 SER A C 1
ATOM 2681 O O . SER A 1 322 ? -14.554 -17.339 23.502 1.00 77.62 322 SER A O 1
ATOM 2683 N N . VAL A 1 323 ? -12.720 -16.933 24.723 1.00 86.69 323 VAL A N 1
ATOM 2684 C CA . VAL A 1 323 ? -12.810 -15.465 24.682 1.00 86.69 323 VAL A CA 1
ATOM 2685 C C . VAL A 1 323 ? -11.468 -14.841 24.316 1.00 86.69 323 VAL A C 1
ATOM 2687 O O . VAL A 1 323 ? -10.416 -15.191 24.855 1.00 86.69 323 VAL A O 1
ATOM 2690 N N . ILE A 1 324 ? -11.527 -13.865 23.414 1.00 93.81 324 ILE A N 1
ATOM 2691 C CA . ILE A 1 324 ? -10.385 -13.035 23.035 1.00 93.81 324 ILE A CA 1
ATOM 2692 C C . ILE A 1 324 ? -10.552 -11.681 23.716 1.00 93.81 324 ILE A C 1
ATOM 2694 O O . ILE A 1 324 ? -11.562 -11.005 23.525 1.00 93.81 324 ILE A O 1
ATOM 2698 N N . ALA A 1 325 ? -9.577 -11.309 24.539 1.00 95.31 325 ALA A N 1
ATOM 2699 C CA . ALA A 1 325 ? -9.489 -9.997 25.158 1.00 95.31 325 ALA A CA 1
ATOM 2700 C C . ALA A 1 325 ? -8.475 -9.154 24.386 1.00 95.31 325 ALA A C 1
ATOM 2702 O O . ALA A 1 325 ? -7.323 -9.556 24.252 1.00 95.31 325 ALA A O 1
ATOM 2703 N N . VAL A 1 326 ? -8.903 -8.001 23.888 1.00 95.94 326 VAL A N 1
ATOM 2704 C CA . VAL A 1 326 ? -8.080 -7.064 23.129 1.00 95.94 326 VAL A CA 1
ATOM 2705 C C . VAL A 1 326 ? -7.949 -5.773 23.922 1.00 95.94 326 VAL A C 1
ATOM 2707 O O . VAL A 1 326 ? -8.950 -5.152 24.271 1.00 95.94 326 VAL A O 1
ATOM 2710 N N . ASP A 1 327 ? -6.717 -5.363 24.190 1.00 95.56 327 ASP A N 1
ATOM 2711 C CA . ASP A 1 327 ? -6.396 -4.039 24.700 1.00 95.56 327 ASP A CA 1
ATOM 2712 C C . ASP A 1 327 ? -5.953 -3.168 23.519 1.00 95.56 327 ASP A C 1
ATOM 2714 O O . ASP A 1 327 ? -4.942 -3.441 22.869 1.00 95.56 327 ASP A O 1
ATOM 2718 N N . PHE A 1 328 ? -6.736 -2.130 23.255 1.00 94.38 328 PHE A N 1
ATOM 2719 C CA . PHE A 1 328 ? -6.536 -1.128 22.217 1.00 94.38 328 PHE A CA 1
ATOM 2720 C C . PHE A 1 328 ? -6.068 0.174 22.875 1.00 94.38 328 PHE A C 1
ATOM 2722 O O . PHE A 1 328 ? -6.801 0.763 23.663 1.00 94.38 328 PHE A O 1
ATOM 2729 N N . TYR A 1 329 ? -4.856 0.617 22.569 1.00 93.81 329 TYR A N 1
ATOM 2730 C CA . TYR A 1 329 ? -4.272 1.859 23.067 1.00 93.81 329 TYR A CA 1
ATOM 2731 C C . TYR A 1 329 ? -4.517 2.975 22.060 1.00 93.81 329 TYR A C 1
ATOM 2733 O O . TYR A 1 329 ? -4.107 2.879 20.904 1.00 93.81 329 TYR A O 1
ATOM 2741 N N . VAL A 1 330 ? -5.217 4.012 22.507 1.00 90.81 330 VAL A N 1
ATOM 2742 C CA . VAL A 1 330 ? -5.743 5.075 21.663 1.00 90.81 330 VAL A CA 1
ATOM 2743 C C . VAL A 1 330 ? -4.850 6.308 21.736 1.00 90.81 330 VAL A C 1
ATOM 2745 O O . VAL A 1 330 ? -4.865 7.029 22.736 1.00 90.81 330 VAL A O 1
ATOM 2748 N N . HIS A 1 331 ? -4.135 6.617 20.654 1.00 84.69 331 HIS A N 1
ATOM 2749 C CA . HIS A 1 331 ? -3.259 7.794 20.583 1.00 84.69 331 HIS A CA 1
ATOM 2750 C C . HIS A 1 331 ? -4.009 9.018 20.045 1.00 84.69 331 HIS A C 1
ATOM 2752 O O . HIS A 1 331 ? -3.705 9.566 18.987 1.00 84.69 331 HIS A O 1
ATOM 2758 N N . SER A 1 332 ? -5.036 9.464 20.775 1.00 76.69 332 SER A N 1
ATOM 2759 C CA . SER A 1 332 ? -5.992 10.478 20.295 1.00 76.69 332 SER A CA 1
ATOM 2760 C C . SER A 1 332 ? -5.366 11.806 19.859 1.00 76.69 332 SER A C 1
ATOM 2762 O O . SER A 1 332 ? -5.894 12.453 18.957 1.00 76.69 332 SER A O 1
ATOM 2764 N N . GLU A 1 333 ? -4.266 12.219 20.496 1.00 76.31 333 GLU A N 1
ATOM 2765 C CA . GLU A 1 333 ? -3.561 13.470 20.172 1.00 76.31 333 GLU A CA 1
ATOM 2766 C C . GLU A 1 333 ? -2.864 13.427 18.804 1.00 76.31 333 GLU A C 1
ATOM 2768 O O . GLU A 1 333 ? -2.675 14.472 18.183 1.00 76.31 333 GLU A O 1
ATOM 2773 N N . GLU A 1 334 ? -2.505 12.234 18.328 1.00 80.44 334 GLU A N 1
ATOM 2774 C CA . GLU A 1 334 ? -1.865 12.033 17.026 1.00 80.44 334 GLU A CA 1
ATOM 2775 C C . GLU A 1 334 ? -2.905 11.849 15.916 1.00 80.44 334 GLU A C 1
ATOM 2777 O O . GLU A 1 334 ? -2.717 12.311 14.791 1.00 80.44 334 GLU A O 1
ATOM 2782 N N . VAL A 1 335 ? -4.026 11.201 16.245 1.00 83.56 335 VAL A N 1
ATOM 2783 C CA . VAL A 1 335 ? -5.026 10.770 15.262 1.00 83.56 335 VAL A CA 1
ATOM 2784 C C . VAL A 1 335 ? -6.054 11.848 14.973 1.00 83.56 335 VAL A C 1
ATOM 2786 O O . VAL A 1 335 ? -6.481 11.976 13.832 1.00 83.56 335 VAL A O 1
ATOM 2789 N N . ILE A 1 336 ? -6.500 12.618 15.965 1.00 87.81 336 ILE A N 1
ATOM 2790 C CA . ILE A 1 336 ? -7.616 13.551 15.781 1.00 87.81 336 ILE A CA 1
ATOM 2791 C C . ILE A 1 336 ? -7.061 14.959 15.576 1.00 87.81 336 ILE A C 1
ATOM 2793 O O . ILE A 1 336 ? -6.359 15.473 16.448 1.00 87.81 336 ILE A O 1
ATOM 2797 N N . PRO A 1 337 ? -7.384 15.639 14.460 1.00 88.19 337 PRO A N 1
ATOM 2798 C CA . PRO A 1 337 ? -6.903 16.993 14.245 1.00 88.19 337 PRO A CA 1
ATOM 2799 C C . PRO A 1 337 ? -7.468 17.932 15.316 1.00 88.19 337 PRO A C 1
ATOM 2801 O O . PRO A 1 337 ? -8.619 17.809 15.723 1.00 88.19 337 PRO A O 1
ATOM 2804 N N . ASN A 1 338 ? -6.681 18.929 15.725 1.00 88.19 338 ASN A N 1
ATOM 2805 C CA . ASN A 1 338 ? -7.106 19.961 16.684 1.00 88.19 338 ASN A CA 1
ATOM 2806 C C . ASN A 1 338 ? -7.830 21.147 16.019 1.00 88.19 338 ASN A C 1
ATOM 2808 O O . ASN A 1 338 ? -8.258 22.093 16.685 1.00 88.19 338 ASN A O 1
ATOM 2812 N N . SER A 1 339 ? -7.961 21.123 14.694 1.00 89.62 339 SER A N 1
ATOM 2813 C CA . SER A 1 339 ? -8.491 22.217 13.888 1.00 89.62 339 SER A CA 1
ATOM 2814 C C . SER A 1 339 ? -9.296 21.710 12.692 1.00 89.62 339 SER A C 1
ATOM 2816 O O . SER A 1 339 ? -9.224 20.548 12.292 1.00 89.62 339 SER A O 1
ATOM 2818 N N . THR A 1 340 ? -10.079 22.609 12.103 1.00 87.62 340 THR A N 1
ATOM 2819 C CA . THR A 1 340 ? -10.755 22.408 10.816 1.00 87.62 340 THR A CA 1
ATOM 2820 C C . THR A 1 340 ? -10.277 23.448 9.822 1.00 87.62 340 THR A C 1
ATOM 2822 O O . THR A 1 340 ? -9.999 24.591 10.192 1.00 87.62 340 THR A O 1
ATOM 2825 N N . LYS A 1 341 ? -10.220 23.067 8.546 1.00 91.19 341 LYS A N 1
ATOM 2826 C CA . LYS A 1 341 ? -9.885 23.982 7.456 1.00 91.19 341 LYS A CA 1
ATOM 2827 C C . LYS A 1 341 ? -11.143 24.369 6.685 1.00 91.19 341 LYS A C 1
ATOM 2829 O O . LYS A 1 341 ? -12.017 23.537 6.433 1.00 91.19 341 LYS A O 1
ATOM 2834 N N . LYS A 1 342 ? -11.242 25.645 6.312 1.00 90.69 342 LYS A N 1
ATOM 2835 C CA . LYS A 1 342 ? -12.345 26.213 5.528 1.00 90.69 342 LYS A CA 1
ATOM 2836 C C . LYS A 1 342 ? -11.819 27.078 4.397 1.00 90.69 342 LYS A C 1
ATOM 2838 O O . LYS A 1 342 ? -10.843 27.809 4.549 1.00 90.69 342 LYS A O 1
ATOM 2843 N N . ILE A 1 343 ? -12.542 27.053 3.286 1.00 92.62 343 ILE A N 1
ATOM 2844 C CA . ILE A 1 343 ? -12.273 27.907 2.135 1.00 92.62 343 ILE A CA 1
ATOM 2845 C C . ILE A 1 343 ? -12.830 29.312 2.386 1.00 92.62 343 ILE A C 1
ATOM 2847 O O . ILE A 1 343 ? -14.004 29.486 2.718 1.00 92.62 343 ILE A O 1
ATOM 2851 N N . LEU A 1 344 ? -12.005 30.328 2.148 1.00 92.50 344 LEU A N 1
ATOM 2852 C CA . LEU A 1 344 ? -12.392 31.733 2.103 1.00 92.50 344 LEU A CA 1
ATOM 2853 C C . LEU A 1 344 ? -12.191 32.323 0.706 1.00 92.50 344 LEU A C 1
ATOM 2855 O O . LEU A 1 344 ? -11.557 31.741 -0.174 1.00 92.50 344 LEU A O 1
ATOM 2859 N N . ARG A 1 345 ? -12.782 33.507 0.491 1.00 89.00 345 ARG A N 1
ATOM 2860 C CA . ARG A 1 345 ? -12.615 34.327 -0.726 1.00 89.00 345 ARG A CA 1
ATOM 2861 C C . ARG A 1 345 ? 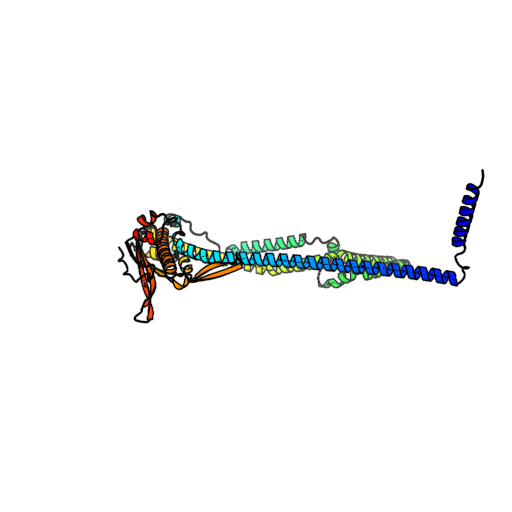-12.752 33.525 -2.036 1.00 89.00 345 ARG A C 1
ATOM 2863 O O . ARG A 1 345 ? -12.004 33.755 -2.981 1.00 89.00 345 ARG A O 1
ATOM 2870 N N . LYS A 1 346 ? -13.727 32.606 -2.102 1.00 89.12 346 LYS A N 1
ATOM 2871 C CA . LYS A 1 346 ? -13.992 31.718 -3.256 1.00 89.12 346 LYS A CA 1
ATOM 2872 C C . LYS A 1 346 ? -12.806 30.814 -3.653 1.00 89.12 346 LYS A C 1
ATOM 2874 O O . LYS A 1 346 ? -12.526 30.681 -4.839 1.00 89.12 346 LYS A O 1
ATOM 2879 N N . GLY A 1 347 ? -12.104 30.222 -2.687 1.00 86.75 347 GLY A N 1
ATOM 2880 C CA . GLY A 1 347 ? -11.013 29.270 -2.955 1.00 86.75 347 GLY A CA 1
ATOM 2881 C C . GLY A 1 347 ? -9.618 29.874 -2.875 1.00 86.75 347 GLY A C 1
ATOM 2882 O O . GLY A 1 347 ? -8.636 29.148 -2.938 1.00 86.75 347 GLY A O 1
ATOM 2883 N N . LEU A 1 348 ? -9.503 31.198 -2.735 1.00 89.88 348 LEU A N 1
ATOM 2884 C CA . LEU A 1 348 ? -8.203 31.873 -2.772 1.00 89.88 348 LEU A CA 1
ATOM 2885 C C . LEU A 1 348 ? -7.416 31.768 -1.469 1.00 89.88 348 LEU A C 1
ATOM 2887 O O . LEU A 1 348 ? -6.203 31.931 -1.485 1.00 89.88 348 LEU A O 1
ATOM 2891 N N . GLU A 1 349 ? -8.100 31.538 -0.354 1.00 91.25 349 GLU A N 1
ATOM 2892 C CA . GLU A 1 349 ? -7.481 31.468 0.965 1.00 91.25 349 GLU A CA 1
ATOM 2893 C C . GLU A 1 349 ? -8.048 30.284 1.739 1.00 91.25 349 GLU A C 1
ATOM 2895 O O . GLU A 1 349 ? -9.258 30.044 1.716 1.00 91.25 349 GLU A O 1
ATOM 2900 N N . VAL A 1 350 ? -7.176 29.588 2.462 1.00 94.00 350 VAL A N 1
ATOM 2901 C CA . VAL A 1 350 ? -7.548 28.572 3.445 1.00 94.00 350 VAL A CA 1
ATOM 2902 C C . VAL A 1 350 ? -7.462 29.207 4.826 1.00 94.00 350 VAL A C 1
ATOM 2904 O O . VAL A 1 350 ? -6.461 29.832 5.175 1.00 94.00 350 VAL A O 1
ATOM 2907 N N . LYS A 1 351 ? -8.530 29.077 5.613 1.00 93.50 351 LYS A N 1
ATOM 2908 C CA . LYS A 1 351 ? -8.549 29.475 7.019 1.00 93.50 351 LYS A CA 1
ATOM 2909 C C . LYS A 1 351 ? -8.635 28.241 7.894 1.00 93.50 351 LYS A C 1
ATOM 2911 O O . LYS A 1 351 ? -9.528 27.416 7.716 1.00 93.50 351 LYS A O 1
ATOM 2916 N N . GLU A 1 352 ? -7.744 28.178 8.868 1.00 92.75 352 GLU A N 1
ATOM 2917 C CA . GLU A 1 352 ? -7.749 27.174 9.919 1.00 92.75 352 GLU A CA 1
ATOM 2918 C C . GLU A 1 352 ? -8.451 27.727 11.165 1.00 92.75 352 GLU A C 1
ATOM 2920 O O . GLU A 1 352 ? -8.206 28.860 11.589 1.00 92.75 352 GLU A O 1
ATOM 2925 N N . GLU A 1 353 ? -9.374 26.950 11.724 1.00 90.62 353 GLU A N 1
ATOM 2926 C CA . GLU A 1 353 ? -10.120 27.294 12.932 1.00 90.62 353 GLU A CA 1
ATOM 2927 C C . GLU A 1 353 ? -9.978 26.160 13.956 1.00 90.62 353 GLU A C 1
ATOM 2929 O O . GLU A 1 353 ? -10.198 25.001 13.592 1.00 90.62 353 GLU A O 1
ATOM 2934 N N . PRO A 1 354 ? -9.631 26.458 15.224 1.00 91.25 354 PRO A N 1
ATOM 2935 C CA . PRO A 1 354 ? -9.506 25.433 16.254 1.00 91.25 354 PRO A CA 1
ATOM 2936 C C . PRO A 1 354 ? -10.851 24.745 16.490 1.00 91.25 354 PRO A C 1
ATOM 2938 O O . PRO A 1 354 ? -11.908 25.387 16.470 1.00 91.25 354 PRO A O 1
ATOM 2941 N N . LEU A 1 355 ? -10.813 23.435 16.721 1.00 89.94 355 LEU A N 1
ATOM 2942 C CA . LEU A 1 355 ? -12.008 22.667 17.031 1.00 89.94 355 LEU A CA 1
ATOM 2943 C C . LEU A 1 355 ? -12.513 23.017 18.436 1.00 89.94 355 LEU A C 1
ATOM 2945 O O . LEU A 1 355 ? -11.734 23.031 19.391 1.00 89.94 355 LEU A O 1
ATOM 2949 N N . PRO A 1 356 ? -13.823 23.275 18.603 1.00 92.88 356 PRO A N 1
ATOM 2950 C CA . PRO A 1 356 ? -14.414 23.345 19.930 1.00 92.88 356 PRO A CA 1
ATOM 2951 C C . PRO A 1 356 ? -14.190 22.027 20.678 1.00 92.88 356 PRO A C 1
ATOM 2953 O O . PRO A 1 356 ? -14.386 20.959 20.098 1.00 92.88 356 PRO A O 1
ATOM 2956 N N . THR A 1 357 ? -13.867 22.094 21.972 1.00 92.00 357 THR A N 1
ATOM 2957 C CA . THR A 1 357 ? -13.621 20.909 22.817 1.00 92.00 357 THR A CA 1
ATOM 2958 C C . THR A 1 357 ? -14.760 19.894 22.740 1.00 92.00 357 THR A C 1
ATOM 2960 O O . THR A 1 357 ? -14.517 18.697 22.638 1.00 92.00 357 THR A O 1
ATOM 2963 N N . SER A 1 358 ? -16.011 20.365 22.692 1.00 93.81 358 SER A N 1
ATOM 2964 C CA . SER A 1 358 ? -17.171 19.486 22.542 1.00 93.81 358 SER A CA 1
ATOM 2965 C C . SER A 1 358 ? -17.174 18.697 21.241 1.00 93.81 358 SER A C 1
ATOM 2967 O O . SER A 1 358 ? -17.515 17.519 21.243 1.00 93.81 358 SER A O 1
ATOM 2969 N N . ARG A 1 359 ? -16.768 19.330 20.138 1.00 92.75 359 ARG A N 1
ATOM 2970 C CA . ARG A 1 359 ? -16.712 18.686 18.830 1.00 92.75 359 ARG A CA 1
ATOM 2971 C C . ARG A 1 359 ? -15.547 17.708 18.740 1.00 92.75 359 ARG A C 1
ATOM 2973 O O . ARG A 1 359 ? -15.722 16.634 18.179 1.00 92.75 359 ARG A O 1
ATOM 2980 N N . PHE A 1 360 ? -14.393 18.070 19.299 1.00 93.25 360 PHE A N 1
ATOM 2981 C CA . PHE A 1 360 ? -13.253 17.162 19.413 1.00 93.25 360 PHE A CA 1
ATOM 2982 C C . PHE A 1 360 ? -13.648 15.889 20.174 1.00 93.25 360 PHE A C 1
ATOM 2984 O O . PHE A 1 360 ? -13.449 14.790 19.672 1.00 93.25 360 PHE A O 1
ATOM 2991 N N . ASN A 1 361 ? -14.295 16.040 21.334 1.00 93.94 361 ASN A N 1
ATOM 2992 C CA . ASN A 1 361 ? -14.722 14.912 22.159 1.00 93.94 361 ASN A CA 1
ATOM 2993 C C . ASN A 1 361 ? -15.758 14.015 21.463 1.00 93.94 361 ASN A C 1
ATOM 2995 O O . ASN A 1 361 ? -15.701 12.805 21.635 1.00 93.94 361 ASN A O 1
ATOM 2999 N N . GLU A 1 362 ? -16.686 14.576 20.678 1.00 94.25 362 GLU A N 1
ATOM 3000 C CA . GLU A 1 362 ? -17.618 13.781 19.856 1.00 94.25 362 GLU A CA 1
ATOM 3001 C C . GLU A 1 362 ? -16.877 12.945 18.806 1.00 94.25 362 GLU A C 1
ATOM 3003 O O . GLU A 1 362 ? -17.078 11.738 18.731 1.00 94.25 362 GLU A O 1
ATOM 3008 N N . ILE A 1 363 ? -15.971 13.567 18.039 1.00 94.12 363 ILE A N 1
ATOM 3009 C CA . ILE A 1 363 ? -15.159 12.854 17.039 1.00 94.12 363 ILE A CA 1
ATOM 3010 C C . ILE A 1 363 ? -14.339 11.754 17.717 1.00 94.12 363 ILE A C 1
ATOM 3012 O O . ILE A 1 363 ? -14.249 10.643 17.198 1.00 94.12 363 ILE A O 1
ATOM 3016 N N . TYR A 1 364 ? -13.779 12.050 18.892 1.00 94.19 364 TYR A N 1
ATOM 3017 C CA . TYR A 1 364 ? -13.016 11.090 19.674 1.00 94.19 364 TYR A CA 1
ATOM 3018 C C . TYR A 1 364 ? -13.861 9.900 20.126 1.00 94.19 364 TYR A C 1
ATOM 3020 O O . TYR A 1 364 ? -13.422 8.757 20.004 1.00 94.19 364 TYR A O 1
ATOM 3028 N N . GLN A 1 365 ? -15.085 10.150 20.589 1.00 95.50 365 GLN A N 1
ATOM 3029 C CA . GLN A 1 365 ? -16.013 9.095 20.974 1.00 95.50 365 GLN A CA 1
ATOM 3030 C C . GLN A 1 365 ? -16.338 8.167 19.802 1.00 95.50 365 GLN A C 1
ATOM 3032 O O . GLN A 1 365 ? -16.227 6.946 19.943 1.00 95.50 365 GLN A O 1
ATOM 3037 N N . ASP A 1 366 ? -16.693 8.744 18.654 1.00 94.62 366 ASP A N 1
ATOM 3038 C CA . ASP A 1 366 ? -17.054 7.990 17.454 1.00 94.62 366 ASP A CA 1
ATOM 3039 C C . ASP A 1 366 ? -15.880 7.165 16.940 1.00 94.62 366 ASP A C 1
ATOM 3041 O O . ASP A 1 366 ? -16.051 5.990 16.632 1.00 94.62 366 ASP A O 1
ATOM 3045 N N . TYR A 1 367 ? -14.682 7.749 16.895 1.00 94.69 367 TYR A N 1
ATOM 3046 C CA . TYR A 1 367 ? -13.463 7.056 16.485 1.00 94.69 367 TYR A CA 1
ATOM 3047 C C . TYR A 1 367 ? -13.149 5.866 17.406 1.00 94.69 367 TYR A C 1
ATOM 3049 O O . TYR A 1 367 ? -12.979 4.751 16.915 1.00 94.69 367 TYR A O 1
ATOM 3057 N N . VAL A 1 368 ? -13.163 6.053 18.734 1.00 95.56 368 VAL A N 1
ATOM 3058 C CA . VAL A 1 368 ? -12.917 4.959 19.694 1.00 95.56 368 VAL A CA 1
ATOM 3059 C C . VAL A 1 368 ? -13.938 3.837 19.518 1.00 95.56 368 VAL A C 1
ATOM 3061 O O . VAL A 1 368 ? -13.564 2.669 19.410 1.00 95.56 368 VAL A O 1
ATOM 3064 N N . CYS A 1 369 ? -15.227 4.175 19.452 1.00 96.62 369 CYS A N 1
ATOM 3065 C CA . CYS A 1 369 ? -16.289 3.181 19.300 1.00 96.62 369 CYS A CA 1
ATOM 3066 C C . CYS A 1 369 ? -16.226 2.488 17.928 1.00 96.62 369 CYS A C 1
ATOM 3068 O O . CYS A 1 369 ? -16.461 1.285 17.831 1.00 96.62 369 CYS A O 1
ATOM 3070 N N . SER A 1 370 ? -15.851 3.220 16.878 1.00 95.62 370 SER A N 1
ATOM 3071 C CA . SER A 1 370 ? -15.629 2.698 15.527 1.00 95.62 370 SER A CA 1
ATOM 3072 C C . SER A 1 370 ? -14.481 1.679 15.509 1.00 95.62 370 SER A C 1
ATOM 3074 O O . SER A 1 370 ? -14.661 0.565 15.018 1.00 95.62 370 SER A O 1
ATOM 3076 N N . CYS A 1 371 ? -13.338 1.989 16.128 1.00 95.56 371 CYS A N 1
ATOM 3077 C CA . CYS A 1 371 ? -12.220 1.050 16.258 1.00 95.56 371 CYS A CA 1
ATOM 3078 C C . CYS A 1 371 ? -12.596 -0.195 17.072 1.00 95.56 371 CYS A C 1
ATOM 3080 O O . CYS A 1 371 ? -12.256 -1.310 16.688 1.00 95.56 371 CYS A O 1
ATOM 3082 N N . ILE A 1 372 ? -13.358 -0.046 18.156 1.00 96.75 372 ILE A N 1
ATOM 3083 C CA . ILE A 1 372 ? -13.851 -1.182 18.951 1.00 96.75 372 ILE A CA 1
ATOM 3084 C C . ILE A 1 372 ? -14.705 -2.139 18.100 1.00 96.75 372 ILE A C 1
ATOM 3086 O O . ILE A 1 372 ? -14.524 -3.362 18.162 1.00 96.75 372 ILE A O 1
ATOM 3090 N N . LEU A 1 373 ? -15.625 -1.597 17.292 1.00 97.12 373 LEU A N 1
ATOM 3091 C CA . LEU A 1 373 ? -16.444 -2.389 16.372 1.00 97.12 373 LEU A CA 1
ATOM 3092 C C . LEU A 1 373 ? -15.587 -3.062 15.297 1.00 97.12 373 LEU A C 1
ATOM 3094 O O . LEU A 1 373 ? -15.767 -4.255 15.054 1.00 97.12 373 LEU A O 1
ATOM 3098 N N . ARG A 1 374 ? -14.642 -2.322 14.699 1.00 95.94 374 ARG A N 1
ATOM 3099 C CA . ARG A 1 374 ? -13.674 -2.821 13.710 1.00 95.94 374 ARG A CA 1
ATOM 3100 C C . ARG A 1 374 ? -12.898 -4.019 14.250 1.00 95.94 374 ARG A C 1
ATOM 3102 O O . ARG A 1 374 ? -12.952 -5.089 13.657 1.00 95.94 374 ARG A O 1
ATOM 3109 N N . ILE A 1 375 ? -12.242 -3.854 15.400 1.00 96.69 375 ILE A N 1
ATOM 3110 C CA . ILE A 1 375 ? -11.446 -4.891 16.070 1.00 96.69 375 ILE A CA 1
ATOM 3111 C C . ILE A 1 375 ? -12.299 -6.133 16.310 1.00 96.69 375 ILE A C 1
ATOM 3113 O O . ILE A 1 375 ? -11.904 -7.245 15.969 1.00 96.69 375 ILE A O 1
ATOM 3117 N N . SER A 1 376 ? -13.496 -5.951 16.866 1.00 96.94 376 SER A N 1
ATOM 3118 C CA . SER A 1 376 ? -14.391 -7.073 17.154 1.00 96.94 376 SER A CA 1
ATOM 3119 C C . SER A 1 376 ? -14.815 -7.792 15.880 1.00 96.94 376 SER A C 1
ATOM 3121 O O . SER A 1 376 ? -14.827 -9.021 15.840 1.00 96.94 376 SER A O 1
ATOM 3123 N N . LYS A 1 377 ? -15.132 -7.036 14.821 1.00 96.44 377 LYS A N 1
ATOM 3124 C CA . LYS A 1 377 ? -15.498 -7.600 13.525 1.00 96.44 377 LYS A CA 1
ATOM 3125 C C . LYS A 1 377 ? -14.335 -8.397 12.945 1.00 96.44 377 LYS A C 1
ATOM 3127 O O . LYS A 1 377 ? -14.550 -9.566 12.656 1.00 96.44 377 LYS A O 1
ATOM 3132 N N . GLU A 1 378 ? -13.132 -7.830 12.872 1.00 97.00 378 GLU A N 1
ATOM 3133 C CA . GLU A 1 378 ? -11.916 -8.505 12.388 1.00 97.00 378 GLU A CA 1
ATOM 3134 C C . GLU A 1 378 ? -11.633 -9.815 13.130 1.00 97.00 378 GLU A C 1
ATOM 3136 O O . GLU A 1 378 ? -11.391 -10.845 12.501 1.00 97.00 378 GLU A O 1
ATOM 3141 N N . VAL A 1 379 ? -11.768 -9.828 14.462 1.00 96.56 379 VAL A N 1
ATOM 3142 C CA . VAL A 1 379 ? -11.647 -11.074 15.234 1.00 96.56 379 VAL A CA 1
ATOM 3143 C C . VAL A 1 379 ? -12.676 -12.108 14.781 1.00 96.56 379 VAL A C 1
ATOM 3145 O O . VAL A 1 379 ? -12.316 -13.262 14.564 1.00 96.56 379 VAL A O 1
ATOM 3148 N N . PHE A 1 380 ? -13.947 -11.729 14.622 1.00 96.19 380 PHE A N 1
ATOM 3149 C CA . PHE A 1 380 ? -14.993 -12.668 14.205 1.00 96.19 380 PHE A CA 1
ATOM 3150 C C . PHE A 1 380 ? -14.872 -13.122 12.749 1.00 96.19 380 PHE A C 1
ATOM 3152 O O . PHE A 1 380 ? -15.323 -14.228 12.444 1.00 96.19 380 PHE A O 1
ATOM 3159 N N . GLN A 1 381 ? -14.304 -12.289 11.870 1.00 96.50 381 GLN A N 1
ATOM 3160 C CA . GLN A 1 381 ? -14.013 -12.663 10.487 1.00 96.50 381 GLN A CA 1
ATOM 3161 C C . GLN A 1 381 ? -12.865 -13.667 10.445 1.00 96.50 381 GLN A C 1
ATOM 3163 O O . GLN A 1 381 ? -12.999 -14.714 9.821 1.00 96.50 381 GLN A O 1
ATOM 3168 N N . LEU A 1 382 ? -11.773 -13.411 11.168 1.00 96.50 382 LEU A N 1
ATOM 3169 C CA . LEU A 1 382 ? -10.634 -14.322 11.205 1.00 96.50 382 LEU A CA 1
ATOM 3170 C C . LEU A 1 382 ? -10.941 -15.616 11.968 1.00 96.50 382 LEU A C 1
ATOM 3172 O O . LEU A 1 382 ? -10.504 -16.688 11.562 1.00 96.50 382 LEU A O 1
ATOM 3176 N N . LEU A 1 383 ? -11.685 -15.546 13.073 1.00 95.19 383 LEU A N 1
ATOM 3177 C CA . LEU A 1 383 ? -11.971 -16.678 13.959 1.00 95.19 383 LEU A CA 1
ATOM 3178 C C . LEU A 1 383 ? -13.483 -16.873 14.137 1.00 95.19 383 LEU A C 1
ATOM 3180 O O . LEU A 1 383 ? -14.032 -16.571 15.201 1.00 95.19 383 LEU A O 1
ATOM 3184 N N . PRO A 1 384 ? -14.175 -17.461 13.140 1.00 92.56 384 PRO A N 1
ATOM 3185 C CA . PRO A 1 384 ? -15.630 -17.584 13.164 1.00 92.56 384 PRO A CA 1
ATOM 3186 C C . PRO A 1 384 ? -16.193 -18.428 14.311 1.00 92.56 384 PRO A C 1
ATOM 3188 O O . PRO A 1 384 ? -17.379 -18.313 14.607 1.00 92.56 384 PRO A O 1
ATOM 3191 N N . VAL A 1 385 ? -15.350 -19.263 14.931 1.00 91.44 385 VAL A N 1
ATOM 3192 C CA . VAL A 1 385 ? -15.672 -20.143 16.067 1.00 91.44 385 VAL A CA 1
ATOM 3193 C C . VAL A 1 385 ? -15.781 -19.409 17.409 1.00 91.44 385 VAL A C 1
ATOM 3195 O O . VAL A 1 385 ? -16.250 -20.003 18.380 1.00 91.44 385 VAL A O 1
ATOM 3198 N N . ILE A 1 386 ? -15.323 -18.156 17.482 1.00 92.50 386 ILE A N 1
ATOM 3199 C CA . ILE A 1 386 ? -15.385 -17.321 18.684 1.00 92.50 386 ILE A CA 1
ATOM 3200 C C . ILE A 1 386 ? -16.703 -16.550 18.700 1.00 92.50 386 ILE A C 1
ATOM 3202 O O . ILE A 1 386 ? -17.057 -15.868 17.741 1.00 92.50 386 ILE A O 1
ATOM 3206 N N . GLU A 1 387 ? -17.412 -16.631 19.824 1.00 92.94 387 GLU A N 1
ATOM 3207 C CA . GLU A 1 387 ? -18.719 -15.985 19.997 1.00 92.94 387 GLU A CA 1
ATOM 3208 C C . GLU A 1 387 ? -18.634 -14.648 20.736 1.00 92.94 387 GLU A C 1
ATOM 3210 O O . GLU A 1 387 ? -19.520 -13.808 20.585 1.00 92.94 387 GLU A O 1
ATOM 3215 N N . ASN A 1 388 ? -17.584 -14.435 21.537 1.00 93.69 388 ASN A N 1
ATOM 3216 C CA . ASN A 1 388 ? -17.438 -13.242 22.365 1.00 93.69 388 ASN A CA 1
ATOM 3217 C C . ASN A 1 388 ? -16.017 -12.679 22.298 1.00 93.69 388 ASN A C 1
ATOM 3219 O O . ASN A 1 388 ? -15.033 -13.416 22.391 1.00 93.69 388 ASN A O 1
ATOM 3223 N N . VAL A 1 389 ? -15.931 -11.356 22.200 1.00 96.06 389 VAL A N 1
ATOM 3224 C CA . VAL A 1 389 ? -14.683 -10.591 22.255 1.00 96.06 389 VAL A CA 1
ATOM 3225 C C . VAL A 1 389 ? -14.837 -9.508 23.308 1.00 96.06 389 VAL A C 1
ATOM 3227 O O . VAL A 1 389 ? -15.845 -8.801 23.338 1.00 96.06 389 VAL A O 1
ATOM 3230 N N . LYS A 1 390 ? -13.836 -9.375 24.174 1.00 96.38 390 LYS A N 1
ATOM 3231 C CA . LYS A 1 390 ? -13.717 -8.236 25.080 1.00 96.38 390 LYS A CA 1
ATOM 3232 C C . LYS A 1 390 ? -12.761 -7.230 24.463 1.00 96.38 390 LYS A C 1
ATOM 3234 O O . LYS A 1 390 ? -11.643 -7.605 24.129 1.00 96.38 390 LYS A O 1
ATOM 3239 N N . VAL A 1 391 ? -13.165 -5.970 24.364 1.00 97.19 391 VAL A N 1
ATOM 3240 C CA . VAL A 1 391 ? -12.280 -4.883 23.933 1.00 97.19 391 VAL A CA 1
ATOM 3241 C C . VAL A 1 391 ? -12.181 -3.843 25.039 1.00 97.19 391 VAL A C 1
ATOM 3243 O O . VAL A 1 391 ? -13.193 -3.318 25.505 1.00 97.19 391 VAL A O 1
ATOM 3246 N N . ASN A 1 392 ? -10.954 -3.548 25.451 1.00 97.00 392 ASN A N 1
ATOM 3247 C CA . ASN A 1 392 ? -10.614 -2.467 26.362 1.00 97.00 392 ASN A CA 1
ATOM 3248 C C . ASN A 1 392 ? -9.908 -1.368 25.562 1.00 97.00 392 ASN A C 1
ATOM 3250 O O . ASN A 1 392 ? -8.781 -1.566 25.115 1.00 97.00 392 ASN A O 1
ATOM 3254 N N . ALA A 1 393 ? -10.539 -0.208 25.403 1.00 96.38 393 ALA A N 1
ATOM 3255 C CA . ALA A 1 393 ? -9.866 0.975 24.884 1.00 96.38 393 ALA A CA 1
ATOM 3256 C C . ALA A 1 393 ? -9.172 1.710 26.038 1.00 96.38 393 ALA A C 1
ATOM 3258 O O . ALA A 1 393 ? -9.813 2.061 27.035 1.00 96.38 393 ALA A O 1
ATOM 3259 N N . LYS A 1 394 ? -7.869 1.940 25.902 1.00 95.12 394 LYS A N 1
ATOM 3260 C CA . LYS A 1 394 ? -7.000 2.620 26.861 1.00 95.12 394 LYS A CA 1
ATOM 3261 C C . LYS A 1 394 ? -6.572 3.950 26.269 1.00 95.12 394 LYS A C 1
ATOM 3263 O O . LYS A 1 394 ? -6.094 3.987 25.145 1.00 95.12 394 LYS A O 1
ATOM 3268 N N . GLY A 1 395 ? -6.816 5.029 26.997 1.00 92.31 395 GLY A N 1
ATOM 3269 C CA . GLY A 1 395 ? -6.409 6.366 26.594 1.00 92.31 395 GLY A CA 1
ATOM 3270 C C . GLY A 1 395 ? -5.445 6.969 27.604 1.00 92.31 395 GLY A C 1
ATOM 3271 O O . GLY A 1 395 ? -5.539 6.707 28.810 1.00 92.31 395 GLY A O 1
ATOM 3272 N N . SER A 1 396 ? -4.579 7.842 27.104 1.00 88.94 396 SER A N 1
ATOM 3273 C CA . SER A 1 396 ? -3.688 8.666 27.913 1.00 88.94 396 SER A CA 1
ATOM 3274 C C . SER A 1 396 ? -4.485 9.732 28.673 1.00 88.94 396 SER A C 1
ATOM 3276 O O . SER A 1 396 ? -5.092 10.628 28.083 1.00 88.94 396 SER A O 1
ATOM 3278 N N . ILE A 1 397 ? -4.521 9.634 30.005 1.00 85.94 397 ILE A N 1
ATOM 3279 C CA . ILE A 1 397 ? -5.242 10.574 30.874 1.00 85.94 397 ILE A CA 1
ATOM 3280 C C . ILE A 1 397 ? -4.267 11.237 31.838 1.00 85.94 397 ILE A C 1
ATOM 3282 O O . ILE A 1 397 ? -3.537 10.569 32.571 1.00 85.94 397 ILE A O 1
ATOM 3286 N N . MET A 1 398 ? -4.304 12.569 31.904 1.00 83.25 398 MET A N 1
ATOM 3287 C CA . MET A 1 398 ? -3.506 13.331 32.861 1.00 83.25 398 MET A CA 1
ATOM 3288 C C . MET A 1 398 ? -3.990 13.081 34.296 1.00 83.25 398 MET A C 1
ATOM 3290 O O . MET A 1 398 ? -5.120 13.407 34.668 1.00 83.25 398 MET A O 1
ATOM 3294 N N . ASN A 1 399 ? -3.110 12.547 35.138 1.00 83.44 399 ASN A N 1
ATOM 3295 C CA . ASN A 1 399 ? -3.334 12.447 36.569 1.00 83.44 399 ASN A CA 1
ATOM 3296 C C . ASN A 1 399 ? -3.052 13.806 37.222 1.00 83.44 399 ASN A C 1
ATOM 3298 O O . ASN A 1 399 ? -1.903 14.207 37.394 1.00 83.44 399 ASN A O 1
ATOM 3302 N N . SER A 1 400 ? -4.106 14.514 37.632 1.00 79.75 400 SER A N 1
ATOM 3303 C CA . SER A 1 400 ? -4.001 15.850 38.237 1.00 79.75 400 SER A CA 1
ATOM 3304 C C . SER A 1 400 ? -3.174 15.894 39.528 1.00 79.75 400 SER A C 1
ATOM 3306 O O . SER A 1 400 ? -2.697 16.961 39.905 1.00 79.75 400 SER A O 1
ATOM 3308 N N . SER A 1 401 ? -3.017 14.763 40.221 1.00 80.12 401 SER A N 1
ATOM 3309 C CA . SER A 1 401 ? -2.252 14.680 41.469 1.00 80.12 401 SER A CA 1
ATOM 3310 C C . SER A 1 401 ? -0.746 14.553 41.234 1.00 80.12 401 SER A C 1
ATOM 3312 O O . SER A 1 401 ? 0.035 14.990 42.075 1.00 80.12 401 SER A O 1
ATOM 3314 N N . THR A 1 402 ? -0.326 13.950 40.117 1.00 83.19 402 THR A N 1
ATOM 3315 C CA . THR A 1 402 ? 1.095 13.724 39.784 1.00 83.19 402 THR A CA 1
ATOM 3316 C C . THR A 1 402 ? 1.587 14.602 38.633 1.00 83.19 402 THR A C 1
ATOM 3318 O O . THR A 1 402 ? 2.792 14.778 38.485 1.00 83.19 402 THR A O 1
ATOM 3321 N N . GLY A 1 403 ? 0.674 15.158 37.832 1.00 81.19 403 GLY A N 1
ATOM 3322 C CA . GLY A 1 403 ? 0.968 15.894 36.602 1.00 81.19 403 GLY A CA 1
ATOM 3323 C C . GLY A 1 403 ? 1.405 15.007 35.431 1.00 81.19 403 GLY A C 1
ATOM 3324 O O . GLY A 1 403 ? 1.721 15.533 34.370 1.00 81.19 403 GLY A O 1
ATOM 3325 N N . ASN A 1 404 ? 1.423 13.683 35.611 1.00 86.25 404 ASN A N 1
ATOM 3326 C CA . ASN A 1 404 ? 1.843 12.728 34.589 1.00 86.25 404 ASN A CA 1
ATOM 3327 C C . ASN A 1 404 ? 0.637 12.161 33.839 1.00 86.25 404 ASN A C 1
ATOM 3329 O O . ASN A 1 404 ? -0.441 12.002 34.414 1.00 86.25 404 ASN A O 1
ATOM 3333 N N . PHE A 1 405 ? 0.840 11.814 32.573 1.00 84.56 405 PHE A N 1
ATOM 3334 C CA . PHE A 1 405 ? -0.126 11.048 31.797 1.00 84.56 405 PHE A CA 1
ATOM 3335 C C . PHE A 1 405 ? -0.021 9.561 32.142 1.00 84.56 405 PHE A C 1
ATOM 3337 O O . PHE A 1 405 ? 1.075 9.014 32.260 1.00 84.56 405 PHE A O 1
ATOM 3344 N N . GLU A 1 406 ? -1.170 8.927 32.347 1.00 88.94 406 GLU A N 1
ATOM 3345 C CA . GLU A 1 406 ? -1.297 7.511 32.673 1.00 88.94 406 GLU A CA 1
ATOM 3346 C C . GLU A 1 406 ? -2.278 6.861 31.697 1.00 88.94 406 GLU A C 1
ATOM 3348 O O . GLU A 1 406 ? -3.377 7.378 31.488 1.00 88.94 406 GLU A O 1
ATOM 3353 N N . GLU A 1 407 ? -1.905 5.701 31.160 1.00 91.06 407 GLU A N 1
ATOM 3354 C CA . GLU A 1 407 ? -2.806 4.871 30.362 1.00 91.06 407 GLU A CA 1
ATOM 3355 C C . GLU A 1 407 ? -3.906 4.290 31.247 1.00 91.06 407 GLU A C 1
ATOM 3357 O O . GLU A 1 407 ? -3.641 3.530 32.186 1.00 91.06 407 GLU A O 1
ATOM 3362 N N . LYS A 1 408 ? -5.154 4.656 30.956 1.00 93.50 408 LYS A N 1
ATOM 3363 C CA . LYS A 1 408 ? -6.330 4.184 31.692 1.00 93.50 408 LYS A CA 1
ATOM 3364 C C . LYS A 1 408 ? -7.403 3.713 30.736 1.00 93.50 408 LYS A C 1
ATOM 3366 O O . LYS A 1 408 ? -7.627 4.308 29.687 1.00 93.50 408 LYS A O 1
ATOM 3371 N N . THR A 1 409 ? -8.114 2.668 31.139 1.00 96.31 409 THR A N 1
ATOM 3372 C CA . THR A 1 409 ? -9.266 2.170 30.391 1.00 96.31 409 THR A CA 1
ATOM 3373 C C . THR A 1 409 ? -10.366 3.229 30.378 1.00 96.31 409 THR A C 1
ATOM 3375 O O . THR A 1 409 ? -10.842 3.654 31.432 1.00 96.31 409 THR A O 1
ATOM 3378 N N . ILE A 1 410 ? -10.749 3.667 29.180 1.00 96.19 410 ILE A N 1
ATOM 3379 C CA . ILE A 1 410 ? -11.812 4.651 28.925 1.00 96.19 410 ILE A CA 1
ATOM 3380 C C . ILE A 1 410 ? -13.113 3.994 28.464 1.00 96.19 410 ILE A C 1
ATOM 3382 O O . ILE A 1 410 ? -14.199 4.512 28.730 1.00 96.19 410 ILE A O 1
ATOM 3386 N N . VAL A 1 411 ? -13.001 2.838 27.807 1.00 97.75 411 VAL A N 1
ATOM 3387 C CA . VAL A 1 411 ? -14.126 1.998 27.395 1.00 97.75 411 VAL A CA 1
ATOM 3388 C C . VAL A 1 411 ? -13.741 0.543 27.613 1.00 97.75 411 VAL A C 1
ATOM 3390 O O . VAL A 1 411 ? -12.654 0.124 27.224 1.00 97.75 411 VAL A O 1
ATOM 3393 N N . SER A 1 412 ? -14.631 -0.239 28.210 1.00 97.75 412 SER A N 1
ATOM 3394 C CA . SER A 1 412 ? -14.509 -1.696 28.272 1.00 97.75 412 SER A CA 1
ATOM 3395 C C . SER A 1 412 ? -15.829 -2.308 27.841 1.00 97.75 412 SER A C 1
ATOM 3397 O O . SER A 1 412 ? -16.869 -1.986 28.414 1.00 97.75 412 SER A O 1
ATOM 3399 N N . VAL A 1 413 ? -15.814 -3.159 26.818 1.00 97.75 413 VAL A N 1
ATOM 3400 C CA . VAL A 1 413 ? -17.035 -3.733 26.245 1.00 97.75 413 VAL A CA 1
ATOM 3401 C C . VAL A 1 413 ? -16.871 -5.213 25.928 1.00 97.75 413 VAL A C 1
ATOM 3403 O O . VAL A 1 413 ? -15.843 -5.642 25.409 1.00 97.75 413 VAL A O 1
ATOM 3406 N N . ASN A 1 414 ? -17.914 -5.990 26.217 1.00 96.81 414 ASN A N 1
ATOM 3407 C CA . ASN A 1 414 ? -18.053 -7.376 25.784 1.00 96.81 414 ASN A CA 1
ATOM 3408 C C . ASN A 1 414 ? -18.997 -7.428 24.576 1.00 96.81 414 ASN A C 1
ATOM 3410 O O . ASN A 1 414 ? -20.203 -7.196 24.709 1.00 96.81 414 ASN A O 1
ATOM 3414 N N . ILE A 1 415 ? -18.450 -7.739 23.402 1.00 96.56 415 ILE A N 1
ATOM 3415 C CA . ILE A 1 415 ? -19.175 -7.815 22.134 1.00 96.56 415 ILE A CA 1
ATOM 3416 C C . ILE A 1 415 ? -19.460 -9.278 21.805 1.00 96.56 415 ILE A C 1
ATOM 3418 O O . ILE A 1 415 ? -18.559 -10.114 21.778 1.00 96.56 415 ILE A O 1
ATOM 3422 N N . ASN A 1 416 ? -20.730 -9.571 21.530 1.00 95.44 416 ASN A N 1
ATOM 3423 C CA . ASN A 1 416 ? -21.190 -10.882 21.088 1.00 95.44 416 ASN A CA 1
ATOM 3424 C C . ASN A 1 416 ? -21.373 -10.903 19.560 1.00 95.44 416 ASN A C 1
ATOM 3426 O O . ASN A 1 416 ? -21.984 -9.985 19.003 1.00 95.44 416 ASN A O 1
ATOM 3430 N N . LYS A 1 417 ? -20.893 -11.965 18.898 1.00 95.75 417 LYS A N 1
ATOM 3431 C CA . LYS A 1 417 ? -20.911 -12.120 17.434 1.00 95.75 417 LYS A CA 1
ATOM 3432 C C . LYS A 1 417 ? -22.320 -12.027 16.848 1.00 95.75 417 LYS A C 1
ATOM 3434 O O . LYS A 1 417 ? -22.526 -11.307 15.872 1.00 95.75 417 LYS A O 1
ATOM 3439 N N . GLN A 1 418 ? -23.290 -12.727 17.440 1.00 95.62 418 GLN A N 1
ATOM 3440 C CA . GLN A 1 418 ? -24.663 -12.781 16.926 1.00 95.62 418 GLN A CA 1
ATOM 3441 C C . GLN A 1 418 ? -25.284 -11.387 16.906 1.00 95.62 418 GLN A C 1
ATOM 3443 O O . GLN A 1 418 ? -25.747 -10.931 15.865 1.00 95.62 418 GLN A O 1
ATOM 3448 N N . LYS A 1 419 ? -25.187 -10.670 18.030 1.00 96.12 419 LYS A N 1
ATOM 3449 C CA . LYS A 1 419 ? -25.731 -9.316 18.143 1.00 96.12 419 LYS A CA 1
ATOM 3450 C C . LYS A 1 419 ? -25.017 -8.314 17.238 1.00 96.12 419 LYS A C 1
ATOM 3452 O O . LYS A 1 419 ? -25.665 -7.450 16.660 1.00 96.12 419 LYS A O 1
ATOM 3457 N N . LEU A 1 420 ? -23.696 -8.434 17.082 1.00 96.50 420 LEU A N 1
ATOM 3458 C CA . LEU A 1 420 ? -22.938 -7.579 16.167 1.00 96.50 420 LEU A CA 1
ATOM 3459 C C . LEU A 1 420 ? -23.388 -7.770 14.709 1.00 96.50 420 LEU A C 1
ATOM 3461 O O . LEU A 1 420 ? -23.509 -6.796 13.975 1.00 96.50 420 LEU A O 1
ATOM 3465 N N . ASN A 1 421 ? -23.666 -9.008 14.292 1.00 95.25 421 ASN A N 1
ATOM 3466 C CA . ASN A 1 421 ? -24.098 -9.320 12.927 1.00 95.25 421 ASN A CA 1
ATOM 3467 C C . ASN A 1 421 ? -25.512 -8.818 12.584 1.00 95.25 421 ASN A C 1
ATOM 3469 O O . ASN A 1 421 ? -25.834 -8.707 11.405 1.00 95.25 421 ASN A O 1
ATOM 3473 N N . GLU A 1 422 ? -26.341 -8.498 13.580 1.00 96.31 422 GLU A N 1
ATOM 3474 C CA . GLU A 1 422 ? -27.669 -7.899 13.376 1.00 96.31 422 GLU A CA 1
ATOM 3475 C C . GLU A 1 422 ? -27.605 -6.391 13.071 1.00 96.31 422 GLU A C 1
ATOM 3477 O O . GLU A 1 422 ? -28.584 -5.813 12.594 1.00 96.31 422 GLU A O 1
ATOM 3482 N N . LEU A 1 423 ? -26.471 -5.735 13.346 1.00 96.00 423 LEU A N 1
ATOM 3483 C CA . LEU A 1 423 ? -26.313 -4.297 13.147 1.00 96.00 423 LEU A CA 1
ATOM 3484 C C . LEU A 1 423 ? -26.036 -3.951 11.679 1.00 96.00 423 LEU A C 1
ATOM 3486 O O . LEU A 1 423 ? -25.297 -4.639 10.977 1.00 96.00 423 LEU A O 1
ATOM 3490 N N . ASN A 1 424 ? -26.578 -2.819 11.228 1.00 95.31 424 ASN A N 1
ATOM 3491 C CA . ASN A 1 424 ? -26.294 -2.273 9.904 1.00 95.31 424 ASN A CA 1
ATOM 3492 C C . ASN A 1 424 ? -25.077 -1.336 9.958 1.00 95.31 424 ASN A C 1
ATOM 3494 O O . ASN A 1 424 ? -25.221 -0.159 10.287 1.00 95.31 424 ASN A O 1
ATOM 3498 N N . PHE A 1 425 ? -23.897 -1.852 9.613 1.00 94.06 425 PHE A N 1
ATOM 3499 C CA . PHE A 1 425 ? -22.629 -1.108 9.641 1.00 94.06 425 PHE A CA 1
ATOM 3500 C C . PHE A 1 425 ? -22.588 0.098 8.691 1.00 94.06 425 PHE A C 1
ATOM 3502 O O . PHE A 1 425 ? -21.842 1.039 8.941 1.00 94.06 425 PHE A O 1
ATOM 3509 N N . ASP A 1 426 ? -23.422 0.136 7.649 1.00 92.56 426 ASP A N 1
ATOM 3510 C CA . ASP A 1 426 ? -23.453 1.280 6.734 1.00 92.56 426 ASP A CA 1
ATOM 3511 C C . ASP A 1 426 ? -24.117 2.511 7.360 1.00 92.56 426 ASP A C 1
ATOM 3513 O O . ASP A 1 426 ? -23.775 3.646 7.008 1.00 92.56 426 ASP A O 1
ATOM 3517 N N . LEU A 1 427 ? -25.069 2.288 8.272 1.00 93.56 427 LEU A N 1
ATOM 3518 C CA . LEU A 1 427 ? -25.965 3.318 8.805 1.00 93.56 427 LEU A CA 1
ATOM 3519 C C . LEU A 1 427 ? -25.887 3.501 10.325 1.00 93.56 427 LEU A C 1
ATOM 3521 O O . LEU A 1 427 ? -26.480 4.454 10.828 1.00 93.56 427 LEU A O 1
ATOM 3525 N N . LEU A 1 428 ? -25.228 2.600 11.059 1.00 93.81 428 LEU A N 1
ATOM 3526 C CA . LEU A 1 428 ? -25.123 2.712 12.512 1.00 93.81 428 LEU A CA 1
ATOM 3527 C C . LEU A 1 428 ? -24.240 3.893 12.922 1.00 93.81 428 LEU A C 1
ATOM 3529 O O . LEU A 1 428 ? -23.280 4.243 12.236 1.00 93.81 428 LEU A O 1
ATOM 3533 N N . ASP A 1 429 ? -24.565 4.473 14.073 1.00 95.31 429 ASP A N 1
ATOM 3534 C CA . ASP A 1 429 ? -23.662 5.355 14.803 1.00 95.31 429 ASP A CA 1
ATOM 3535 C C . ASP A 1 429 ? -22.821 4.502 15.771 1.00 95.31 429 ASP A C 1
ATOM 3537 O O . ASP A 1 429 ? -23.403 3.757 16.574 1.00 95.31 429 ASP A O 1
ATOM 3541 N N . PRO A 1 430 ? -21.476 4.544 15.705 1.00 95.19 430 PRO A N 1
ATOM 3542 C CA . PRO A 1 430 ? -20.634 3.686 16.531 1.00 95.19 430 PRO A CA 1
ATOM 3543 C C . PRO A 1 430 ? -20.860 3.885 18.025 1.00 95.19 430 PRO A C 1
ATOM 3545 O O . PRO A 1 430 ? -20.937 2.900 18.763 1.00 95.19 430 PRO A O 1
ATOM 3548 N N . SER A 1 431 ? -20.996 5.134 18.467 1.00 95.56 431 SER A N 1
ATOM 3549 C CA . SER A 1 431 ? -21.125 5.470 19.880 1.00 95.56 431 SER A CA 1
ATOM 3550 C C . SER A 1 431 ? -22.474 5.025 20.453 1.00 95.56 431 SER A C 1
ATOM 3552 O O . SER A 1 431 ? -22.507 4.370 21.499 1.00 95.56 431 SER A O 1
ATOM 3554 N N . ASP A 1 432 ? -23.571 5.258 19.726 1.00 95.94 432 ASP A N 1
ATOM 3555 C CA . ASP A 1 432 ? -24.911 4.811 20.115 1.00 95.94 432 ASP A CA 1
ATOM 3556 C C . ASP A 1 432 ? -25.022 3.282 20.067 1.00 95.94 432 ASP A C 1
ATOM 3558 O O . ASP A 1 432 ? -25.692 2.663 20.903 1.00 95.94 432 ASP A O 1
ATOM 3562 N N . SER A 1 433 ? -24.332 2.640 19.116 1.00 96.12 433 SER A N 1
ATOM 3563 C CA . SER A 1 433 ? -24.369 1.185 18.967 1.00 96.12 433 SER A CA 1
ATOM 3564 C C . SER A 1 433 ? -23.823 0.445 20.189 1.00 96.12 433 SER A C 1
ATOM 3566 O O . SER A 1 433 ? -24.249 -0.685 20.437 1.00 96.12 433 SER A O 1
ATOM 3568 N N . MET A 1 434 ? -22.962 1.079 20.997 1.00 96.75 434 MET A N 1
ATOM 3569 C CA . MET A 1 434 ? -22.412 0.490 22.222 1.00 96.75 434 MET A CA 1
ATOM 3570 C C . MET A 1 434 ? -23.496 0.096 23.232 1.00 96.75 434 MET A C 1
ATOM 3572 O O . MET A 1 434 ? -23.301 -0.860 23.981 1.00 96.75 434 MET A O 1
ATOM 3576 N N . ALA A 1 435 ? -24.666 0.749 23.215 1.00 96.00 435 ALA A N 1
ATOM 3577 C CA . ALA A 1 435 ? -25.805 0.403 24.074 1.00 96.00 435 ALA A CA 1
ATOM 3578 C C . ALA A 1 435 ? -26.378 -1.000 23.793 1.00 96.00 435 ALA A C 1
ATOM 3580 O O . ALA A 1 435 ? -27.116 -1.559 24.607 1.00 96.00 435 ALA A O 1
ATOM 3581 N N . ASN A 1 436 ? -26.033 -1.594 22.647 1.00 96.06 436 ASN A N 1
ATOM 3582 C CA . ASN A 1 436 ? -26.366 -2.977 22.339 1.00 96.06 436 ASN A CA 1
ATOM 3583 C C . ASN A 1 436 ? -25.523 -3.972 23.143 1.00 96.06 436 ASN A C 1
ATOM 3585 O O . ASN A 1 436 ? -25.921 -5.125 23.281 1.00 96.06 436 ASN A O 1
ATOM 3589 N N . PHE A 1 437 ? -24.389 -3.578 23.698 1.00 96.75 437 PHE A N 1
ATOM 3590 C CA . PHE A 1 437 ? -23.452 -4.504 24.320 1.00 96.75 437 PHE A CA 1
ATOM 3591 C C . PHE A 1 437 ? -23.349 -4.264 25.825 1.00 96.75 437 PHE A C 1
ATOM 3593 O O . PHE A 1 437 ? -23.777 -3.234 26.342 1.00 96.75 437 PHE A O 1
ATOM 3600 N N . ASN A 1 438 ? -22.786 -5.235 26.548 1.00 95.75 438 ASN A N 1
ATOM 3601 C CA . ASN A 1 438 ? -22.386 -4.990 27.928 1.00 95.75 438 ASN A CA 1
ATOM 3602 C C . ASN A 1 438 ? -21.146 -4.091 27.883 1.00 95.75 438 ASN A C 1
ATOM 3604 O O . ASN A 1 438 ? -20.061 -4.575 27.562 1.00 95.75 438 ASN A O 1
ATOM 3608 N N . CYS A 1 439 ? -21.343 -2.793 28.110 1.00 97.00 439 CYS A N 1
ATOM 3609 C CA . CYS A 1 439 ? -20.350 -1.748 27.902 1.00 97.00 439 CYS A CA 1
ATOM 3610 C C . CYS A 1 439 ? -20.241 -0.850 29.138 1.00 97.00 439 CYS A C 1
ATOM 3612 O O . CYS A 1 439 ? -21.223 -0.243 29.568 1.00 97.00 439 CYS A O 1
ATOM 3614 N N . ASN A 1 440 ? -19.025 -0.725 29.664 1.00 97.50 440 ASN A N 1
ATOM 3615 C CA . ASN A 1 440 ? -18.638 0.306 30.612 1.00 97.50 440 ASN A CA 1
ATOM 3616 C C . ASN A 1 440 ? -18.013 1.466 29.834 1.00 97.50 440 ASN A C 1
ATOM 3618 O O . ASN A 1 440 ? -16.883 1.371 29.360 1.00 97.50 440 ASN A O 1
ATOM 3622 N N . MET A 1 441 ? -18.749 2.571 29.728 1.00 96.50 441 MET A N 1
ATOM 3623 C CA . MET A 1 441 ? -18.291 3.806 29.096 1.00 96.50 441 MET A CA 1
ATOM 3624 C C . MET A 1 441 ? -18.845 5.004 29.866 1.00 96.50 441 MET A C 1
ATOM 3626 O O . MET A 1 441 ? -20.054 5.120 30.065 1.00 96.50 441 MET A O 1
ATOM 3630 N N . SER A 1 442 ? -17.966 5.916 30.283 1.00 95.88 442 SER A N 1
ATOM 3631 C CA . SER A 1 442 ? -18.352 7.180 30.914 1.00 95.88 442 SER A CA 1
ATOM 3632 C C . SER A 1 442 ? -17.860 8.341 30.061 1.00 95.88 442 SER A C 1
ATOM 3634 O O . SER A 1 442 ? -16.672 8.657 30.071 1.00 95.88 442 SER A O 1
ATOM 3636 N N . PHE A 1 443 ? -18.778 9.005 29.362 1.00 95.69 443 PHE A N 1
ATOM 3637 C CA . PHE A 1 443 ? -18.465 10.083 28.428 1.00 95.69 443 PHE A CA 1
ATOM 3638 C C . PHE A 1 443 ? -19.331 11.324 28.671 1.00 95.69 443 PHE A C 1
ATOM 3640 O O . PHE A 1 443 ? -20.517 11.226 28.992 1.00 95.69 443 PHE A O 1
ATOM 3647 N N . SER A 1 444 ? -18.751 12.510 28.479 1.00 94.88 444 SER A N 1
ATOM 3648 C CA . SER A 1 444 ? -19.510 13.756 28.348 1.00 94.88 444 SER A CA 1
ATOM 3649 C C . SER A 1 444 ? -18.921 14.635 27.251 1.00 94.88 444 SER A C 1
ATOM 3651 O O . SER A 1 444 ? -17.707 14.699 27.092 1.00 94.88 444 SER A O 1
ATOM 3653 N N . LYS A 1 445 ? -19.758 15.398 26.541 1.00 93.06 445 LYS A N 1
ATOM 3654 C CA . LYS A 1 445 ? -19.276 16.271 25.458 1.00 93.06 445 LYS A CA 1
ATOM 3655 C C . LYS A 1 445 ? -18.250 17.298 25.942 1.00 93.06 445 LYS A C 1
ATOM 3657 O O . LYS A 1 445 ? -17.311 17.605 25.226 1.00 93.06 445 LYS A O 1
ATOM 3662 N N . ASN A 1 446 ? -18.393 17.819 27.158 1.00 92.62 446 ASN A N 1
ATOM 3663 C CA . ASN A 1 446 ? -17.506 18.875 27.651 1.00 92.62 446 ASN A CA 1
ATOM 3664 C C . ASN A 1 446 ? -16.172 18.339 28.188 1.00 92.62 446 ASN A C 1
ATOM 3666 O O . ASN A 1 446 ? -15.156 19.003 28.014 1.00 92.62 446 ASN A O 1
ATOM 3670 N N . GLU A 1 447 ? -16.174 17.169 28.830 1.00 90.19 447 GLU A N 1
ATOM 3671 C CA . GLU A 1 447 ? -14.990 16.623 29.517 1.00 90.19 447 GLU A CA 1
ATOM 3672 C C . GLU A 1 447 ? -14.350 15.434 28.781 1.00 90.19 447 GLU A C 1
ATOM 3674 O O . GLU A 1 447 ? -13.238 15.051 29.117 1.00 90.19 447 GLU A O 1
ATOM 3679 N N . GLY A 1 448 ? -15.028 14.856 27.787 1.00 92.75 448 GLY A N 1
ATOM 3680 C CA . GLY A 1 448 ? -14.579 13.667 27.066 1.00 92.75 448 GLY A CA 1
ATOM 3681 C C . GLY A 1 448 ? -14.812 12.375 27.850 1.00 92.75 448 GLY A C 1
ATOM 3682 O O . GLY A 1 448 ? -15.759 12.267 28.642 1.00 92.75 448 GLY A O 1
ATOM 3683 N N . PHE A 1 449 ? -13.959 11.381 27.597 1.00 94.31 449 PHE A N 1
ATOM 3684 C CA . PHE A 1 449 ? -13.959 10.105 28.308 1.00 94.31 449 PHE A CA 1
ATOM 3685 C C . PHE A 1 449 ? -13.424 10.238 29.734 1.00 94.31 449 PHE A C 1
ATOM 3687 O O . PHE A 1 449 ? -12.495 10.996 30.010 1.00 94.31 449 PHE A O 1
ATOM 3694 N N . LYS A 1 450 ? -13.981 9.434 30.638 1.00 94.00 450 LYS A N 1
ATOM 3695 C CA . LYS A 1 450 ? -13.478 9.249 32.001 1.00 94.00 450 LYS A CA 1
ATOM 3696 C C . LYS A 1 450 ? -12.984 7.816 32.189 1.00 94.00 450 LYS A C 1
ATOM 3698 O O . LYS A 1 450 ? -13.508 6.923 31.526 1.00 94.00 450 LYS A O 1
ATOM 3703 N N . PRO A 1 451 ? -12.035 7.585 33.114 1.00 95.31 451 PRO A N 1
ATOM 3704 C CA . PRO A 1 451 ? -11.620 6.236 33.467 1.00 95.31 451 PRO A CA 1
ATOM 3705 C C . PRO A 1 451 ? -12.810 5.378 33.909 1.00 95.31 451 PRO A C 1
ATOM 3707 O O . PRO A 1 451 ? -13.656 5.841 34.679 1.00 95.31 451 PRO A O 1
ATOM 3710 N N . VAL A 1 452 ? -12.837 4.127 33.462 1.00 96.38 452 VAL A N 1
ATOM 3711 C CA . VAL A 1 452 ? -13.842 3.121 33.827 1.00 96.38 452 VAL A CA 1
ATOM 3712 C C . VAL A 1 452 ? -13.173 1.829 34.290 1.00 96.38 452 VAL A C 1
ATOM 3714 O O . VAL A 1 452 ? -12.009 1.570 33.988 1.00 96.38 452 VAL A O 1
ATOM 3717 N N . GLU A 1 453 ? -13.915 1.005 35.027 1.00 95.94 453 GLU A N 1
ATOM 3718 C CA . GLU A 1 453 ? -13.458 -0.336 35.388 1.00 95.94 453 GLU A CA 1
ATOM 3719 C C . GLU A 1 453 ? -13.593 -1.296 34.203 1.00 95.94 453 GLU A C 1
ATOM 3721 O O . GLU A 1 453 ? -14.595 -1.280 33.478 1.00 95.94 453 GLU A O 1
ATOM 3726 N N . GLU A 1 454 ? -12.590 -2.158 34.031 1.00 95.75 454 GLU A N 1
ATOM 3727 C CA . GLU A 1 454 ? -12.637 -3.227 33.039 1.00 95.75 454 GLU A CA 1
ATOM 3728 C C . GLU A 1 454 ? -13.723 -4.245 33.377 1.00 95.75 454 GLU A C 1
ATOM 3730 O O . GLU A 1 454 ? -13.863 -4.697 34.517 1.00 95.75 454 GLU A O 1
ATOM 3735 N N . LEU A 1 455 ? -14.467 -4.657 32.354 1.00 92.94 455 LEU A N 1
ATOM 3736 C CA . LEU A 1 455 ? -15.420 -5.740 32.485 1.00 92.94 455 LEU A CA 1
ATOM 3737 C C . LEU A 1 455 ? -14.695 -7.071 32.700 1.00 92.94 455 LEU A C 1
ATOM 3739 O O . LEU A 1 455 ? -13.639 -7.358 32.120 1.00 92.94 455 LEU A O 1
ATOM 3743 N N . GLN A 1 456 ? -15.313 -7.913 33.526 1.00 84.19 456 GLN A N 1
ATOM 3744 C CA . GLN A 1 456 ? -14.903 -9.303 33.661 1.00 84.19 456 GLN A CA 1
ATOM 3745 C C . GLN A 1 456 ? -15.177 -10.047 32.351 1.00 84.19 456 GLN A C 1
ATOM 3747 O O . GLN A 1 456 ? -16.145 -9.761 31.637 1.00 84.19 456 GLN A O 1
ATOM 3752 N N . VAL A 1 457 ? -14.295 -10.994 32.042 1.00 67.94 457 VAL A N 1
ATOM 3753 C CA . VAL A 1 457 ? -14.468 -11.919 30.919 1.00 67.94 457 VAL A CA 1
ATOM 3754 C C . VAL A 1 457 ? -15.685 -12.789 31.250 1.00 67.94 457 VAL A C 1
ATOM 3756 O O . VAL A 1 457 ? -15.685 -13.447 32.290 1.00 67.94 457 VAL A O 1
ATOM 3759 N N . ALA A 1 458 ? -16.733 -12.694 30.428 1.00 56.00 458 ALA A N 1
ATOM 3760 C CA . ALA A 1 458 ? -17.994 -13.414 30.620 1.00 56.00 458 ALA A CA 1
ATOM 3761 C C . ALA A 1 458 ? -17.897 -14.882 30.197 1.00 56.00 458 ALA A C 1
ATOM 3763 O O . ALA A 1 458 ? -17.196 -15.153 29.193 1.00 56.00 458 ALA A O 1
#

Solvent-accessible surface area (backbone atoms only — not comparable to full-atom values): 24712 Å² total; per-residue (Å²): 141,89,58,66,67,62,50,50,53,51,49,49,51,51,52,50,49,51,49,53,47,53,72,75,65,50,87,84,82,65,59,70,69,61,55,51,53,50,53,51,50,50,48,55,47,50,54,50,50,50,53,47,52,52,52,50,50,52,52,47,55,53,49,55,50,55,52,51,53,50,52,51,55,49,51,51,48,57,47,53,53,48,54,52,48,53,48,23,52,50,45,50,48,54,36,46,54,62,55,46,49,58,54,48,50,48,43,44,42,62,61,73,74,72,69,52,60,50,69,61,59,68,68,54,77,77,77,76,87,58,66,45,33,80,79,41,39,70,60,51,50,48,51,48,49,55,50,49,52,50,51,49,51,50,52,58,66,68,51,80,62,56,78,46,44,82,78,52,40,92,54,31,42,78,93,42,49,65,59,32,62,49,37,59,33,68,67,55,45,51,52,51,51,50,51,29,50,50,40,40,57,52,18,70,80,44,68,74,68,58,18,59,51,38,36,48,51,25,50,50,53,49,50,51,47,51,44,42,32,69,30,36,71,39,32,59,52,38,34,53,48,51,55,51,48,51,52,51,61,69,41,48,63,54,54,40,53,49,55,39,49,52,33,42,49,53,25,51,50,44,54,51,54,49,51,52,49,51,53,50,44,55,29,34,55,27,46,77,69,65,37,43,70,24,49,51,49,42,50,67,72,67,40,81,59,61,72,46,41,82,60,38,34,51,76,48,77,49,70,49,81,68,41,40,38,33,43,36,36,48,42,58,83,80,57,51,75,69,51,47,61,42,77,34,84,91,29,74,38,78,44,79,43,73,53,54,62,43,56,49,29,48,53,49,45,26,26,54,33,9,48,52,50,25,54,50,48,37,49,39,18,67,39,67,90,44,52,41,34,35,41,33,37,26,32,75,41,74,37,86,91,77,74,43,73,40,80,36,40,30,33,18,35,46,44,44,48,71,68,57,69,73,54,57,65,92,76,60,53,44,54,69,52,45,76,79,40,62,57,39,69,46,73,41,52,82,76,26,69,36,80,44,71,76,67,77,90,127